Protein AF-A0A0G4F893-F1 (afdb_monomer_lite)

Sequence (415 aa):
MDVSQLVVANAQAVKDSLVNLQPIQDRIIAQLSRLLEQDAASIAAQASSPEALVLNHQLGSMASLLNALTTQLEQGEPGLTGAVDALTPTTEAQQHPEAQAPVVAGPSYRLIHRSDNAPPVEGPARRRLARDELANVFGHLQPWELTPLWRRLGTPLFHQSAANYTKLVIDCEDDTAGRMWETMPLDVAHKWGQRAANLREIKHRYPHWREGWCRGTWVALVEGHAIGRAAIAEKKRQKREGGEGAAASAAAVGQDDDDGSRSADEGTLEVLSFEAVELDDSIEIPDPPPSSDLPPAPTAPIHLPALTTVDNIANDCMSANDCMPARVGRQWHTPAVKSLTTQLLRFPAQKGGRSWLEDCKAIEVLHIYSGGRRRHGRFAEWAPPLTGSRWRRFAYCEASRWIGAAPSPSTSCVR

Foldseek 3Di:
DDPVVVVVVVVVVVVVVVVVVVVVVVVVVVVVVVVVPDDPVVVVVCCPDPVVVVVVVVVVVVVVVVVVVVVVVVVCVVVVVVVVVVVDPPPDDDDDDDDDDDPPPDPPDDPPDDDPDDPPPPDDPVVPDDLLNLLCVLLPDALVVLVVCCVVNDDVSSLSNLCSAQEAEQEPQPVVSLVCLLPQDLVNLLCSLLSNQQHAEYEYEEAPVLLLASLQSVLSSLQSVQVSLVVVLVVVVVCVVVVVPPDPDDDPDDDPPPDDPPRSNQGNHAEYHYHHDHYDPPDDADVVGGNLDHDPADPDARENNNHAEYYAQEDDPVDPSGSLCNQPPNNYAHQRHQEDAYEDADDDPPRSVCSVCVNHQYHNYYHYHHPDDDDPDPPHPPDDDDGDVVVVVVVVVVVCVVVVHDDDPVDDDDD

Structure (mmCIF, N/CA/C/O backbone):
data_AF-A0A0G4F893-F1
#
_entry.id   AF-A0A0G4F893-F1
#
loop_
_atom_site.group_PDB
_atom_site.id
_atom_site.type_symbol
_atom_site.label_atom_id
_atom_site.label_alt_id
_atom_site.label_comp_id
_atom_site.label_asym_id
_atom_site.label_entity_id
_atom_site.label_seq_id
_atom_site.pdbx_PDB_ins_code
_atom_site.Cartn_x
_atom_site.Cartn_y
_atom_site.Cartn_z
_atom_site.occupancy
_atom_site.B_iso_or_equiv
_atom_site.auth_seq_id
_atom_site.auth_comp_id
_atom_site.auth_asym_id
_atom_site.auth_atom_id
_atom_site.pdbx_PDB_model_num
ATOM 1 N N . MET A 1 1 ? 22.479 20.895 37.808 1.00 63.75 1 MET A N 1
ATOM 2 C CA . MET A 1 1 ? 23.600 20.895 36.850 1.00 63.75 1 MET A CA 1
ATOM 3 C C . MET A 1 1 ? 23.384 22.100 35.958 1.00 63.75 1 MET A C 1
ATOM 5 O O . MET A 1 1 ? 22.264 22.265 35.485 1.00 63.75 1 MET A O 1
ATOM 9 N N . ASP A 1 2 ? 24.371 22.985 35.865 1.00 89.06 2 ASP A N 1
ATOM 10 C CA . ASP A 1 2 ? 24.273 24.209 35.063 1.00 89.06 2 ASP A CA 1
ATOM 11 C C . ASP A 1 2 ? 24.182 23.861 33.564 1.00 89.06 2 ASP A C 1
ATOM 13 O O . ASP A 1 2 ? 24.755 22.862 33.123 1.00 89.06 2 ASP A O 1
ATOM 17 N N . VAL A 1 3 ? 23.448 24.658 32.785 1.00 74.12 3 VAL A N 1
ATOM 18 C CA . VAL A 1 3 ? 23.261 24.455 31.337 1.00 74.12 3 VAL A CA 1
ATOM 19 C C . VAL A 1 3 ? 24.614 24.461 30.627 1.00 74.12 3 VAL A C 1
ATOM 21 O O . VAL A 1 3 ? 24.867 23.606 29.781 1.00 74.12 3 VAL A O 1
ATOM 24 N N . SER A 1 4 ? 25.523 25.339 31.051 1.00 76.00 4 SER A N 1
ATOM 25 C CA . SER A 1 4 ? 26.893 25.419 30.536 1.00 76.00 4 SER A CA 1
ATOM 26 C C . SER A 1 4 ? 27.667 24.113 30.757 1.00 76.00 4 SER A C 1
ATOM 28 O O . SER A 1 4 ? 28.336 23.617 29.855 1.00 76.00 4 SER A O 1
ATOM 30 N N . GLN A 1 5 ? 27.526 23.497 31.936 1.00 81.81 5 GLN A N 1
ATOM 31 C CA . GLN A 1 5 ? 28.174 22.219 32.255 1.00 81.81 5 GLN A CA 1
ATOM 32 C C . GLN A 1 5 ? 27.606 21.061 31.427 1.00 81.81 5 GLN A C 1
ATOM 34 O O . GLN A 1 5 ? 28.354 20.173 31.023 1.00 81.81 5 GLN A O 1
ATOM 39 N N . LEU A 1 6 ? 26.299 21.078 31.151 1.00 81.75 6 LEU A N 1
ATOM 40 C CA . LEU A 1 6 ? 25.649 20.071 30.314 1.00 81.75 6 LEU A CA 1
ATOM 41 C C . LEU A 1 6 ? 26.117 20.155 28.853 1.00 81.75 6 LEU A C 1
ATOM 43 O O . LEU A 1 6 ? 26.379 19.124 28.238 1.00 81.75 6 LEU A O 1
ATOM 47 N N . VAL A 1 7 ? 26.253 21.367 28.306 1.00 78.62 7 VAL A N 1
ATOM 48 C CA . VAL A 1 7 ? 26.753 21.583 26.937 1.00 78.62 7 VAL A CA 1
ATOM 49 C C . VAL A 1 7 ? 28.198 21.100 26.803 1.00 78.62 7 VAL A C 1
ATOM 51 O O . VAL A 1 7 ? 28.498 20.349 25.878 1.00 78.62 7 VAL A O 1
ATOM 54 N N . VAL A 1 8 ? 29.069 21.445 27.757 1.00 83.88 8 VAL A N 1
ATOM 55 C CA . VAL A 1 8 ? 30.471 20.989 27.768 1.00 83.88 8 VAL A CA 1
ATOM 56 C C . VAL A 1 8 ? 30.565 19.465 27.876 1.00 83.88 8 VAL A C 1
ATOM 58 O O . VAL A 1 8 ? 31.317 18.844 27.127 1.00 83.88 8 VAL A O 1
ATOM 61 N N . ALA A 1 9 ? 29.773 18.843 28.755 1.00 85.00 9 ALA A N 1
ATOM 62 C CA . ALA A 1 9 ? 29.751 17.388 28.900 1.00 85.00 9 ALA A CA 1
ATOM 63 C C . ALA A 1 9 ? 29.288 16.682 27.614 1.00 85.00 9 ALA A C 1
ATOM 65 O O . ALA A 1 9 ? 29.887 15.686 27.208 1.00 85.00 9 ALA A O 1
ATOM 66 N N . ASN A 1 10 ? 28.265 17.217 26.941 1.00 78.94 10 ASN A N 1
ATOM 67 C CA . ASN A 1 10 ? 27.779 16.670 25.674 1.00 78.94 10 ASN A CA 1
ATOM 68 C C . ASN A 1 10 ? 28.807 16.836 24.547 1.00 78.94 10 ASN A C 1
ATOM 70 O O . ASN A 1 10 ? 29.050 15.886 23.807 1.00 78.94 10 ASN A O 1
ATOM 74 N N . ALA A 1 11 ? 29.445 18.005 24.434 1.00 82.50 11 ALA A N 1
ATOM 75 C CA . ALA A 1 11 ? 30.486 18.250 23.436 1.00 82.50 11 ALA A CA 1
ATOM 76 C C . ALA A 1 11 ? 31.686 17.309 23.626 1.00 82.50 11 ALA A C 1
ATOM 78 O O . ALA A 1 11 ? 32.182 16.730 22.659 1.00 82.50 11 ALA A O 1
ATOM 79 N N . GLN A 1 12 ? 32.107 17.093 24.876 1.00 87.25 12 GLN A N 1
ATOM 80 C CA . GLN A 1 12 ? 33.181 16.155 25.194 1.00 87.25 12 GLN A CA 1
ATOM 81 C C . GLN A 1 12 ? 32.791 14.710 24.853 1.00 87.25 12 GLN A C 1
ATOM 83 O O . GLN A 1 12 ? 33.571 14.012 24.217 1.00 87.25 12 GLN A O 1
ATOM 88 N N . ALA A 1 13 ? 31.569 14.279 25.181 1.00 86.25 13 ALA A N 1
ATOM 89 C CA . ALA A 1 13 ? 31.092 12.936 24.845 1.00 86.25 13 ALA A CA 1
ATOM 90 C C . ALA A 1 13 ? 31.026 12.688 23.326 1.00 86.25 13 ALA A C 1
ATOM 92 O O . ALA A 1 13 ? 31.365 11.597 22.859 1.00 86.25 13 ALA A O 1
ATOM 93 N N . VAL A 1 14 ? 30.620 13.696 22.543 1.00 80.62 14 VAL A N 1
ATOM 94 C CA . VAL A 1 14 ? 30.634 13.630 21.071 1.00 80.62 14 VAL A CA 1
ATOM 95 C C . VAL A 1 14 ? 32.069 13.534 20.556 1.00 80.62 14 VAL A C 1
ATOM 97 O O . VAL A 1 14 ? 32.367 12.651 19.754 1.00 80.62 14 VAL A O 1
ATOM 100 N N . LYS A 1 15 ? 32.976 14.377 21.063 1.00 89.38 15 LYS A N 1
ATOM 101 C CA . LYS A 1 15 ? 34.403 14.331 20.719 1.00 89.38 15 LYS A CA 1
ATOM 102 C C . LYS A 1 15 ? 35.020 12.962 21.016 1.00 89.38 15 LYS A C 1
ATOM 104 O O . LYS A 1 15 ? 35.667 12.391 20.145 1.00 89.38 15 LYS A O 1
ATOM 109 N N . ASP A 1 16 ? 34.786 12.416 22.205 1.00 88.38 16 ASP A N 1
ATOM 110 C CA . ASP A 1 16 ? 35.308 11.105 22.604 1.00 88.38 16 ASP A CA 1
ATOM 111 C C . ASP A 1 16 ? 34.741 9.988 21.716 1.00 88.38 16 ASP A C 1
ATOM 113 O O . ASP A 1 16 ? 35.459 9.066 21.330 1.00 88.38 16 ASP A O 1
ATOM 117 N N . SER A 1 17 ? 33.464 10.084 21.333 1.00 84.25 17 SER A N 1
ATOM 118 C CA . SER A 1 17 ? 32.836 9.135 20.407 1.00 84.25 17 SER A CA 1
ATOM 119 C C . SER A 1 17 ? 33.480 9.179 19.018 1.00 84.25 17 SER A C 1
ATOM 121 O O . SER A 1 17 ? 33.753 8.126 18.449 1.00 84.25 17 SER A O 1
ATOM 123 N N . LEU A 1 18 ? 33.784 10.372 18.494 1.00 84.75 18 LEU A N 1
ATOM 124 C CA . LEU A 1 18 ? 34.475 10.538 17.209 1.00 84.75 18 LEU A CA 1
ATOM 125 C C . LEU A 1 18 ? 35.902 9.976 17.249 1.00 84.75 18 LEU A C 1
ATOM 127 O O . LEU A 1 18 ? 36.298 9.242 16.346 1.00 84.75 18 LEU A O 1
ATOM 131 N N . VAL A 1 19 ? 36.647 10.242 18.326 1.00 91.12 19 VAL A N 1
ATOM 132 C CA . VAL A 1 19 ? 37.996 9.683 18.527 1.00 91.12 19 VAL A CA 1
ATOM 133 C C . VAL A 1 19 ? 37.959 8.152 18.589 1.00 91.12 19 VAL A C 1
ATOM 135 O O . VAL A 1 19 ? 38.817 7.490 18.012 1.00 91.12 19 VAL A O 1
ATOM 138 N N . ASN A 1 20 ? 36.945 7.571 19.234 1.00 86.56 20 ASN A N 1
ATOM 139 C CA . ASN A 1 20 ? 36.779 6.117 19.314 1.00 86.56 20 ASN A CA 1
ATOM 140 C C . ASN A 1 20 ? 36.350 5.470 17.984 1.00 86.56 20 ASN A C 1
ATOM 142 O O . ASN A 1 20 ? 36.604 4.282 17.780 1.00 86.56 20 ASN A O 1
ATOM 146 N N . LEU A 1 21 ? 35.713 6.219 17.078 1.00 83.75 21 LEU A N 1
ATOM 147 C CA . LEU A 1 21 ? 35.314 5.721 15.757 1.00 83.75 21 LEU A CA 1
ATOM 148 C C . LEU A 1 21 ? 36.493 5.609 14.786 1.00 83.75 21 LEU A C 1
ATOM 150 O O . LEU A 1 21 ? 36.526 4.681 13.978 1.00 83.75 21 LEU A O 1
ATOM 154 N N . GLN A 1 22 ? 37.482 6.494 14.899 1.00 89.00 22 GLN A N 1
ATOM 155 C CA . GLN A 1 22 ? 38.656 6.517 14.026 1.00 89.00 22 GLN A CA 1
ATOM 156 C C . GLN A 1 22 ? 39.412 5.168 13.931 1.00 89.00 22 GLN A C 1
ATOM 158 O O . GLN A 1 22 ? 39.576 4.667 12.820 1.00 89.00 22 GLN A O 1
ATOM 163 N N . PRO A 1 23 ? 39.789 4.480 15.031 1.00 88.50 23 PRO A N 1
ATOM 164 C CA . PRO A 1 23 ? 40.479 3.188 14.928 1.00 88.50 23 PRO A CA 1
ATOM 165 C C . PRO A 1 23 ? 39.607 2.074 14.324 1.00 88.50 23 PRO A C 1
ATOM 167 O O . PRO A 1 23 ? 40.128 1.115 13.748 1.00 88.50 23 PRO A O 1
ATOM 170 N N . ILE A 1 24 ? 38.278 2.168 14.453 1.00 83.62 24 ILE A N 1
ATOM 171 C CA . ILE A 1 24 ? 37.343 1.224 13.822 1.00 83.62 24 ILE A CA 1
ATOM 172 C C . ILE A 1 24 ? 37.332 1.455 12.310 1.00 83.62 24 ILE A C 1
ATOM 174 O O . ILE A 1 24 ? 37.418 0.491 11.548 1.00 83.62 24 ILE A O 1
ATOM 178 N N . GLN A 1 25 ? 37.278 2.719 11.887 1.00 86.50 25 GLN A N 1
ATOM 179 C CA . GLN A 1 25 ? 37.371 3.112 10.485 1.00 86.50 25 GLN A CA 1
ATOM 180 C C . GLN A 1 25 ? 38.680 2.619 9.858 1.00 86.50 25 GLN A C 1
ATOM 182 O O . GLN A 1 25 ? 38.637 1.942 8.832 1.00 86.50 25 GLN A O 1
ATOM 187 N N . ASP A 1 26 ? 39.821 2.857 10.508 1.00 87.19 26 ASP A N 1
ATOM 188 C CA . ASP A 1 26 ? 41.135 2.413 10.025 1.00 87.19 26 ASP A CA 1
ATOM 189 C C . ASP A 1 26 ? 41.195 0.890 9.844 1.00 87.19 26 ASP A C 1
ATOM 191 O O . ASP A 1 26 ? 41.716 0.379 8.849 1.00 87.19 26 ASP A O 1
ATOM 195 N N . ARG A 1 27 ? 40.607 0.136 10.782 1.00 91.38 27 ARG A N 1
ATOM 196 C CA . ARG A 1 27 ? 40.540 -1.326 10.698 1.00 91.38 27 ARG A CA 1
ATOM 197 C C . ARG A 1 27 ? 39.671 -1.800 9.533 1.00 91.38 27 ARG A C 1
ATOM 199 O O . ARG A 1 27 ? 40.050 -2.764 8.869 1.00 91.38 27 ARG A O 1
ATOM 206 N N . ILE A 1 28 ? 38.526 -1.156 9.294 1.00 84.25 28 ILE A N 1
ATOM 207 C CA . ILE A 1 28 ? 37.643 -1.475 8.162 1.00 84.25 28 ILE A CA 1
ATOM 208 C C . ILE A 1 28 ? 38.360 -1.176 6.845 1.00 84.25 28 ILE A C 1
ATOM 210 O O . ILE A 1 28 ? 38.396 -2.044 5.976 1.00 84.25 28 ILE A O 1
ATOM 214 N N . ILE A 1 29 ? 38.992 -0.005 6.725 1.00 87.31 29 ILE A N 1
ATOM 215 C CA . ILE A 1 29 ? 39.778 0.375 5.544 1.00 87.31 29 ILE A CA 1
ATOM 216 C C . ILE A 1 29 ? 40.860 -0.674 5.277 1.00 87.31 29 ILE A C 1
ATOM 218 O O . ILE A 1 29 ? 40.928 -1.207 4.176 1.00 87.31 29 ILE A O 1
ATOM 222 N N . ALA A 1 30 ? 41.633 -1.063 6.294 1.00 90.75 30 ALA A N 1
ATOM 223 C CA . ALA A 1 30 ? 42.671 -2.080 6.142 1.00 90.75 30 ALA A CA 1
ATOM 224 C C . ALA A 1 30 ? 42.123 -3.448 5.690 1.00 90.75 30 ALA A C 1
ATOM 226 O O . ALA A 1 30 ? 42.784 -4.159 4.932 1.00 90.75 30 ALA A O 1
ATOM 227 N N . GLN A 1 31 ? 40.928 -3.843 6.143 1.00 86.94 31 GLN A N 1
ATOM 228 C CA . GLN A 1 31 ? 40.290 -5.086 5.696 1.00 86.94 31 GLN A CA 1
ATOM 229 C C . GLN A 1 31 ? 39.792 -5.000 4.253 1.00 86.94 31 GLN A C 1
ATOM 231 O O . GLN A 1 31 ? 39.995 -5.947 3.495 1.00 86.94 31 GLN A O 1
ATOM 236 N N . LEU A 1 32 ? 39.191 -3.875 3.865 1.00 85.31 32 LEU A N 1
ATOM 237 C CA . LEU A 1 32 ? 38.737 -3.646 2.495 1.00 85.31 32 LEU A CA 1
ATOM 238 C C . LEU A 1 32 ? 39.916 -3.576 1.523 1.00 85.31 32 LEU A C 1
ATOM 240 O O . LEU A 1 32 ? 39.858 -4.200 0.470 1.00 85.31 32 LEU A O 1
ATOM 244 N N . SER A 1 33 ? 41.016 -2.916 1.892 1.00 90.56 33 SER A N 1
ATOM 245 C CA . SER A 1 33 ? 42.241 -2.891 1.084 1.00 90.56 33 SER A CA 1
ATOM 246 C C . SER A 1 33 ? 42.796 -4.296 0.855 1.00 90.56 33 SER A C 1
ATOM 248 O O . SER A 1 33 ? 43.071 -4.659 -0.282 1.00 90.56 33 SER A O 1
ATOM 250 N N . ARG A 1 34 ? 42.858 -5.137 1.898 1.00 89.38 34 ARG A N 1
ATOM 251 C CA . ARG A 1 34 ? 43.276 -6.543 1.747 1.00 89.38 34 ARG A CA 1
ATOM 252 C C . ARG A 1 34 ? 42.357 -7.345 0.832 1.00 89.38 34 ARG A C 1
ATOM 254 O O . ARG A 1 34 ? 42.830 -8.257 0.169 1.00 89.38 34 ARG A O 1
ATOM 261 N N . LEU A 1 35 ? 41.057 -7.051 0.840 1.00 84.38 35 LEU A N 1
ATOM 262 C CA . LEU A 1 35 ? 40.082 -7.705 -0.031 1.00 84.38 35 LEU A CA 1
ATOM 263 C C . LEU A 1 35 ? 40.259 -7.256 -1.488 1.00 84.38 35 LEU A C 1
ATOM 265 O O . LEU A 1 35 ? 40.223 -8.090 -2.384 1.00 84.38 35 LEU A O 1
ATOM 269 N N . LEU A 1 36 ? 40.517 -5.965 -1.716 1.00 84.88 36 LEU A N 1
ATOM 270 C CA . LEU A 1 36 ? 40.786 -5.397 -3.041 1.00 84.88 36 LEU A CA 1
ATOM 271 C C . LEU A 1 36 ? 42.135 -5.841 -3.632 1.00 84.88 36 LEU A C 1
ATOM 273 O O . LEU A 1 36 ? 42.288 -5.855 -4.848 1.00 84.88 36 LEU A O 1
ATOM 277 N N . GLU A 1 37 ? 43.098 -6.215 -2.790 1.00 89.69 37 GLU A N 1
ATOM 278 C CA . GLU A 1 37 ? 44.394 -6.772 -3.202 1.00 89.69 37 GLU A CA 1
ATOM 279 C C . GLU A 1 37 ? 44.332 -8.268 -3.578 1.00 89.69 37 GLU A C 1
ATOM 281 O O . GLU A 1 37 ? 45.322 -8.815 -4.068 1.00 89.69 37 GLU A O 1
ATOM 286 N N . GLN A 1 38 ? 43.203 -8.956 -3.359 1.00 88.69 38 GLN A N 1
ATOM 287 C CA . GLN A 1 38 ? 43.050 -10.355 -3.772 1.00 88.69 38 GLN A CA 1
ATOM 288 C C . GLN A 1 38 ? 42.962 -10.480 -5.298 1.00 88.69 38 GLN A C 1
ATOM 290 O O . GLN A 1 38 ? 42.337 -9.665 -5.972 1.00 88.69 38 GLN A O 1
ATOM 295 N N . ASP A 1 39 ? 43.560 -11.541 -5.848 1.00 84.44 39 ASP A N 1
ATOM 296 C CA . ASP A 1 39 ? 43.510 -11.806 -7.286 1.00 84.44 39 ASP A CA 1
ATOM 297 C C . ASP A 1 39 ? 42.068 -12.021 -7.780 1.00 84.44 39 ASP A C 1
ATOM 299 O O . ASP A 1 39 ? 41.252 -12.683 -7.127 1.00 84.44 39 ASP A O 1
ATOM 303 N N . ALA A 1 40 ? 41.770 -11.502 -8.973 1.00 78.00 40 ALA A N 1
ATOM 304 C CA . ALA A 1 40 ? 40.436 -11.535 -9.565 1.00 78.00 40 ALA A CA 1
ATOM 305 C C . ALA A 1 40 ? 39.886 -12.966 -9.720 1.00 78.00 40 ALA A C 1
ATOM 307 O O . ALA A 1 40 ? 38.678 -13.176 -9.584 1.00 78.00 40 ALA A O 1
ATOM 308 N N . ALA A 1 41 ? 40.749 -13.969 -9.939 1.00 79.12 41 ALA A N 1
ATOM 309 C CA . ALA A 1 41 ? 40.319 -15.363 -10.024 1.00 79.12 41 ALA A CA 1
ATOM 310 C C . ALA A 1 41 ? 39.888 -15.927 -8.657 1.00 79.12 41 ALA A C 1
ATOM 312 O O . ALA A 1 41 ? 38.951 -16.724 -8.585 1.00 79.12 41 ALA A O 1
ATOM 313 N N . SER A 1 42 ? 40.514 -15.478 -7.563 1.00 77.81 42 SER A N 1
ATOM 314 C CA . SER A 1 42 ? 40.124 -15.851 -6.197 1.00 77.81 42 SER A CA 1
ATOM 315 C C . SER A 1 42 ? 38.778 -15.235 -5.811 1.00 77.81 42 SER A C 1
ATOM 317 O O . SER A 1 42 ? 37.944 -15.908 -5.206 1.00 77.81 42 SER A O 1
ATOM 319 N N . ILE A 1 43 ? 38.537 -13.981 -6.204 1.00 76.25 43 ILE A N 1
ATOM 320 C CA . ILE A 1 43 ? 37.259 -13.294 -5.968 1.00 76.25 43 ILE A CA 1
ATOM 321 C C . ILE A 1 43 ? 36.132 -13.987 -6.745 1.00 76.25 43 ILE A C 1
ATOM 323 O O . ILE A 1 43 ? 35.085 -14.281 -6.172 1.00 76.25 43 ILE A O 1
ATOM 327 N N . ALA A 1 44 ? 36.354 -14.330 -8.019 1.00 76.06 44 ALA A N 1
ATOM 328 C CA . ALA A 1 44 ? 35.363 -15.028 -8.841 1.00 76.06 44 ALA A CA 1
ATOM 329 C C . ALA A 1 44 ? 35.013 -16.426 -8.295 1.00 76.06 44 ALA A C 1
ATOM 331 O O . ALA A 1 44 ? 33.844 -16.816 -8.293 1.00 76.06 44 ALA A O 1
ATOM 332 N N . ALA A 1 45 ? 36.005 -17.165 -7.784 1.00 77.25 45 ALA A N 1
ATOM 333 C CA . ALA A 1 45 ? 35.785 -18.472 -7.169 1.00 77.25 45 ALA A CA 1
ATOM 334 C C . ALA A 1 45 ? 34.985 -18.381 -5.855 1.00 77.25 45 ALA A C 1
ATOM 336 O O . ALA A 1 45 ? 34.180 -19.264 -5.562 1.00 77.25 45 ALA A O 1
ATOM 337 N N . GLN A 1 46 ? 35.176 -17.311 -5.075 1.00 73.06 46 GLN A N 1
ATOM 338 C CA . GLN A 1 46 ? 34.464 -17.094 -3.813 1.00 73.06 46 GLN A CA 1
ATOM 339 C C . GLN A 1 46 ? 33.074 -16.485 -4.009 1.00 73.06 46 GLN A C 1
ATOM 341 O O . GLN A 1 46 ? 32.178 -16.802 -3.238 1.00 73.06 46 GLN A O 1
ATOM 346 N N . ALA A 1 47 ? 32.850 -15.692 -5.061 1.00 71.62 47 ALA A N 1
ATOM 347 C CA . ALA A 1 47 ? 31.575 -15.019 -5.334 1.00 71.62 47 ALA A CA 1
ATOM 348 C C . ALA A 1 47 ? 30.373 -15.972 -5.491 1.00 71.62 47 ALA A C 1
ATOM 350 O O . ALA A 1 47 ? 29.229 -15.547 -5.347 1.00 71.62 47 ALA A O 1
ATOM 351 N N . SER A 1 48 ? 30.622 -17.257 -5.760 1.00 76.25 48 SER A N 1
ATOM 352 C CA . SER A 1 48 ? 29.582 -18.293 -5.859 1.00 76.25 48 SER A CA 1
ATOM 353 C C . SER A 1 48 ? 29.281 -19.001 -4.530 1.00 76.25 48 SER A C 1
ATOM 355 O O . SER A 1 48 ? 28.421 -19.881 -4.494 1.00 76.25 48 SER A O 1
ATOM 357 N N . SER A 1 49 ? 29.982 -18.664 -3.441 1.00 86.19 49 SER A N 1
ATOM 358 C CA . SER A 1 49 ? 29.747 -19.267 -2.128 1.00 86.19 49 SER A CA 1
ATOM 359 C C . SER A 1 49 ? 28.601 -18.556 -1.383 1.00 86.19 49 SER A C 1
ATOM 361 O O . SER A 1 49 ? 28.453 -17.333 -1.487 1.00 86.19 49 SER A O 1
ATOM 363 N N . PRO A 1 50 ? 27.783 -19.285 -0.598 1.00 74.75 50 PRO A N 1
ATOM 364 C CA . PRO A 1 50 ? 26.752 -18.682 0.252 1.00 74.75 50 PRO A CA 1
ATOM 365 C C . PRO A 1 50 ? 27.302 -17.606 1.199 1.00 74.75 50 PRO A C 1
ATOM 367 O O . PRO A 1 50 ? 26.642 -16.601 1.459 1.00 74.75 50 PRO A O 1
ATOM 370 N N . GLU A 1 51 ? 28.528 -17.784 1.690 1.00 77.94 51 GLU A N 1
ATOM 371 C CA . GLU A 1 51 ? 29.210 -16.841 2.575 1.00 77.94 51 GLU A CA 1
ATOM 372 C C . GLU A 1 51 ? 29.551 -15.526 1.860 1.00 77.94 51 GLU A C 1
ATOM 374 O O . GLU A 1 51 ? 29.439 -14.459 2.464 1.00 77.94 51 GLU A O 1
ATOM 379 N N . ALA A 1 52 ? 29.902 -15.574 0.571 1.00 75.88 52 ALA A N 1
ATOM 380 C CA . ALA A 1 52 ? 30.169 -14.376 -0.220 1.00 75.88 52 ALA A CA 1
ATOM 381 C C . ALA A 1 52 ? 28.902 -13.555 -0.495 1.00 75.88 52 ALA A C 1
ATOM 383 O O . ALA A 1 52 ? 28.960 -12.327 -0.481 1.00 75.88 52 ALA A O 1
ATOM 384 N N . LEU A 1 53 ? 27.742 -14.201 -0.667 1.00 71.31 53 LEU A N 1
ATOM 385 C CA . LEU A 1 53 ? 26.458 -13.498 -0.781 1.00 71.31 53 LEU A CA 1
ATOM 386 C C . LEU A 1 53 ? 26.093 -12.766 0.517 1.00 71.31 53 LEU A C 1
ATOM 388 O O . LEU A 1 53 ? 25.670 -11.609 0.477 1.00 71.31 53 LEU A O 1
ATOM 392 N N . VAL A 1 54 ? 26.301 -13.411 1.670 1.00 78.19 54 VAL A N 1
ATOM 393 C CA . VAL A 1 54 ? 26.093 -12.781 2.985 1.00 78.19 54 VAL A CA 1
ATOM 394 C C . VAL A 1 54 ? 27.043 -11.600 3.174 1.00 78.19 54 VAL A C 1
ATOM 396 O O . VAL A 1 54 ? 26.602 -10.531 3.598 1.00 78.19 54 VAL A O 1
ATOM 399 N N . LEU A 1 55 ? 28.320 -11.761 2.817 1.00 80.50 55 LEU A N 1
ATOM 400 C CA . LEU A 1 55 ? 29.307 -10.685 2.879 1.00 80.50 55 LEU A CA 1
ATOM 401 C C . LEU A 1 55 ? 28.922 -9.511 1.968 1.00 80.50 55 LEU A C 1
ATOM 403 O O . LEU A 1 55 ? 28.985 -8.365 2.403 1.00 80.50 55 LEU A O 1
ATOM 407 N N . ASN A 1 56 ? 28.466 -9.777 0.740 1.00 77.81 56 ASN A N 1
ATOM 408 C CA . ASN A 1 56 ? 28.048 -8.740 -0.205 1.00 77.81 56 ASN A CA 1
ATOM 409 C C . ASN A 1 56 ? 26.846 -7.940 0.328 1.00 77.81 56 ASN A C 1
ATOM 411 O O . ASN A 1 56 ? 26.864 -6.710 0.352 1.00 77.81 56 ASN A O 1
ATOM 415 N N . HIS A 1 57 ? 25.837 -8.629 0.869 1.00 73.94 57 HIS A N 1
ATOM 416 C CA . HIS A 1 57 ? 24.701 -7.973 1.518 1.00 73.94 57 HIS A CA 1
ATOM 417 C C . HIS A 1 57 ? 25.137 -7.123 2.728 1.00 73.94 57 HIS A C 1
ATOM 419 O O . HIS A 1 57 ? 24.663 -6.001 2.914 1.00 73.94 57 HIS A O 1
ATOM 425 N N . GLN A 1 58 ? 26.053 -7.635 3.558 1.00 79.38 58 GLN A N 1
ATOM 426 C CA . GLN A 1 58 ? 26.591 -6.894 4.704 1.00 79.38 58 GLN A CA 1
ATOM 427 C C . GLN A 1 58 ? 27.360 -5.639 4.271 1.00 79.38 58 GLN A C 1
ATOM 429 O O . GLN A 1 58 ? 27.137 -4.575 4.846 1.00 79.38 58 GLN A O 1
ATOM 434 N N . LEU A 1 59 ? 28.204 -5.734 3.241 1.00 81.56 59 LEU A N 1
ATOM 435 C CA . LEU A 1 59 ? 28.938 -4.594 2.688 1.00 81.56 59 LEU A CA 1
ATOM 436 C C . LEU A 1 59 ? 27.991 -3.538 2.099 1.00 81.56 59 LEU A C 1
ATOM 438 O O . LEU A 1 59 ? 28.170 -2.352 2.373 1.00 81.56 59 LEU A O 1
ATOM 442 N N . GLY A 1 60 ? 26.943 -3.954 1.379 1.00 75.75 60 GLY A N 1
ATOM 443 C CA . GLY A 1 60 ? 25.912 -3.045 0.865 1.00 75.75 60 GLY A CA 1
ATOM 444 C C . GLY A 1 60 ? 25.166 -2.302 1.980 1.00 75.75 60 GLY A C 1
ATOM 445 O O . GLY A 1 60 ? 25.008 -1.081 1.930 1.00 75.75 60 GLY A O 1
ATOM 446 N N . SER A 1 61 ? 24.779 -3.014 3.044 1.00 72.56 61 SER A N 1
ATOM 447 C CA . SER A 1 61 ? 24.148 -2.399 4.219 1.00 72.56 61 SER A CA 1
ATOM 448 C C . SER A 1 61 ? 25.089 -1.435 4.952 1.00 72.56 61 SER A C 1
ATOM 450 O O . SER A 1 61 ? 24.654 -0.358 5.366 1.00 72.56 61 SER A O 1
ATOM 452 N N . MET A 1 62 ? 26.374 -1.782 5.088 1.00 75.56 62 MET A N 1
ATOM 453 C CA . MET A 1 62 ? 27.379 -0.906 5.696 1.00 75.56 62 MET A CA 1
ATOM 454 C C . MET A 1 62 ? 27.605 0.367 4.875 1.00 75.56 62 MET A C 1
ATOM 456 O O . MET A 1 62 ? 27.679 1.445 5.459 1.00 75.56 62 MET A O 1
ATOM 460 N N . ALA A 1 63 ? 27.670 0.270 3.544 1.00 77.00 63 ALA A N 1
ATOM 461 C CA . ALA A 1 63 ? 27.829 1.429 2.667 1.00 77.00 63 ALA A CA 1
ATOM 462 C C . ALA A 1 63 ? 26.658 2.417 2.808 1.00 77.00 63 ALA A C 1
ATOM 464 O O . ALA A 1 63 ? 26.872 3.618 2.964 1.00 77.00 63 ALA A O 1
ATOM 465 N N . SER A 1 64 ? 25.421 1.909 2.841 1.00 71.69 64 SER A N 1
ATOM 466 C CA . SER A 1 64 ? 24.225 2.733 3.068 1.00 71.69 64 SER A CA 1
ATOM 467 C C . SER A 1 64 ? 24.252 3.439 4.431 1.00 71.69 64 SER A C 1
ATOM 469 O O . SER A 1 64 ? 24.011 4.645 4.507 1.00 71.69 64 SER A O 1
ATOM 471 N N . LEU A 1 65 ? 24.609 2.716 5.501 1.00 76.12 65 LEU A N 1
ATOM 472 C CA . LEU A 1 65 ? 24.727 3.285 6.846 1.00 76.12 65 LEU A CA 1
ATOM 473 C C . LEU A 1 65 ? 25.801 4.384 6.908 1.00 76.12 65 LEU A C 1
ATOM 475 O O . LEU A 1 65 ? 25.566 5.434 7.504 1.00 76.12 65 LEU A O 1
ATOM 479 N N . LEU A 1 66 ? 26.968 4.148 6.300 1.00 79.88 66 LEU A N 1
ATOM 480 C CA . LEU A 1 66 ? 28.061 5.118 6.267 1.00 79.88 66 LEU A CA 1
ATOM 481 C C . LEU A 1 66 ? 27.661 6.386 5.513 1.00 79.88 66 LEU A C 1
ATOM 483 O O . LEU A 1 66 ? 27.897 7.472 6.027 1.00 79.88 66 LEU A O 1
ATOM 487 N N . ASN A 1 67 ? 26.987 6.267 4.367 1.00 74.94 67 ASN A N 1
ATOM 488 C CA . ASN A 1 67 ? 26.485 7.433 3.637 1.00 74.94 67 ASN A CA 1
ATOM 489 C C . ASN A 1 67 ? 25.505 8.253 4.487 1.00 74.94 67 ASN A C 1
ATOM 491 O O . ASN A 1 67 ? 25.655 9.467 4.587 1.00 74.94 67 ASN A O 1
ATOM 495 N N . ALA A 1 68 ? 24.560 7.598 5.170 1.00 74.25 68 ALA A N 1
ATOM 496 C CA . ALA A 1 68 ? 23.617 8.285 6.051 1.00 74.25 68 ALA A CA 1
ATOM 497 C C . ALA A 1 68 ? 24.315 9.003 7.223 1.00 74.25 68 ALA A C 1
ATOM 499 O O . ALA A 1 68 ? 23.952 10.129 7.562 1.00 74.25 68 ALA A O 1
ATOM 500 N N . LEU A 1 69 ? 25.324 8.372 7.835 1.00 79.50 69 LEU A N 1
ATOM 501 C CA . LEU A 1 69 ? 26.116 8.979 8.909 1.00 79.50 69 LEU A CA 1
ATOM 502 C C . LEU A 1 69 ? 26.933 10.176 8.412 1.00 79.50 69 LEU A C 1
ATOM 504 O O . LEU A 1 69 ? 26.961 11.203 9.088 1.00 79.50 69 LEU A O 1
ATOM 508 N N . THR A 1 70 ? 27.554 10.069 7.237 1.00 81.56 70 THR A N 1
ATOM 509 C CA . THR A 1 70 ? 28.288 11.172 6.603 1.00 81.56 70 THR A CA 1
ATOM 510 C C . THR A 1 70 ? 27.364 12.359 6.361 1.00 81.56 70 THR A C 1
ATOM 512 O O . THR A 1 70 ? 27.660 13.456 6.823 1.00 81.56 70 THR A O 1
ATOM 515 N N . THR A 1 71 ? 26.192 12.137 5.761 1.00 77.81 71 THR A N 1
ATOM 516 C CA . THR A 1 71 ? 25.204 13.200 5.531 1.00 77.81 71 THR A CA 1
ATOM 517 C C . THR A 1 71 ? 24.729 13.843 6.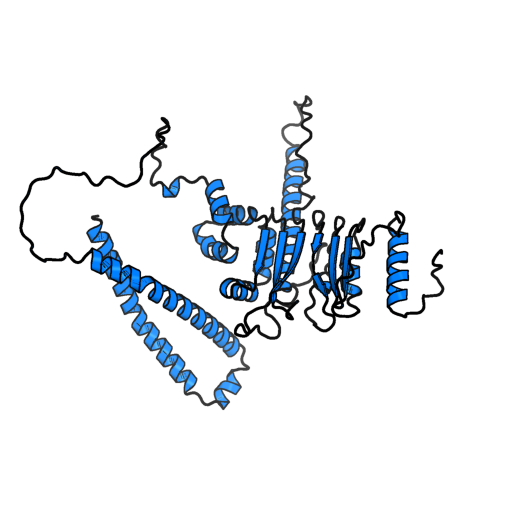837 1.00 77.81 71 THR A C 1
ATOM 519 O O . THR A 1 71 ? 24.581 15.061 6.906 1.00 77.81 71 THR A O 1
ATOM 522 N N . GLN A 1 72 ? 24.516 13.062 7.902 1.00 78.19 72 GLN A N 1
ATOM 523 C CA . GLN A 1 72 ? 24.149 13.617 9.212 1.00 78.19 72 GLN A CA 1
ATOM 524 C C . GLN A 1 72 ? 25.263 14.475 9.824 1.00 78.19 72 GLN A C 1
ATOM 526 O O . GLN A 1 72 ? 24.970 15.505 10.433 1.00 78.19 72 GLN A O 1
ATOM 531 N N . LEU A 1 73 ? 26.526 14.068 9.671 1.00 83.44 73 LEU A N 1
ATOM 532 C CA . LEU A 1 73 ? 27.676 14.846 10.137 1.00 83.44 73 LEU A CA 1
ATOM 533 C C . LEU A 1 73 ? 27.836 16.144 9.336 1.00 83.44 73 LEU A C 1
ATOM 535 O O . LEU A 1 73 ? 28.022 17.198 9.939 1.00 83.44 73 LEU A O 1
ATOM 539 N N . GLU A 1 74 ? 27.685 16.089 8.011 1.00 83.00 74 GLU A N 1
ATOM 540 C CA . GLU A 1 74 ? 27.721 17.263 7.128 1.00 83.00 74 GLU A CA 1
ATOM 541 C C . GLU A 1 74 ? 26.606 18.264 7.458 1.00 83.00 74 GLU A C 1
ATOM 543 O O . GLU A 1 74 ? 26.848 19.463 7.537 1.00 83.00 74 GLU A O 1
ATOM 548 N N . GLN A 1 75 ? 25.388 17.786 7.729 1.00 80.19 75 GLN A N 1
ATOM 549 C CA . GLN A 1 75 ? 24.269 18.646 8.132 1.00 80.19 75 GLN A CA 1
ATOM 550 C C . GLN A 1 75 ? 24.442 19.245 9.537 1.00 80.19 75 GLN A C 1
ATOM 552 O O . GLN A 1 75 ? 23.889 20.306 9.831 1.00 80.19 75 GLN A O 1
ATOM 557 N N . GLY A 1 76 ? 25.182 18.568 10.419 1.00 75.38 76 GLY A N 1
ATOM 558 C CA . GLY A 1 76 ? 25.453 19.029 11.780 1.00 75.38 76 GLY A CA 1
ATOM 559 C C . GLY A 1 76 ? 26.556 20.087 11.877 1.00 75.38 76 GLY A C 1
ATOM 560 O O . GLY A 1 76 ? 26.574 20.848 12.846 1.00 75.38 76 GLY A O 1
ATOM 561 N N . GLU A 1 77 ? 27.453 20.158 10.891 1.00 86.12 77 GLU A N 1
ATOM 562 C CA . GLU A 1 77 ? 28.620 21.051 10.888 1.00 86.12 77 GLU A CA 1
ATOM 563 C C . GLU A 1 77 ? 28.236 22.547 10.937 1.00 86.12 77 GLU A C 1
ATOM 565 O O . GLU A 1 77 ? 28.693 23.225 11.862 1.00 86.12 77 GLU A O 1
ATOM 570 N N . PRO A 1 78 ? 27.285 23.060 10.126 1.00 79.56 78 PRO A N 1
ATOM 571 C CA . PRO A 1 78 ? 26.854 24.459 10.212 1.00 79.56 78 PRO A CA 1
ATOM 572 C C . PRO A 1 78 ? 26.219 24.822 11.562 1.00 79.56 78 PRO A C 1
ATOM 574 O O . PRO A 1 78 ? 26.380 25.938 12.060 1.00 79.56 78 PRO A O 1
ATOM 577 N N . GLY A 1 79 ? 25.495 23.877 12.172 1.00 77.06 79 GLY A N 1
ATOM 578 C CA . GLY A 1 79 ? 24.855 24.069 13.475 1.00 77.06 79 GLY A CA 1
ATOM 579 C C . GLY A 1 79 ? 25.862 24.130 14.625 1.00 77.06 79 GLY A C 1
ATOM 580 O O . GLY A 1 79 ? 25.685 24.917 15.556 1.00 77.06 79 GLY A O 1
ATOM 581 N N . LEU A 1 80 ? 26.933 23.335 14.549 1.00 77.12 80 LEU A N 1
ATOM 582 C CA . LEU A 1 80 ? 28.049 23.379 15.494 1.00 77.12 80 LEU A CA 1
ATOM 583 C C . LEU A 1 80 ? 28.849 24.674 15.345 1.00 77.12 80 LEU A C 1
ATOM 585 O O . LEU A 1 80 ? 29.118 25.323 16.354 1.00 77.12 80 LEU A O 1
ATOM 589 N N . THR A 1 81 ? 29.153 25.085 14.114 1.00 77.75 81 THR A N 1
ATOM 590 C CA . THR A 1 81 ? 29.864 26.337 13.821 1.00 77.75 81 THR A CA 1
ATOM 591 C C . THR A 1 81 ? 29.092 27.548 14.356 1.00 77.75 81 THR A C 1
ATOM 593 O O . THR A 1 81 ? 29.632 28.315 15.150 1.00 77.75 81 THR A O 1
ATOM 596 N N . GLY A 1 82 ? 27.786 27.647 14.080 1.00 73.81 82 GLY A N 1
ATOM 597 C CA . GLY A 1 82 ? 26.951 28.730 14.615 1.00 73.81 82 GLY A CA 1
ATOM 598 C C . GLY A 1 82 ? 26.814 28.728 16.146 1.00 73.81 82 GLY A C 1
ATOM 599 O O . GLY A 1 82 ? 26.725 29.790 16.764 1.00 73.81 82 GLY A O 1
ATOM 600 N N . ALA A 1 83 ? 26.823 27.554 16.786 1.00 74.94 83 ALA A N 1
ATOM 601 C CA . ALA A 1 83 ? 26.793 27.453 18.246 1.00 74.94 83 ALA A CA 1
ATOM 602 C C . ALA A 1 83 ? 28.126 27.873 18.889 1.00 74.94 83 ALA A C 1
ATOM 604 O O . ALA A 1 83 ? 28.120 28.504 19.945 1.00 74.94 83 ALA A O 1
ATOM 605 N N . VAL A 1 84 ? 29.257 27.545 18.259 1.00 80.12 84 VAL A N 1
ATOM 606 C CA . VAL A 1 84 ? 30.591 27.985 18.695 1.00 80.12 84 VAL A CA 1
ATOM 607 C C . VAL A 1 84 ? 30.730 29.499 18.540 1.00 80.12 84 VAL A C 1
ATOM 609 O O . VAL A 1 84 ? 31.174 30.161 19.480 1.00 80.12 84 VAL A O 1
ATOM 612 N N . ASP A 1 85 ? 30.266 30.066 17.425 1.00 75.75 85 ASP A N 1
ATOM 613 C CA . ASP A 1 85 ? 30.280 31.514 17.194 1.00 75.75 85 ASP A CA 1
ATOM 614 C C . ASP A 1 85 ? 29.433 32.263 18.235 1.00 75.75 85 ASP A C 1
ATOM 616 O O . ASP A 1 85 ? 29.876 33.257 18.806 1.00 75.75 85 ASP A O 1
ATOM 620 N N . ALA A 1 86 ? 28.249 31.740 18.572 1.00 71.31 86 ALA A N 1
ATOM 621 C CA . ALA A 1 86 ? 27.379 32.318 19.599 1.00 71.31 86 ALA A CA 1
ATOM 622 C C . ALA A 1 86 ? 27.956 32.237 21.027 1.00 71.31 86 ALA A C 1
ATOM 624 O O . ALA A 1 86 ? 27.560 33.013 21.899 1.00 71.31 86 ALA A O 1
ATOM 625 N N . LEU A 1 87 ? 28.866 31.292 21.282 1.00 68.69 87 LEU A N 1
ATOM 626 C CA . LEU A 1 87 ? 29.505 31.081 22.584 1.00 68.69 87 LEU A CA 1
ATOM 627 C C . LEU A 1 87 ? 30.882 31.745 22.698 1.00 68.69 87 LEU A C 1
ATOM 629 O O . LEU A 1 87 ? 31.466 31.726 23.783 1.00 68.69 87 LEU A O 1
ATOM 633 N N . THR A 1 88 ? 31.394 32.348 21.623 1.00 68.06 88 THR A N 1
ATOM 634 C CA . THR A 1 88 ? 32.671 33.064 21.629 1.00 68.06 88 THR A CA 1
ATOM 635 C C . THR A 1 88 ? 32.412 34.540 21.952 1.00 68.06 88 THR A C 1
ATOM 637 O O . THR A 1 88 ? 31.902 35.267 21.102 1.00 68.06 88 THR A O 1
ATOM 640 N N . PRO A 1 89 ? 32.716 35.032 23.169 1.00 53.19 89 PRO A N 1
ATOM 641 C CA . PRO A 1 89 ? 32.459 36.424 23.516 1.00 53.19 89 PRO A CA 1
ATOM 642 C C . PRO A 1 89 ? 33.354 37.346 22.681 1.00 53.19 89 PRO A C 1
ATOM 644 O O . PRO A 1 89 ? 34.571 37.396 22.879 1.00 53.19 89 PRO A O 1
ATOM 647 N N . THR A 1 90 ? 32.752 38.095 21.754 1.00 47.72 90 THR A N 1
ATOM 648 C CA . THR A 1 90 ? 33.423 39.146 20.983 1.00 47.72 90 THR A CA 1
ATOM 649 C C . THR A 1 90 ? 33.931 40.217 21.945 1.00 47.72 90 THR A C 1
ATOM 651 O O . THR A 1 90 ? 33.191 41.080 22.411 1.00 47.72 90 THR A O 1
ATOM 654 N N . THR A 1 91 ? 35.213 40.129 22.288 1.00 49.84 91 THR A N 1
ATOM 655 C CA . THR A 1 91 ? 35.917 41.145 23.068 1.00 49.84 91 THR A CA 1
ATOM 656 C C . THR A 1 91 ? 36.421 42.205 22.098 1.00 49.84 91 THR A C 1
ATOM 658 O O . THR A 1 91 ? 37.600 42.242 21.769 1.00 49.84 91 THR A O 1
ATOM 661 N N . GLU A 1 92 ? 35.519 43.058 21.618 1.00 44.72 92 GLU A N 1
ATOM 662 C CA . GLU A 1 92 ? 35.900 44.334 21.019 1.00 44.72 92 GLU A CA 1
ATOM 663 C C . GLU A 1 92 ? 35.261 45.471 21.808 1.00 44.72 92 GLU A C 1
ATOM 665 O O . GLU A 1 92 ? 34.053 45.540 22.034 1.00 44.72 92 GLU A O 1
ATOM 670 N N . ALA A 1 93 ? 36.140 46.332 22.307 1.00 49.94 93 ALA A N 1
ATOM 671 C CA . ALA A 1 93 ? 35.816 47.512 23.070 1.00 49.94 93 ALA A CA 1
ATOM 672 C C . ALA A 1 93 ? 35.142 48.553 22.174 1.00 49.94 93 ALA A C 1
ATOM 674 O O . ALA A 1 93 ? 35.726 48.973 21.178 1.00 49.94 93 ALA A O 1
ATOM 675 N N . GLN A 1 94 ? 33.990 49.073 22.595 1.00 40.03 94 GLN A N 1
ATOM 676 C CA . GLN A 1 94 ? 33.568 50.412 22.203 1.00 40.03 94 GLN A CA 1
ATOM 677 C C . GLN A 1 94 ? 32.797 51.102 23.328 1.00 40.03 94 GLN A C 1
ATOM 679 O O . GLN A 1 94 ? 32.028 50.505 24.078 1.00 40.03 94 GLN A O 1
ATOM 684 N N . GLN A 1 95 ? 33.147 52.371 23.486 1.00 42.22 95 GLN A N 1
ATOM 685 C CA . GLN A 1 95 ? 32.902 53.232 24.627 1.00 42.22 95 GLN A CA 1
ATOM 686 C C . GLN A 1 95 ? 31.442 53.708 24.695 1.00 42.22 95 GLN A C 1
ATOM 688 O O . GLN A 1 95 ? 30.795 53.961 23.684 1.00 42.22 95 GLN A O 1
ATOM 693 N N . HIS A 1 96 ? 30.965 53.874 25.928 1.00 37.31 96 HIS A N 1
ATOM 694 C CA . HIS A 1 96 ? 29.810 54.693 26.326 1.00 37.31 96 HIS A CA 1
ATOM 695 C C . HIS A 1 96 ? 30.063 56.191 25.989 1.00 37.31 96 HIS A C 1
ATOM 697 O O . HIS A 1 96 ? 31.235 56.528 25.798 1.00 37.31 96 HIS A O 1
ATOM 703 N N . PRO A 1 97 ? 29.077 57.123 26.018 1.00 57.44 97 PRO A N 1
ATOM 704 C CA . PRO A 1 97 ? 27.749 57.018 26.640 1.00 57.44 97 PRO A CA 1
ATOM 705 C C . PRO A 1 97 ? 26.586 57.607 25.819 1.00 57.44 97 PRO A C 1
ATOM 707 O O . PRO A 1 97 ? 26.813 58.454 24.973 1.00 57.44 97 PRO A O 1
ATOM 710 N N . GLU A 1 98 ? 25.341 57.220 26.121 1.00 36.16 98 GLU A N 1
ATOM 711 C CA . GLU A 1 98 ? 24.236 58.160 26.403 1.00 36.16 98 GLU A CA 1
ATOM 712 C C . GLU A 1 98 ? 22.970 57.386 26.803 1.00 36.16 98 GLU A C 1
ATOM 714 O O . GLU A 1 98 ? 22.690 56.289 26.321 1.00 36.16 98 GLU A O 1
ATOM 719 N N . ALA A 1 99 ? 22.244 57.937 27.769 1.00 51.53 99 ALA A N 1
ATOM 720 C CA . ALA A 1 99 ? 21.157 57.296 28.484 1.00 51.53 99 ALA A CA 1
ATOM 721 C C . ALA A 1 99 ? 19.929 57.037 27.602 1.00 51.53 99 ALA A C 1
ATOM 723 O O . ALA A 1 99 ? 19.363 57.975 27.049 1.00 51.53 99 ALA A O 1
ATOM 724 N N . GLN A 1 100 ? 19.439 55.795 27.592 1.00 46.34 100 GLN A N 1
ATOM 725 C CA . GLN A 1 100 ? 18.044 55.466 27.296 1.00 46.34 100 GLN A CA 1
ATOM 726 C C . GLN A 1 100 ? 17.627 54.202 28.064 1.00 46.34 100 GLN A C 1
ATOM 728 O O . GLN A 1 100 ? 18.403 53.269 28.252 1.00 46.34 100 GLN A O 1
ATOM 733 N N . ALA A 1 101 ? 16.407 54.265 28.593 1.00 51.22 101 ALA A N 1
ATOM 734 C CA . ALA A 1 101 ? 15.786 53.383 29.579 1.00 51.22 101 ALA A CA 1
ATOM 735 C C . ALA A 1 101 ? 15.835 51.874 29.239 1.00 51.22 101 ALA A C 1
ATOM 737 O O . ALA A 1 101 ? 15.889 51.509 28.065 1.00 51.22 101 ALA A O 1
ATOM 738 N N . PRO A 1 102 ? 15.752 50.974 30.244 1.00 47.88 102 PRO A N 1
ATOM 739 C CA . PRO A 1 102 ? 15.829 49.535 30.017 1.00 47.88 102 PRO A CA 1
ATOM 740 C C . PRO A 1 102 ? 14.597 49.040 29.250 1.00 47.88 102 PRO A C 1
ATOM 742 O O . PRO A 1 102 ? 13.519 48.857 29.817 1.00 47.88 102 PRO A O 1
ATOM 745 N N . VAL A 1 103 ? 14.765 48.781 27.953 1.00 52.00 103 VAL A N 1
ATOM 746 C CA . VAL A 1 103 ? 13.827 47.965 27.181 1.00 52.00 103 VAL A CA 1
ATOM 747 C C . VAL A 1 103 ? 14.123 46.513 27.528 1.00 52.00 103 VAL A C 1
ATOM 749 O O . VAL A 1 103 ? 15.072 45.905 27.040 1.00 52.00 103 VAL A O 1
ATOM 752 N N . VAL A 1 104 ? 13.309 45.972 28.430 1.00 50.69 104 VAL A N 1
ATOM 753 C CA . VAL A 1 104 ? 13.243 44.541 28.711 1.00 50.69 104 VAL A CA 1
ATOM 754 C C . VAL A 1 104 ? 12.895 43.838 27.400 1.00 50.69 104 VAL A C 1
ATOM 756 O O . VAL A 1 104 ? 11.761 43.924 26.928 1.00 50.69 104 VAL A O 1
ATOM 759 N N . ALA A 1 105 ? 13.876 43.164 26.799 1.00 55.84 105 ALA A N 1
ATOM 760 C CA . ALA A 1 105 ? 13.673 42.254 25.680 1.00 55.84 105 ALA A CA 1
ATOM 761 C C . ALA A 1 105 ? 12.864 41.046 26.177 1.00 55.84 105 ALA A C 1
ATOM 763 O O . ALA A 1 105 ? 13.401 40.024 26.600 1.00 55.84 105 ALA A O 1
ATOM 764 N N . GLY A 1 106 ? 11.545 41.221 26.215 1.00 60.53 106 GLY A N 1
ATOM 765 C CA . GLY A 1 106 ? 10.595 40.156 26.477 1.00 60.53 106 GLY A CA 1
ATOM 766 C C . GLY A 1 106 ? 10.467 39.240 25.254 1.00 60.53 106 GLY A C 1
ATOM 767 O O . GLY A 1 106 ? 10.626 39.705 24.123 1.00 60.53 106 GLY A O 1
ATOM 768 N N . PRO A 1 107 ? 10.160 37.949 25.450 1.00 57.91 107 PRO A N 1
ATOM 769 C CA . PRO A 1 107 ? 9.917 37.027 24.348 1.00 57.91 107 PRO A CA 1
ATOM 770 C C . PRO A 1 107 ? 8.817 37.542 23.405 1.00 57.91 107 PRO A C 1
ATOM 772 O O . PRO A 1 107 ? 7.793 38.048 23.862 1.00 57.91 107 PRO A O 1
ATOM 775 N N . SER A 1 108 ? 8.995 37.372 22.092 1.00 53.50 108 SER A N 1
ATOM 776 C CA . SER A 1 108 ? 8.108 37.884 21.028 1.00 53.50 108 SER A CA 1
ATOM 777 C C . SER A 1 108 ? 6.730 37.209 20.935 1.00 53.50 108 SER A C 1
ATOM 779 O O . SER A 1 108 ? 5.989 37.433 19.979 1.00 53.50 108 SER A O 1
ATOM 781 N N . TYR A 1 109 ? 6.348 36.399 21.921 1.00 62.12 109 TYR A N 1
ATOM 782 C CA . TYR A 1 109 ? 5.040 35.759 21.980 1.00 62.12 109 TYR A CA 1
ATOM 783 C C . TYR A 1 109 ? 4.139 36.453 23.008 1.00 62.12 109 TYR A C 1
ATOM 785 O O . TYR A 1 109 ? 4.400 36.467 24.211 1.00 62.12 109 TYR A O 1
ATOM 793 N N . ARG A 1 110 ? 3.023 37.014 22.529 1.00 52.72 110 ARG A N 1
ATOM 794 C CA . ARG A 1 110 ? 1.957 37.564 23.373 1.00 52.72 110 ARG A CA 1
ATOM 795 C C . ARG A 1 110 ? 0.985 36.443 23.729 1.00 52.72 110 ARG A C 1
ATOM 797 O O . ARG A 1 110 ? 0.283 35.930 22.863 1.00 52.72 110 ARG A O 1
ATOM 804 N N . LEU A 1 111 ? 0.921 36.084 25.008 1.00 62.91 111 LEU A N 1
ATOM 805 C CA . LEU A 1 111 ? -0.110 35.192 25.537 1.00 62.91 111 LEU A CA 1
ATOM 806 C C . LEU A 1 111 ? -1.482 35.865 25.368 1.00 62.91 111 LEU A C 1
ATOM 808 O O . LEU A 1 111 ? -1.815 36.799 26.092 1.00 62.91 111 LEU A O 1
ATOM 812 N N . ILE A 1 112 ? -2.246 35.424 24.371 1.00 65.12 112 ILE A N 1
ATOM 813 C CA . ILE A 1 112 ? -3.552 35.998 23.998 1.00 65.12 112 ILE A CA 1
ATOM 814 C C . ILE A 1 112 ? -4.728 35.340 24.722 1.00 65.12 112 ILE A C 1
ATOM 816 O O . ILE A 1 112 ? -5.819 35.901 24.743 1.00 65.12 112 ILE A O 1
ATOM 820 N N . HIS A 1 113 ? -4.513 34.181 25.346 1.00 47.47 113 HIS A N 1
ATOM 821 C CA . HIS A 1 113 ? -5.547 33.481 26.096 1.00 47.47 113 HIS A CA 1
ATOM 822 C C . HIS A 1 113 ? -4.920 32.629 27.204 1.00 47.47 113 HIS A C 1
ATOM 824 O O . HIS A 1 113 ? -3.982 31.869 26.960 1.00 47.47 113 HIS A O 1
ATOM 830 N N . ARG A 1 114 ? -5.439 32.753 28.427 1.00 50.78 114 ARG A N 1
ATOM 831 C CA . ARG A 1 114 ? -5.073 31.927 29.582 1.00 50.78 114 ARG A CA 1
ATOM 832 C C . ARG A 1 114 ? -6.361 31.245 30.026 1.00 50.78 114 ARG A C 1
ATOM 834 O O . ARG A 1 114 ? -7.277 31.929 30.457 1.00 50.78 114 ARG A O 1
ATOM 841 N N . SER A 1 115 ? -6.472 29.930 29.849 1.00 62.62 115 SER A N 1
ATOM 842 C CA . SER A 1 115 ? -7.578 29.198 30.467 1.00 62.62 115 SER A CA 1
ATOM 843 C C . SER A 1 115 ? -7.363 29.212 31.979 1.00 62.62 115 SER A C 1
ATOM 845 O O . SER A 1 115 ? -6.280 28.835 32.427 1.00 62.62 115 SER A O 1
ATOM 847 N N . ASP A 1 116 ? -8.372 29.597 32.759 1.00 62.31 116 ASP A N 1
ATOM 848 C CA . ASP A 1 116 ? -8.293 29.650 34.231 1.00 62.31 116 ASP A CA 1
ATOM 849 C C . ASP A 1 116 ? -8.109 28.274 34.898 1.00 62.31 116 ASP A C 1
ATOM 851 O O . ASP A 1 116 ? -7.890 28.170 36.103 1.00 62.31 116 ASP A O 1
ATOM 855 N N . ASN A 1 117 ? -8.113 27.200 34.108 1.00 58.62 117 ASN A N 1
ATOM 856 C CA . ASN A 1 117 ? -7.661 25.892 34.549 1.00 58.62 117 ASN A CA 1
ATOM 857 C C . ASN A 1 117 ? -6.134 25.830 34.481 1.00 58.62 117 ASN A C 1
ATOM 859 O O . ASN A 1 117 ? -5.550 25.676 33.404 1.00 58.62 117 ASN A O 1
ATOM 863 N N . ALA A 1 118 ? -5.486 25.930 35.643 1.00 56.72 118 ALA A N 1
ATOM 864 C CA . ALA A 1 118 ? -4.076 25.594 35.772 1.00 56.72 118 ALA A CA 1
ATOM 865 C C . ALA A 1 118 ? -3.873 24.151 35.265 1.00 56.72 118 ALA A C 1
ATOM 867 O O . ALA A 1 118 ? -4.518 23.236 35.785 1.00 56.72 118 ALA A O 1
ATOM 868 N N . PRO A 1 119 ? -3.024 23.915 34.245 1.00 56.12 119 PRO A N 1
ATOM 869 C CA . PRO A 1 119 ? -2.776 22.564 33.771 1.00 56.12 119 PRO A CA 1
ATOM 870 C C . PRO A 1 119 ? -2.206 21.736 34.930 1.00 56.12 119 PRO A C 1
ATOM 872 O O . PRO A 1 119 ? -1.338 22.249 35.649 1.00 56.12 119 PRO A O 1
ATOM 875 N N . PRO A 1 120 ? -2.651 20.480 35.118 1.00 57.28 120 PRO A N 1
ATOM 876 C CA . PRO A 1 120 ? -2.097 19.600 36.136 1.00 57.28 120 PRO A CA 1
ATOM 877 C C . PRO A 1 120 ? -0.570 19.611 36.047 1.00 57.28 120 PRO A C 1
ATOM 879 O O . PRO A 1 120 ? 0.007 19.452 34.965 1.00 57.28 120 PRO A O 1
ATOM 882 N N . VAL A 1 121 ? 0.098 19.856 37.175 1.00 59.06 121 VAL A N 1
ATOM 883 C CA . VAL A 1 121 ? 1.564 19.919 37.274 1.00 59.06 121 VAL A CA 1
ATOM 884 C C . VAL A 1 121 ? 2.127 18.491 37.262 1.00 59.06 121 VAL A C 1
ATOM 886 O O . VAL A 1 121 ? 2.838 18.062 38.160 1.00 59.06 121 VAL A O 1
ATOM 889 N N . GLU A 1 122 ? 1.798 17.718 36.231 1.00 58.50 122 GLU A N 1
ATOM 890 C CA . GLU A 1 122 ? 2.309 16.365 36.018 1.00 58.50 122 GLU A CA 1
ATOM 891 C C . GLU A 1 122 ? 3.492 16.420 35.049 1.00 58.50 122 GLU A C 1
ATOM 893 O O . GLU A 1 122 ? 3.433 16.059 33.875 1.00 58.50 122 GLU A O 1
ATOM 898 N N . GLY A 1 123 ? 4.610 16.941 35.553 1.00 66.31 123 GLY A N 1
ATOM 899 C CA . GLY A 1 123 ? 5.900 16.849 34.877 1.00 66.31 123 GLY A CA 1
ATOM 900 C C . GLY A 1 123 ? 6.044 17.668 33.578 1.00 66.31 123 GLY A C 1
ATOM 901 O O . GLY A 1 123 ? 5.236 18.554 33.271 1.00 66.31 123 GLY A O 1
ATOM 902 N N . PRO A 1 124 ? 7.145 17.438 32.834 1.00 64.62 124 PRO A N 1
ATOM 903 C CA . PRO A 1 124 ? 7.513 18.248 31.674 1.00 64.62 124 PRO A CA 1
ATOM 904 C C . PRO A 1 124 ? 6.501 18.098 30.530 1.00 64.62 124 PRO A C 1
ATOM 906 O O . PRO A 1 124 ? 6.064 16.988 30.240 1.00 64.62 124 PRO A O 1
ATOM 909 N N . ALA A 1 125 ? 6.184 19.203 29.839 1.00 55.88 125 ALA A N 1
ATOM 910 C CA . ALA A 1 125 ? 5.149 19.295 28.794 1.00 55.88 125 ALA A CA 1
ATOM 911 C C . ALA A 1 125 ? 5.208 18.190 27.721 1.00 55.88 125 ALA A C 1
ATOM 913 O O . ALA A 1 125 ? 4.174 17.730 27.250 1.00 55.88 125 ALA A O 1
ATOM 914 N N . ARG A 1 126 ? 6.408 17.674 27.424 1.00 48.94 126 ARG A N 1
ATOM 915 C CA . ARG A 1 126 ? 6.643 16.523 26.533 1.00 48.94 126 ARG A CA 1
ATOM 916 C C . ARG A 1 126 ? 5.958 15.210 26.952 1.00 48.94 126 ARG A C 1
ATOM 918 O O . ARG A 1 126 ? 5.961 14.266 26.177 1.00 48.94 126 ARG A O 1
ATOM 925 N N . ARG A 1 127 ? 5.439 15.114 28.182 1.00 57.28 127 ARG A N 1
ATOM 926 C CA . ARG A 1 127 ? 4.708 13.947 28.714 1.00 57.28 127 ARG A CA 1
ATOM 927 C C . ARG A 1 127 ? 3.189 14.149 28.759 1.00 57.28 127 ARG A C 1
ATOM 929 O O . ARG A 1 127 ? 2.501 13.292 29.295 1.00 57.28 127 ARG A O 1
ATOM 936 N N . ARG A 1 128 ? 2.681 15.277 28.250 1.00 69.62 128 ARG A N 1
ATOM 937 C CA . ARG A 1 128 ? 1.283 15.701 28.440 1.00 69.62 128 ARG A CA 1
ATOM 938 C C . ARG A 1 128 ? 0.353 15.412 27.266 1.00 69.62 128 ARG A C 1
ATOM 940 O O . ARG A 1 128 ? -0.844 15.598 27.431 1.00 69.62 128 ARG A O 1
ATOM 947 N N . LEU A 1 129 ? 0.871 14.989 26.110 1.00 80.62 129 LEU A N 1
ATOM 948 C CA . LEU A 1 129 ? -0.001 14.582 25.010 1.00 80.62 129 LEU A CA 1
ATOM 949 C C . LEU A 1 129 ? -0.671 13.261 25.369 1.00 80.62 129 LEU A C 1
ATOM 951 O O .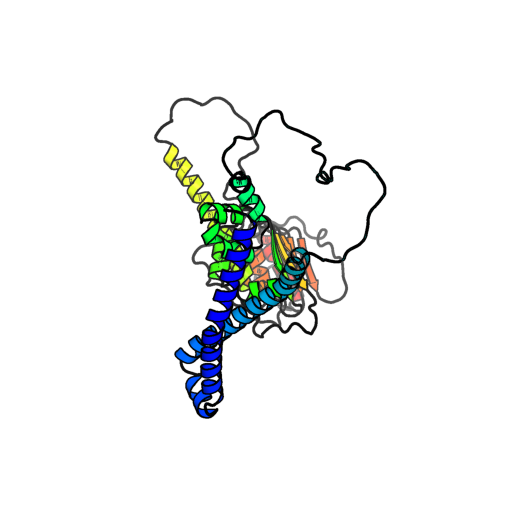 LEU A 1 129 ? 0.002 12.302 25.767 1.00 80.62 129 LEU A O 1
ATOM 955 N N . ALA A 1 130 ? -1.992 13.222 25.226 1.00 85.94 130 ALA A N 1
ATOM 956 C CA . ALA A 1 130 ? -2.735 11.989 25.389 1.00 85.94 130 ALA A CA 1
ATOM 957 C C . ALA A 1 130 ? -2.235 10.963 24.366 1.00 85.94 130 ALA A C 1
ATOM 959 O O . ALA A 1 130 ? -1.752 11.295 23.281 1.00 85.94 130 ALA A O 1
ATOM 960 N N . ARG A 1 131 ? -2.354 9.680 24.702 1.00 85.19 131 ARG A N 1
ATOM 961 C CA . ARG A 1 131 ? -1.891 8.604 23.823 1.00 85.19 131 ARG A CA 1
ATOM 962 C C . ARG A 1 131 ? -2.531 8.670 22.432 1.00 85.19 131 ARG A C 1
ATOM 964 O O . ARG A 1 131 ? -1.853 8.397 21.447 1.00 85.19 131 ARG A O 1
ATOM 971 N N . ASP A 1 132 ? -3.795 9.066 22.364 1.00 86.81 132 ASP A N 1
ATOM 972 C CA . ASP A 1 132 ? -4.532 9.209 21.110 1.00 86.81 132 ASP A CA 1
ATOM 973 C C . ASP A 1 132 ? -4.007 10.391 20.282 1.00 86.81 132 ASP A C 1
ATOM 975 O O . ASP A 1 132 ? -3.845 10.274 19.071 1.00 86.81 132 ASP A O 1
ATOM 979 N N . GLU A 1 133 ? -3.638 11.498 20.933 1.00 89.62 133 GLU A N 1
ATOM 980 C CA . GLU A 1 133 ? -3.005 12.645 20.272 1.00 89.62 133 GLU A CA 1
ATOM 981 C C . GLU A 1 133 ? -1.634 12.267 19.712 1.00 89.62 133 GLU A C 1
ATOM 983 O O . GLU A 1 133 ? -1.335 12.566 18.560 1.00 89.62 133 GLU A O 1
ATOM 988 N N . LEU A 1 134 ? -0.820 11.543 20.488 1.00 89.50 134 LEU A N 1
ATOM 989 C CA . LEU A 1 134 ? 0.450 11.004 20.000 1.00 89.50 134 LEU A CA 1
ATOM 990 C C . LEU A 1 134 ? 0.229 10.059 18.821 1.00 89.50 134 LEU A C 1
ATOM 992 O O . LEU A 1 134 ? 0.959 10.132 17.835 1.00 89.50 134 LEU A O 1
ATOM 996 N N . ALA A 1 135 ? -0.781 9.192 18.896 1.00 90.44 135 ALA A N 1
ATOM 997 C CA . ALA A 1 135 ? -1.088 8.272 17.814 1.00 90.44 135 ALA A CA 1
ATOM 998 C C . ALA A 1 135 ? -1.443 9.021 16.525 1.00 90.44 135 ALA A C 1
ATOM 1000 O O . ALA A 1 135 ? -0.995 8.618 15.453 1.00 90.44 135 ALA A O 1
ATOM 1001 N N . ASN A 1 136 ? -2.188 10.123 16.636 1.00 89.00 136 ASN A N 1
ATOM 1002 C CA . ASN A 1 136 ? -2.530 11.001 15.518 1.00 89.00 136 ASN A CA 1
ATOM 1003 C C . ASN A 1 136 ? -1.294 11.707 14.952 1.00 89.00 136 ASN A C 1
ATOM 1005 O O . ASN A 1 136 ? -1.074 11.650 13.748 1.00 89.00 136 ASN A O 1
ATOM 1009 N N . VAL A 1 137 ? -0.442 12.283 15.809 1.00 90.94 137 VAL A N 1
ATOM 1010 C CA . VAL A 1 137 ? 0.813 12.931 15.387 1.00 90.94 137 VAL A CA 1
ATOM 1011 C C . VAL A 1 137 ? 1.697 11.952 14.615 1.00 90.94 137 VAL A C 1
ATOM 1013 O O . VAL A 1 137 ? 2.137 12.246 13.508 1.00 90.94 137 VAL A O 1
ATOM 1016 N N . PHE A 1 138 ? 1.913 10.758 15.162 1.00 90.88 138 PHE A N 1
ATOM 1017 C CA . PHE A 1 138 ? 2.712 9.722 14.509 1.00 90.88 138 PHE A CA 1
ATOM 1018 C C . PHE A 1 138 ? 2.011 9.080 13.304 1.00 90.88 138 PHE A C 1
ATOM 1020 O O . PHE A 1 138 ? 2.684 8.498 12.462 1.00 90.88 138 PHE A O 1
ATOM 1027 N N . GLY A 1 139 ? 0.686 9.194 13.192 1.00 89.19 139 GLY A N 1
ATOM 1028 C CA . GLY A 1 139 ? -0.079 8.755 12.022 1.00 89.19 139 GLY A CA 1
ATOM 1029 C C . GLY A 1 139 ? 0.160 9.609 10.772 1.00 89.19 139 GLY A C 1
ATOM 1030 O O . GLY A 1 139 ? -0.235 9.200 9.686 1.00 89.19 139 GLY A O 1
ATOM 1031 N N . HIS A 1 140 ? 0.814 10.769 10.911 1.00 89.50 140 HIS A N 1
ATOM 1032 C CA . HIS A 1 140 ? 1.265 11.593 9.784 1.00 89.50 140 HIS A CA 1
ATOM 1033 C C . HIS A 1 140 ? 2.651 11.221 9.260 1.00 89.50 140 HIS A C 1
ATOM 1035 O O . HIS A 1 140 ? 3.030 11.682 8.186 1.00 89.50 140 HIS A O 1
ATOM 1041 N N . LEU A 1 141 ? 3.406 10.416 10.010 1.00 90.06 141 LEU A N 1
ATOM 1042 C CA . LEU A 1 141 ? 4.668 9.883 9.518 1.00 90.06 141 LEU A CA 1
ATOM 1043 C C . LEU A 1 141 ? 4.399 8.912 8.377 1.00 90.06 141 LEU A C 1
ATOM 1045 O O . LEU A 1 141 ? 3.309 8.367 8.253 1.00 90.06 141 LEU A O 1
ATOM 1049 N N . GLN A 1 142 ? 5.391 8.637 7.557 1.00 87.75 142 GLN A N 1
ATOM 1050 C CA . GLN A 1 142 ? 5.322 7.555 6.591 1.00 87.75 142 GLN A CA 1
ATOM 1051 C C . GLN A 1 142 ? 5.672 6.211 7.251 1.00 87.75 142 GLN A C 1
ATOM 1053 O O . GLN A 1 142 ? 6.328 6.186 8.301 1.00 87.75 142 GLN A O 1
ATOM 1058 N N . PRO A 1 143 ? 5.278 5.060 6.673 1.00 85.56 143 PRO A N 1
ATOM 1059 C CA . PRO A 1 143 ? 5.559 3.756 7.271 1.00 85.56 143 PRO A CA 1
ATOM 1060 C C . PRO A 1 143 ? 7.024 3.513 7.661 1.00 85.56 143 PRO A C 1
ATOM 1062 O O . PRO A 1 143 ? 7.321 2.896 8.689 1.00 85.56 143 PRO A O 1
ATOM 1065 N N . TRP A 1 144 ? 7.962 4.029 6.875 1.00 80.69 144 TRP A N 1
ATOM 1066 C CA . TRP A 1 144 ? 9.398 3.904 7.119 1.00 80.69 144 TRP A CA 1
ATOM 1067 C C . TRP A 1 144 ? 9.956 4.895 8.125 1.00 80.69 144 TRP A C 1
ATOM 1069 O O . TRP A 1 144 ? 10.991 4.625 8.718 1.00 80.69 144 TRP A O 1
ATOM 1079 N N . GLU A 1 145 ? 9.282 6.010 8.360 1.00 88.19 145 GLU A N 1
ATOM 1080 C CA . GLU A 1 145 ? 9.625 6.923 9.447 1.00 88.19 145 GLU A CA 1
ATOM 1081 C C . GLU A 1 145 ? 9.084 6.374 10.771 1.00 88.19 145 GLU A C 1
ATOM 1083 O O . GLU A 1 145 ? 9.731 6.470 11.815 1.00 88.19 145 GLU A O 1
ATOM 1088 N N . LEU A 1 146 ? 7.919 5.717 10.730 1.00 88.75 146 LEU A N 1
ATOM 1089 C CA . LEU A 1 146 ? 7.288 5.149 11.915 1.00 88.75 146 LEU A CA 1
ATOM 1090 C C . LEU A 1 146 ? 7.945 3.835 12.372 1.00 88.75 146 LEU A C 1
ATOM 1092 O O . LEU A 1 146 ? 8.082 3.595 13.575 1.00 88.75 146 LEU A O 1
ATOM 1096 N N . THR A 1 147 ? 8.357 2.964 11.443 1.00 86.06 147 THR A N 1
ATOM 1097 C CA . THR A 1 147 ? 8.913 1.631 11.770 1.00 86.06 147 THR A CA 1
ATOM 1098 C C . THR A 1 147 ? 10.166 1.697 12.662 1.00 86.06 147 THR A C 1
ATOM 1100 O O . THR A 1 147 ? 10.190 1.003 13.684 1.00 86.06 147 THR A O 1
ATOM 1103 N N . PRO A 1 148 ? 11.179 2.544 12.388 1.00 87.56 148 PRO A N 1
ATOM 1104 C CA . PRO A 1 148 ? 12.347 2.713 13.257 1.00 87.56 148 PRO A CA 1
ATOM 1105 C C . PRO A 1 148 ? 11.984 3.213 14.659 1.00 87.56 148 PRO A C 1
ATOM 1107 O O . PRO A 1 148 ? 12.656 2.882 15.640 1.00 87.56 148 PRO A O 1
ATOM 1110 N N . LEU A 1 149 ? 10.895 3.977 14.780 1.00 88.19 149 LEU A N 1
ATOM 1111 C CA . LEU A 1 149 ? 10.414 4.494 16.058 1.00 88.19 149 LEU A CA 1
ATOM 1112 C C . LEU A 1 149 ? 9.684 3.437 16.892 1.00 88.19 149 LEU A C 1
ATOM 1114 O O . LEU A 1 149 ? 9.487 3.659 18.087 1.00 88.19 149 LEU A O 1
ATOM 1118 N N . TRP A 1 150 ? 9.343 2.269 16.334 1.00 86.69 150 TRP A N 1
ATOM 1119 C CA . TRP A 1 150 ? 8.558 1.236 17.020 1.00 86.69 150 TRP A CA 1
ATOM 1120 C C . TRP A 1 150 ? 9.099 0.887 18.415 1.00 86.69 150 TRP A C 1
ATOM 1122 O O . TRP A 1 150 ? 8.335 0.878 19.383 1.00 86.69 150 TRP A O 1
ATOM 1132 N N . ARG A 1 151 ? 10.418 0.677 18.562 1.00 88.25 151 ARG A N 1
ATOM 1133 C CA . ARG A 1 151 ? 11.024 0.356 19.871 1.00 88.25 151 ARG A CA 1
ATOM 1134 C C . ARG A 1 151 ? 10.869 1.482 20.896 1.00 88.25 151 ARG A C 1
ATOM 1136 O O . ARG A 1 151 ? 10.801 1.201 22.087 1.00 88.25 151 ARG A O 1
ATOM 1143 N N . ARG A 1 152 ? 10.822 2.738 20.445 1.00 88.75 152 ARG A N 1
ATOM 1144 C CA . ARG A 1 152 ? 10.711 3.930 21.302 1.00 88.75 152 ARG A CA 1
ATOM 1145 C C . ARG A 1 152 ? 9.259 4.249 21.658 1.00 88.75 152 ARG A C 1
ATOM 1147 O O . ARG A 1 152 ? 8.989 4.641 22.786 1.00 88.75 152 ARG A O 1
ATOM 1154 N N . LEU A 1 153 ? 8.339 4.067 20.710 1.00 87.31 153 LEU A N 1
ATOM 1155 C CA . LEU A 1 153 ? 6.904 4.317 20.892 1.00 87.31 153 LEU A CA 1
ATOM 1156 C C . LEU A 1 153 ? 6.210 3.202 21.680 1.00 87.31 153 LEU A C 1
ATOM 1158 O O . LEU A 1 153 ? 5.204 3.433 22.348 1.00 87.31 153 LEU A O 1
ATOM 1162 N N . GLY A 1 154 ? 6.744 1.984 21.588 1.00 90.94 154 GLY A N 1
ATOM 1163 C CA . GLY A 1 154 ? 6.093 0.776 22.065 1.00 90.94 154 GLY A CA 1
ATOM 1164 C C . GLY A 1 154 ? 5.019 0.280 21.093 1.00 90.94 154 GLY A C 1
ATOM 1165 O O . GLY A 1 154 ? 4.402 1.035 20.339 1.00 90.94 154 GLY A O 1
ATOM 1166 N N . THR A 1 155 ? 4.767 -1.029 21.128 1.00 90.56 155 THR A N 1
ATOM 1167 C CA . THR A 1 155 ? 3.781 -1.712 20.272 1.00 90.56 155 THR A CA 1
ATOM 1168 C C . THR A 1 155 ? 2.384 -1.080 20.293 1.00 90.56 155 THR A C 1
ATOM 1170 O O . THR 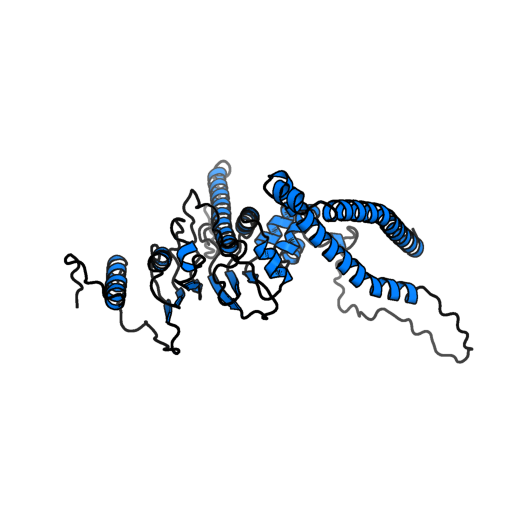A 1 155 ? 1.799 -0.929 19.220 1.00 90.56 155 THR A O 1
ATOM 1173 N N . PRO A 1 156 ? 1.821 -0.691 21.456 1.00 91.12 156 PRO A N 1
ATOM 1174 C CA . PRO A 1 156 ? 0.444 -0.221 21.497 1.00 91.12 156 PRO A CA 1
ATOM 1175 C C . PRO A 1 156 ? 0.240 1.125 20.786 1.00 91.12 156 PRO A C 1
ATOM 1177 O O . PRO A 1 156 ? -0.778 1.301 20.121 1.00 91.12 156 PRO A O 1
ATOM 1180 N N . LEU A 1 157 ? 1.193 2.053 20.914 1.00 90.25 157 LEU A N 1
ATOM 1181 C CA . LEU A 1 157 ? 1.139 3.354 20.247 1.00 90.25 157 LEU A CA 1
ATOM 1182 C C . LEU A 1 157 ? 1.441 3.209 18.754 1.00 90.25 157 LEU A C 1
ATOM 1184 O O . LEU A 1 157 ? 0.689 3.718 17.937 1.00 90.25 157 LEU A O 1
ATOM 1188 N N . PHE A 1 158 ? 2.461 2.423 18.400 1.00 91.62 158 PHE A N 1
ATOM 1189 C CA . PHE A 1 158 ? 2.807 2.142 17.006 1.00 91.62 158 PHE A CA 1
ATOM 1190 C C . PHE A 1 158 ? 1.624 1.563 16.208 1.00 91.62 158 PHE A C 1
ATOM 1192 O O . PHE A 1 158 ? 1.317 2.040 15.119 1.00 91.62 158 PHE A O 1
ATOM 1199 N N . HIS A 1 159 ? 0.916 0.567 16.757 1.00 91.69 159 HIS A N 1
ATOM 1200 C CA . HIS A 1 159 ? -0.269 0.005 16.100 1.00 91.69 159 HIS A CA 1
ATOM 1201 C C . HIS A 1 159 ? -1.408 1.019 15.972 1.00 91.69 159 HIS A C 1
ATOM 1203 O O . HIS A 1 159 ? -2.110 1.016 14.966 1.00 91.69 159 HIS A O 1
ATOM 1209 N N . GLN A 1 160 ? -1.591 1.876 16.976 1.00 91.88 160 GLN A N 1
ATOM 1210 C CA . GLN A 1 160 ? -2.622 2.907 16.949 1.00 91.88 160 GLN A CA 1
ATOM 1211 C C . GLN A 1 160 ? -2.321 3.972 15.888 1.00 91.88 160 GLN A C 1
ATOM 1213 O O . GLN A 1 160 ? -3.211 4.343 15.133 1.00 91.88 160 GLN A O 1
ATOM 1218 N N . SER A 1 161 ? -1.060 4.385 15.764 1.00 92.12 161 SER A N 1
ATOM 1219 C CA . SER A 1 161 ? -0.604 5.285 14.705 1.00 92.12 161 SER A CA 1
ATOM 1220 C C . SER A 1 161 ? -0.780 4.676 13.319 1.00 92.12 161 SER A C 1
ATOM 1222 O O . SER A 1 161 ? -1.350 5.315 12.445 1.00 92.12 161 SER A O 1
ATOM 1224 N N . ALA A 1 162 ? -0.370 3.418 13.125 1.00 93.12 162 ALA A N 1
ATOM 1225 C CA . ALA A 1 162 ? -0.565 2.710 11.859 1.00 93.12 162 ALA A CA 1
ATOM 1226 C C . ALA A 1 162 ? -2.052 2.569 11.483 1.00 93.12 162 ALA A C 1
ATOM 1228 O O . ALA A 1 162 ? -2.403 2.626 10.308 1.00 93.12 162 ALA A O 1
ATOM 1229 N N . ALA A 1 163 ? -2.945 2.439 12.465 1.00 93.50 163 ALA A N 1
ATOM 1230 C CA . ALA A 1 163 ? -4.381 2.386 12.216 1.00 93.50 163 ALA A CA 1
ATOM 1231 C C . ALA A 1 163 ? -4.968 3.728 11.748 1.00 93.50 163 ALA A C 1
ATOM 1233 O O . ALA A 1 163 ? -6.041 3.723 11.155 1.00 93.50 163 ALA A O 1
ATOM 1234 N N . ASN A 1 164 ? -4.296 4.859 11.978 1.00 93.50 164 ASN A N 1
ATOM 1235 C CA . ASN A 1 164 ? -4.789 6.184 11.588 1.00 93.50 164 ASN A CA 1
ATOM 1236 C C . ASN A 1 164 ? -4.573 6.515 10.102 1.00 93.50 164 ASN A C 1
ATOM 1238 O O . ASN A 1 164 ? -5.116 7.508 9.617 1.00 93.50 164 ASN A O 1
ATOM 1242 N N . TYR A 1 165 ? -3.826 5.692 9.362 1.00 94.25 165 TYR A N 1
ATOM 1243 C CA . TYR A 1 165 ? -3.612 5.909 7.934 1.00 94.25 165 TYR A CA 1
ATOM 1244 C C . TYR A 1 165 ? -4.906 5.670 7.165 1.00 94.25 165 TYR A C 1
ATOM 1246 O O . TYR A 1 165 ? -5.473 4.579 7.197 1.00 94.25 165 TYR A O 1
ATOM 1254 N N . THR A 1 166 ? -5.339 6.693 6.434 1.00 95.94 166 THR A N 1
ATOM 1255 C CA . THR A 1 166 ? -6.487 6.632 5.520 1.00 95.94 166 THR A CA 1
ATOM 1256 C C . THR A 1 166 ? -6.051 6.570 4.063 1.00 95.94 166 THR A C 1
ATOM 1258 O O . THR A 1 166 ? -6.746 5.979 3.241 1.00 95.94 166 THR A O 1
ATOM 1261 N N . LYS A 1 167 ? -4.879 7.119 3.743 1.00 96.19 167 LYS A N 1
ATOM 1262 C CA . LYS A 1 167 ? -4.278 7.095 2.414 1.00 96.19 167 LYS A CA 1
ATOM 1263 C C . LYS A 1 167 ? -2.816 6.700 2.526 1.00 96.19 167 LYS A C 1
ATOM 1265 O O . LYS A 1 167 ? -2.095 7.246 3.358 1.00 96.19 167 LYS A O 1
ATOM 1270 N N . LEU A 1 168 ? -2.392 5.783 1.669 1.00 95.88 168 LEU A N 1
ATOM 1271 C CA . LEU A 1 168 ? -1.000 5.391 1.529 1.00 95.88 168 LEU A CA 1
ATOM 1272 C C . LEU A 1 168 ? -0.554 5.623 0.088 1.00 95.88 168 LEU A C 1
ATOM 1274 O O . LEU A 1 168 ? -1.247 5.215 -0.844 1.00 95.88 168 LEU A O 1
ATOM 1278 N N . VAL A 1 169 ? 0.585 6.288 -0.087 1.00 96.06 169 VAL A N 1
ATOM 1279 C CA . VAL A 1 169 ? 1.166 6.557 -1.405 1.00 96.06 169 VAL A CA 1
ATOM 1280 C C . VAL A 1 169 ? 2.493 5.817 -1.504 1.00 96.06 169 VAL A C 1
ATOM 1282 O O . VAL A 1 169 ? 3.387 6.033 -0.689 1.00 96.06 169 VAL A O 1
ATOM 1285 N N . ILE A 1 170 ? 2.590 4.925 -2.482 1.00 95.88 170 ILE A N 1
ATOM 1286 C CA . ILE A 1 170 ? 3.830 4.264 -2.881 1.00 95.88 170 ILE A CA 1
ATOM 1287 C C . ILE A 1 170 ? 4.384 5.112 -4.014 1.00 95.88 170 ILE A C 1
ATOM 1289 O O . ILE A 1 170 ? 3.748 5.178 -5.063 1.00 95.88 170 ILE A O 1
ATOM 1293 N N . ASP A 1 171 ? 5.470 5.834 -3.754 1.00 94.94 171 ASP A N 1
ATOM 1294 C CA . ASP A 1 171 ? 5.943 6.921 -4.608 1.00 94.94 171 ASP A CA 1
ATOM 1295 C C . ASP A 1 171 ? 7.382 6.699 -5.054 1.00 94.94 171 ASP A C 1
ATOM 1297 O O . ASP A 1 171 ? 8.239 6.411 -4.217 1.00 94.94 171 ASP A O 1
ATOM 1301 N N . CYS A 1 172 ? 7.622 6.829 -6.357 1.00 93.75 172 CYS A N 1
ATOM 1302 C CA . CYS A 1 172 ? 8.943 6.757 -6.970 1.00 93.75 172 CYS A CA 1
ATOM 1303 C C . CYS A 1 172 ? 9.552 8.133 -7.281 1.00 93.75 172 CYS A C 1
ATOM 1305 O O . CYS A 1 172 ? 10.714 8.185 -7.661 1.00 93.75 172 CYS A O 1
ATOM 1307 N N . GLU A 1 173 ? 8.786 9.229 -7.186 1.00 92.69 173 GLU A N 1
ATOM 1308 C CA . GLU A 1 173 ? 9.275 10.575 -7.534 1.00 92.69 173 GLU A CA 1
ATOM 1309 C C . GLU A 1 173 ? 10.324 11.082 -6.534 1.00 92.69 173 GLU A C 1
ATOM 1311 O O . GLU A 1 173 ? 11.319 11.692 -6.918 1.00 92.69 173 GLU A O 1
ATOM 1316 N N . ASP A 1 174 ? 10.119 10.799 -5.247 1.00 89.25 174 ASP A N 1
ATOM 1317 C CA . ASP A 1 174 ? 11.116 11.040 -4.209 1.00 89.25 174 ASP A CA 1
ATOM 1318 C C . ASP A 1 174 ? 12.053 9.832 -4.118 1.00 89.25 174 ASP A C 1
ATOM 1320 O O . ASP A 1 174 ? 11.644 8.750 -3.707 1.00 89.25 174 ASP A O 1
ATOM 1324 N N . ASP A 1 175 ? 13.321 10.013 -4.481 1.00 86.44 175 ASP A N 1
ATOM 1325 C CA . ASP A 1 175 ? 14.318 8.936 -4.526 1.00 86.44 175 ASP A CA 1
ATOM 1326 C C . ASP A 1 175 ? 14.546 8.257 -3.155 1.00 86.44 175 ASP A C 1
ATOM 1328 O O . ASP A 1 175 ? 14.840 7.060 -3.078 1.00 86.44 175 ASP A O 1
ATOM 1332 N N . THR A 1 176 ? 14.346 8.974 -2.043 1.00 86.38 176 THR A N 1
ATOM 1333 C CA . THR A 1 176 ? 14.452 8.375 -0.702 1.00 86.38 176 THR A CA 1
ATOM 1334 C C . THR A 1 176 ? 13.262 7.455 -0.417 1.00 86.38 176 THR A C 1
ATOM 1336 O O . THR A 1 176 ? 13.446 6.325 0.045 1.00 86.38 176 THR A O 1
ATOM 1339 N N . ALA A 1 177 ? 12.042 7.906 -0.711 1.00 88.06 177 ALA A N 1
ATOM 1340 C CA . ALA A 1 177 ? 10.828 7.109 -0.596 1.00 88.06 177 ALA A CA 1
ATOM 1341 C C . ALA A 1 177 ? 10.835 5.936 -1.586 1.00 88.06 177 ALA A C 1
ATOM 1343 O O . ALA A 1 177 ? 10.513 4.814 -1.198 1.00 88.06 177 ALA A O 1
ATOM 1344 N N . GLY A 1 178 ? 11.269 6.162 -2.826 1.00 91.44 178 GLY A N 1
ATOM 1345 C CA . GLY A 1 178 ? 11.373 5.146 -3.867 1.00 91.44 178 GLY A CA 1
ATOM 1346 C C . GLY A 1 178 ? 12.261 3.987 -3.429 1.00 91.44 178 GLY A C 1
ATOM 1347 O O . GLY A 1 178 ? 11.783 2.857 -3.299 1.00 91.44 178 GLY A O 1
ATOM 1348 N N . ARG A 1 179 ? 13.517 4.273 -3.060 1.00 89.38 179 ARG A N 1
ATOM 1349 C CA . ARG A 1 179 ? 14.465 3.252 -2.571 1.00 89.38 179 ARG A CA 1
ATOM 1350 C C . ARG A 1 179 ? 13.962 2.517 -1.334 1.00 89.38 179 ARG A C 1
ATOM 1352 O O . ARG A 1 179 ? 14.224 1.328 -1.137 1.00 89.38 179 ARG A O 1
ATOM 1359 N N . MET A 1 180 ? 13.215 3.202 -0.479 1.00 90.06 180 MET A N 1
ATOM 1360 C CA . MET A 1 180 ? 12.607 2.572 0.684 1.00 90.06 180 MET A CA 1
ATOM 1361 C C . MET A 1 180 ? 11.503 1.578 0.289 1.00 90.06 180 MET A C 1
ATOM 1363 O O . MET A 1 180 ? 11.464 0.472 0.830 1.00 90.06 180 MET A O 1
ATOM 1367 N N . TRP A 1 181 ? 10.636 1.916 -0.667 1.00 93.81 181 TRP A N 1
ATOM 1368 C CA . TRP A 1 181 ? 9.564 1.023 -1.118 1.00 93.81 181 TRP A CA 1
ATOM 1369 C C . TRP A 1 181 ? 10.106 -0.201 -1.855 1.00 93.81 181 TRP A C 1
ATOM 1371 O O . TRP A 1 181 ? 9.574 -1.304 -1.702 1.00 93.81 181 TRP A O 1
ATOM 1381 N N . GLU A 1 182 ? 11.186 -0.003 -2.604 1.00 91.94 182 GLU A N 1
ATOM 1382 C CA . GLU A 1 182 ? 11.938 -1.038 -3.308 1.00 91.94 182 GLU A CA 1
ATOM 1383 C C . GLU A 1 182 ? 12.576 -2.055 -2.361 1.00 91.94 182 GLU A C 1
ATOM 1385 O O . GLU A 1 182 ? 12.561 -3.259 -2.623 1.00 91.94 182 GLU A O 1
ATOM 1390 N N . THR A 1 183 ? 13.131 -1.567 -1.251 1.00 90.75 183 THR A N 1
ATOM 1391 C CA . THR A 1 183 ? 13.824 -2.391 -0.253 1.00 90.75 183 THR A CA 1
ATOM 1392 C C . THR A 1 183 ? 12.897 -2.932 0.831 1.00 90.75 183 THR A C 1
ATOM 1394 O O . THR A 1 183 ? 13.323 -3.768 1.630 1.00 90.75 183 THR A O 1
ATOM 1397 N N . MET A 1 184 ? 11.631 -2.497 0.872 1.00 92.56 184 MET A N 1
ATOM 1398 C CA . MET A 1 184 ? 10.662 -2.964 1.858 1.00 92.56 184 MET A CA 1
ATOM 1399 C C . MET A 1 184 ? 10.379 -4.464 1.674 1.00 92.56 184 MET A C 1
ATOM 1401 O O . MET A 1 184 ? 9.805 -4.864 0.659 1.00 92.56 184 MET A O 1
ATOM 1405 N N . PRO A 1 185 ? 10.677 -5.313 2.677 1.00 93.38 185 PRO A N 1
ATOM 1406 C CA . PRO A 1 185 ? 10.331 -6.725 2.602 1.00 93.38 185 PRO A CA 1
ATOM 1407 C C . PRO A 1 185 ? 8.813 -6.933 2.507 1.00 93.38 185 PRO A C 1
ATOM 1409 O O . PRO A 1 185 ? 8.035 -6.275 3.205 1.00 93.38 185 PRO A O 1
ATOM 1412 N N . LEU A 1 186 ? 8.375 -7.897 1.693 1.00 95.19 186 LEU A N 1
ATOM 1413 C CA . LEU A 1 186 ? 6.947 -8.165 1.471 1.00 95.19 186 LEU A CA 1
ATOM 1414 C C . LEU A 1 186 ? 6.197 -8.541 2.758 1.00 95.19 186 LEU A C 1
ATOM 1416 O O . LEU A 1 186 ? 5.034 -8.178 2.929 1.00 95.19 186 LEU A O 1
ATOM 1420 N N . ASP A 1 187 ? 6.847 -9.233 3.696 1.00 94.69 187 ASP A N 1
ATOM 1421 C CA . ASP A 1 187 ? 6.238 -9.575 4.984 1.00 94.69 187 ASP A CA 1
ATOM 1422 C C . ASP A 1 187 ? 6.033 -8.332 5.869 1.00 94.69 187 ASP A C 1
ATOM 1424 O O . ASP A 1 187 ? 5.059 -8.254 6.624 1.00 94.69 187 ASP A O 1
ATOM 1428 N N . VAL A 1 188 ? 6.928 -7.346 5.759 1.00 92.81 188 VAL A N 1
ATOM 1429 C CA . VAL A 1 188 ? 6.818 -6.048 6.427 1.00 92.81 188 VAL A CA 1
ATOM 1430 C C . VAL A 1 188 ? 5.669 -5.252 5.818 1.00 92.81 188 VAL A C 1
ATOM 1432 O O . VAL A 1 188 ? 4.822 -4.777 6.578 1.00 92.81 188 VAL A O 1
ATOM 1435 N N . ALA A 1 189 ? 5.576 -5.182 4.487 1.00 95.44 189 ALA A N 1
ATOM 1436 C CA . ALA A 1 189 ? 4.457 -4.556 3.777 1.00 95.44 189 ALA A CA 1
ATOM 1437 C C . ALA A 1 189 ? 3.111 -5.197 4.165 1.00 95.44 189 ALA A C 1
ATOM 1439 O O . ALA A 1 189 ? 2.155 -4.507 4.521 1.00 95.44 189 ALA A O 1
ATOM 1440 N N . HIS A 1 190 ? 3.057 -6.528 4.227 1.00 96.62 190 HIS A N 1
ATOM 1441 C CA . HIS A 1 190 ? 1.873 -7.265 4.662 1.00 96.62 190 HIS A CA 1
ATOM 1442 C C . HIS A 1 190 ? 1.476 -6.948 6.114 1.00 96.62 190 HIS A C 1
ATOM 1444 O O . HIS A 1 190 ? 0.317 -6.639 6.400 1.00 96.62 190 HIS A O 1
ATOM 1450 N N . LYS A 1 191 ? 2.431 -6.961 7.056 1.00 94.81 191 LYS A N 1
ATOM 1451 C CA . LYS A 1 191 ? 2.185 -6.574 8.461 1.00 94.81 191 LYS A CA 1
ATOM 1452 C C . LYS A 1 191 ? 1.734 -5.118 8.585 1.00 94.81 191 LYS A C 1
ATOM 1454 O O . LYS A 1 191 ? 0.960 -4.795 9.484 1.00 94.81 191 LYS A O 1
ATOM 1459 N N . TRP A 1 192 ? 2.221 -4.239 7.715 1.00 94.88 192 TRP A N 1
ATOM 1460 C CA . TRP A 1 192 ? 1.760 -2.857 7.626 1.00 94.88 192 TRP A CA 1
ATOM 1461 C C . TRP A 1 192 ? 0.301 -2.778 7.191 1.00 94.88 192 TRP A C 1
ATOM 1463 O O . TRP A 1 192 ? -0.496 -2.162 7.899 1.00 94.88 192 TRP A O 1
ATOM 1473 N N . GLY A 1 193 ? -0.070 -3.496 6.130 1.00 96.31 193 GLY A N 1
ATOM 1474 C CA . GLY A 1 193 ? -1.461 -3.638 5.703 1.00 96.31 193 GLY A CA 1
ATOM 1475 C C . GLY A 1 193 ? -2.363 -4.098 6.850 1.00 96.31 193 GLY A C 1
ATOM 1476 O O . GLY A 1 193 ? -3.361 -3.448 7.148 1.00 96.31 193 GLY A O 1
ATOM 1477 N N . GLN A 1 194 ? -1.960 -5.147 7.580 1.00 96.00 194 GLN A N 1
ATOM 1478 C CA . GLN A 1 194 ? -2.722 -5.681 8.722 1.00 96.00 194 GLN A CA 1
ATOM 1479 C C . GLN A 1 194 ? -3.003 -4.650 9.819 1.00 96.00 194 GLN A C 1
ATOM 1481 O O . GLN A 1 194 ? -4.024 -4.736 10.503 1.00 96.00 194 GLN A O 1
ATOM 1486 N N . ARG A 1 195 ? -2.091 -3.695 10.016 1.00 95.00 195 ARG A N 1
ATOM 1487 C CA . ARG A 1 195 ? -2.207 -2.649 11.041 1.00 95.00 195 ARG A CA 1
ATOM 1488 C C . ARG A 1 195 ? -2.974 -1.429 10.542 1.00 95.00 195 ARG A C 1
ATOM 1490 O O . ARG A 1 195 ? -3.612 -0.763 11.354 1.00 95.00 195 ARG A O 1
ATOM 1497 N N . ALA A 1 196 ? -2.946 -1.160 9.238 1.00 95.25 196 ALA A N 1
ATOM 1498 C CA . ALA A 1 196 ? -3.623 -0.042 8.588 1.00 95.25 196 ALA A CA 1
ATOM 1499 C C . ALA A 1 196 ? -5.138 -0.288 8.461 1.00 95.25 196 ALA A C 1
ATOM 1501 O O . ALA A 1 196 ? -5.704 -0.378 7.373 1.00 95.25 196 ALA A O 1
ATOM 1502 N N . ALA A 1 197 ? -5.813 -0.436 9.602 1.00 92.62 197 ALA A N 1
ATOM 1503 C CA . ALA A 1 197 ? -7.206 -0.867 9.680 1.00 92.62 197 ALA A CA 1
ATOM 1504 C C . ALA A 1 197 ? -8.226 0.160 9.159 1.00 92.62 197 ALA A C 1
ATOM 1506 O O . ALA A 1 197 ? -9.373 -0.226 8.937 1.00 92.62 197 ALA A O 1
ATOM 1507 N N . ASN A 1 198 ? -7.834 1.426 8.988 1.00 94.88 198 ASN A N 1
ATOM 1508 C CA . ASN A 1 198 ? -8.680 2.487 8.430 1.00 94.88 198 ASN A CA 1
ATOM 1509 C C . ASN A 1 198 ? -8.213 2.947 7.041 1.00 94.88 198 ASN A C 1
ATOM 1511 O O . ASN A 1 198 ? -8.640 4.003 6.576 1.00 94.88 198 ASN A O 1
ATOM 1515 N N . LEU A 1 199 ? -7.346 2.173 6.379 1.00 96.81 199 LEU A N 1
ATOM 1516 C CA . LEU A 1 199 ? -6.858 2.496 5.044 1.00 96.81 199 LEU A CA 1
ATOM 1517 C C . LEU A 1 199 ? -8.026 2.510 4.054 1.00 96.81 199 LEU A C 1
ATOM 1519 O O . LEU A 1 199 ? -8.788 1.545 4.001 1.00 96.81 199 LEU A O 1
ATOM 1523 N N . ARG A 1 200 ? -8.162 3.602 3.299 1.00 97.75 200 ARG A N 1
ATOM 1524 C CA . ARG A 1 200 ? -9.214 3.843 2.298 1.00 97.75 200 ARG A CA 1
ATOM 1525 C C . ARG A 1 200 ? -8.670 3.940 0.882 1.00 97.75 200 ARG A C 1
ATOM 1527 O O . ARG A 1 200 ? -9.349 3.522 -0.048 1.00 97.75 200 ARG A O 1
ATOM 1534 N N . GLU A 1 201 ? -7.453 4.438 0.711 1.00 98.31 201 GLU A N 1
ATOM 1535 C CA . GLU A 1 201 ? -6.822 4.576 -0.600 1.00 98.31 201 GLU A CA 1
ATOM 1536 C C . GLU A 1 201 ? -5.376 4.078 -0.567 1.00 98.31 201 GLU A C 1
ATOM 1538 O O . GLU A 1 201 ? -4.602 4.463 0.312 1.00 98.31 201 GLU A O 1
ATOM 1543 N N . ILE A 1 202 ? -5.005 3.268 -1.559 1.00 98.12 202 ILE A N 1
ATOM 1544 C CA . ILE A 1 202 ? -3.603 3.031 -1.914 1.00 98.12 202 ILE A CA 1
ATOM 1545 C C . ILE A 1 202 ? -3.380 3.637 -3.294 1.00 98.12 202 ILE A C 1
ATOM 1547 O O . ILE A 1 202 ? -4.031 3.237 -4.260 1.00 98.12 202 ILE A O 1
ATOM 1551 N N . LYS A 1 203 ? -2.453 4.591 -3.370 1.00 97.81 203 LYS A N 1
ATOM 1552 C CA . LYS A 1 203 ? -1.999 5.193 -4.620 1.00 97.81 203 LYS A CA 1
ATOM 1553 C C . LYS A 1 203 ? -0.609 4.668 -4.951 1.00 97.81 203 LYS A C 1
ATOM 1555 O O . LYS A 1 203 ? 0.317 4.856 -4.169 1.00 97.81 203 LYS A O 1
ATOM 1560 N N . HIS A 1 204 ? -0.467 4.024 -6.098 1.00 96.94 204 HIS A N 1
ATOM 1561 C CA . HIS A 1 204 ? 0.792 3.510 -6.613 1.00 96.94 204 HIS A CA 1
ATOM 1562 C C . HIS A 1 204 ? 1.298 4.424 -7.730 1.00 96.94 204 HIS A C 1
ATOM 1564 O O . HIS A 1 204 ? 0.793 4.374 -8.852 1.00 96.94 204 HIS A O 1
ATOM 1570 N N . ARG A 1 205 ? 2.260 5.289 -7.407 1.00 96.31 205 ARG A N 1
ATOM 1571 C CA . ARG A 1 205 ? 2.968 6.137 -8.365 1.00 96.31 205 ARG A CA 1
ATOM 1572 C C . ARG A 1 205 ? 4.233 5.396 -8.779 1.00 96.31 205 ARG A C 1
ATOM 1574 O O . ARG A 1 205 ? 5.098 5.170 -7.941 1.00 96.31 205 ARG A O 1
ATOM 1581 N N . TYR A 1 206 ? 4.287 4.952 -10.026 1.00 94.12 206 TYR A N 1
ATOM 1582 C CA . TYR A 1 206 ? 5.349 4.096 -10.540 1.00 94.12 206 TYR A CA 1
ATOM 1583 C C . TYR A 1 206 ? 6.095 4.780 -11.686 1.00 94.12 206 TYR A C 1
ATOM 1585 O O . TYR A 1 206 ? 5.504 5.594 -12.399 1.00 94.12 206 TYR A O 1
ATOM 1593 N N . PRO A 1 207 ? 7.368 4.434 -11.913 1.00 92.88 207 PRO A N 1
ATOM 1594 C CA . PRO A 1 207 ? 8.140 5.007 -13.002 1.00 92.88 207 PRO A CA 1
ATOM 1595 C C . PRO A 1 207 ? 7.542 4.615 -14.353 1.00 92.88 207 PRO A C 1
ATOM 1597 O O . PRO A 1 207 ? 7.153 3.462 -14.563 1.00 92.88 207 PRO A O 1
ATOM 1600 N N . HIS A 1 208 ? 7.475 5.559 -15.287 1.00 88.94 208 HIS A N 1
ATOM 1601 C CA . HIS A 1 208 ? 6.999 5.285 -16.639 1.00 88.94 208 HIS A CA 1
ATOM 1602 C C . HIS A 1 208 ? 7.811 4.140 -17.279 1.00 88.94 208 HIS A C 1
ATOM 1604 O O . HIS A 1 208 ? 9.028 4.078 -17.110 1.00 88.94 208 HIS A O 1
ATOM 1610 N N . TRP A 1 209 ? 7.136 3.210 -17.971 1.00 85.94 209 TRP A N 1
ATOM 1611 C CA . TRP A 1 209 ? 7.705 1.963 -18.524 1.00 85.94 209 TRP A CA 1
ATOM 1612 C C . TRP A 1 209 ? 8.149 0.905 -17.501 1.00 85.94 209 TRP A C 1
ATOM 1614 O O . TRP A 1 209 ? 8.734 -0.117 -17.872 1.00 85.94 209 TRP A O 1
ATOM 1624 N N . ARG A 1 210 ? 7.908 1.134 -16.205 1.00 89.19 210 ARG A N 1
ATOM 1625 C CA . ARG A 1 210 ? 8.181 0.186 -15.115 1.00 89.19 210 ARG A CA 1
ATOM 1626 C C . ARG A 1 210 ? 6.913 -0.054 -14.297 1.00 89.19 210 ARG A C 1
ATOM 1628 O O . ARG A 1 210 ? 6.904 0.043 -13.076 1.00 89.19 210 ARG A O 1
ATOM 1635 N N . GLU A 1 211 ? 5.838 -0.439 -14.974 1.00 88.50 211 GLU A N 1
ATOM 1636 C CA . GLU A 1 211 ? 4.493 -0.685 -14.429 1.00 88.50 211 GLU A CA 1
ATOM 1637 C C . GLU A 1 211 ? 4.473 -1.684 -13.264 1.00 88.50 211 GLU A C 1
ATOM 1639 O O . GLU A 1 211 ? 3.553 -1.686 -12.448 1.00 88.50 211 GLU A O 1
ATOM 1644 N N . GLY A 1 212 ? 5.472 -2.562 -13.208 1.00 89.69 212 GLY A N 1
ATOM 1645 C CA . GLY A 1 212 ? 5.623 -3.576 -12.174 1.00 89.69 212 GLY A CA 1
ATOM 1646 C C . GLY A 1 212 ? 6.526 -3.218 -11.006 1.00 89.69 212 GLY A C 1
ATOM 1647 O O . GLY A 1 212 ? 6.723 -4.058 -10.125 1.00 89.69 212 GLY A O 1
ATOM 1648 N N . TRP A 1 213 ? 7.089 -2.012 -11.005 1.00 93.75 213 TRP A N 1
ATOM 1649 C CA . TRP A 1 213 ? 7.817 -1.475 -9.863 1.00 93.75 213 TRP A CA 1
ATOM 1650 C C . TRP A 1 213 ? 6.954 -1.588 -8.602 1.00 93.75 213 TRP A C 1
ATOM 1652 O O . TRP A 1 213 ? 5.757 -1.330 -8.661 1.00 93.75 213 TRP A O 1
ATOM 1662 N N . CYS A 1 214 ? 7.517 -2.091 -7.499 1.00 94.44 214 CYS A N 1
ATOM 1663 C CA . CYS A 1 214 ? 6.815 -2.296 -6.224 1.00 94.44 214 CYS A CA 1
ATOM 1664 C C . CYS A 1 214 ? 5.456 -3.030 -6.302 1.00 94.44 214 CYS A C 1
ATOM 1666 O O . CYS A 1 214 ? 4.614 -2.894 -5.403 1.00 94.44 214 CYS A O 1
ATOM 1668 N N . ARG A 1 215 ? 5.238 -3.859 -7.337 1.00 95.25 215 ARG A N 1
ATOM 1669 C CA . ARG A 1 215 ? 3.991 -4.619 -7.514 1.00 95.25 215 ARG A CA 1
ATOM 1670 C C . ARG A 1 215 ? 3.698 -5.528 -6.323 1.00 95.25 215 ARG A C 1
ATOM 1672 O O . ARG A 1 215 ? 2.575 -5.566 -5.825 1.00 95.25 215 ARG A O 1
ATOM 1679 N N . GLY A 1 216 ? 4.707 -6.252 -5.854 1.00 95.88 216 GLY A N 1
ATOM 1680 C CA . GLY A 1 216 ? 4.616 -7.109 -4.681 1.00 95.88 216 GLY A CA 1
ATOM 1681 C C . GLY A 1 216 ? 4.242 -6.337 -3.424 1.00 95.88 216 GLY A C 1
ATOM 1682 O O . GLY A 1 216 ? 3.375 -6.779 -2.669 1.00 95.88 216 GLY A O 1
ATOM 1683 N N . THR A 1 217 ? 4.843 -5.163 -3.226 1.00 96.62 217 THR A N 1
ATOM 1684 C CA . THR A 1 217 ? 4.617 -4.311 -2.052 1.00 96.62 217 THR A CA 1
ATOM 1685 C C . THR A 1 217 ? 3.157 -3.876 -1.935 1.00 96.62 217 THR A C 1
ATOM 1687 O O . THR A 1 217 ? 2.542 -4.081 -0.885 1.00 96.62 217 THR A O 1
ATOM 1690 N N . TRP A 1 218 ? 2.564 -3.312 -2.996 1.00 97.12 218 TRP A N 1
ATOM 1691 C CA . TRP A 1 218 ? 1.168 -2.862 -2.925 1.00 97.12 218 TRP A CA 1
ATOM 1692 C C . TRP A 1 218 ? 0.193 -4.039 -2.789 1.00 97.12 218 TRP A C 1
ATOM 1694 O O . TRP A 1 218 ? -0.778 -3.943 -2.039 1.00 97.12 218 TRP A O 1
ATOM 1704 N N . VAL A 1 219 ? 0.476 -5.179 -3.431 1.00 97.62 219 VAL A N 1
ATOM 1705 C CA . VAL A 1 219 ? -0.319 -6.410 -3.277 1.00 97.62 219 VAL A CA 1
ATOM 1706 C C . VAL A 1 219 ? -0.268 -6.905 -1.832 1.00 97.62 219 VAL A C 1
ATOM 1708 O O . VAL A 1 219 ? -1.312 -7.179 -1.242 1.00 97.62 219 VAL A O 1
ATOM 1711 N N . ALA A 1 220 ? 0.924 -6.958 -1.231 1.00 97.50 220 ALA A N 1
ATOM 1712 C CA . ALA A 1 220 ? 1.108 -7.357 0.160 1.00 97.50 220 ALA A CA 1
ATOM 1713 C C . ALA A 1 220 ? 0.342 -6.437 1.126 1.00 97.50 220 ALA A 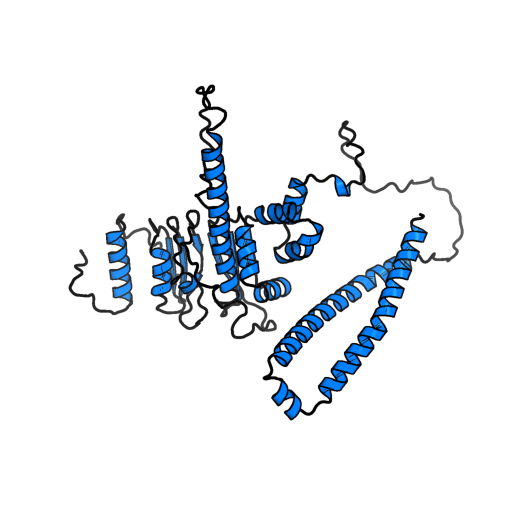C 1
ATOM 1715 O O . ALA A 1 220 ? -0.290 -6.926 2.063 1.00 97.50 220 ALA A O 1
ATOM 1716 N N . LEU A 1 221 ? 0.343 -5.122 0.879 1.00 97.56 221 LEU A N 1
ATOM 1717 C CA . LEU A 1 221 ? -0.427 -4.146 1.659 1.00 97.56 221 LEU A CA 1
ATOM 1718 C C . LEU A 1 221 ? -1.939 -4.394 1.570 1.00 97.56 221 LEU A C 1
ATOM 1720 O O . LEU A 1 221 ? -2.611 -4.398 2.603 1.00 97.56 221 LEU A O 1
ATOM 1724 N N . VAL A 1 222 ? -2.471 -4.635 0.367 1.00 97.94 222 VAL A N 1
ATOM 1725 C CA . VAL A 1 222 ? -3.903 -4.918 0.153 1.00 97.94 222 VAL A CA 1
ATOM 1726 C C . VAL A 1 222 ? -4.336 -6.189 0.882 1.00 97.94 222 VAL A C 1
ATOM 1728 O O . VAL A 1 222 ? -5.345 -6.192 1.590 1.00 97.94 222 VAL A O 1
ATOM 1731 N N . GLU A 1 223 ? -3.572 -7.271 0.748 1.00 97.94 223 GLU A N 1
ATOM 1732 C CA . GLU A 1 223 ? -3.903 -8.550 1.386 1.00 97.94 223 GLU A CA 1
ATOM 1733 C C . GLU A 1 223 ? -3.760 -8.490 2.899 1.00 97.94 223 GLU A C 1
ATOM 1735 O O . GLU A 1 223 ? -4.647 -8.940 3.629 1.00 97.94 223 GLU A O 1
ATOM 1740 N N . GLY A 1 224 ? -2.681 -7.862 3.369 1.00 97.19 224 GLY A N 1
ATOM 1741 C CA . GLY A 1 224 ? -2.479 -7.589 4.779 1.00 97.19 224 GLY A CA 1
ATOM 1742 C C . GLY A 1 224 ? -3.658 -6.813 5.355 1.00 97.19 224 GLY A C 1
ATOM 1743 O O . GLY A 1 224 ? -4.193 -7.201 6.393 1.00 97.19 224 GLY A O 1
ATOM 1744 N N . HIS A 1 225 ? -4.114 -5.767 4.661 1.00 97.38 225 HIS A N 1
ATOM 1745 C CA . HIS A 1 225 ? -5.270 -4.971 5.065 1.00 97.38 225 HIS A CA 1
ATOM 1746 C C . HIS A 1 225 ? -6.536 -5.816 5.209 1.00 97.38 225 HIS A C 1
ATOM 1748 O O . HIS A 1 225 ? -7.165 -5.803 6.271 1.00 97.38 225 HIS A O 1
ATOM 1754 N N . ALA A 1 226 ? -6.883 -6.601 4.188 1.00 96.56 226 ALA A N 1
ATOM 1755 C CA . ALA A 1 226 ? -8.056 -7.470 4.228 1.00 96.56 226 ALA A CA 1
ATOM 1756 C C . ALA A 1 226 ? -8.003 -8.467 5.399 1.00 96.56 226 ALA A C 1
ATOM 1758 O O . ALA A 1 226 ? -8.974 -8.607 6.146 1.00 96.56 226 ALA A O 1
ATOM 1759 N N . ILE A 1 227 ? -6.849 -9.106 5.620 1.00 95.75 227 ILE A N 1
ATOM 1760 C CA . ILE A 1 227 ? -6.647 -10.052 6.727 1.00 95.75 227 ILE A CA 1
ATOM 1761 C C . ILE A 1 227 ? -6.753 -9.344 8.084 1.00 95.75 227 ILE A C 1
ATOM 1763 O O . ILE A 1 227 ? -7.402 -9.850 9.002 1.00 95.75 227 ILE A O 1
ATOM 1767 N N . GLY A 1 228 ? -6.151 -8.160 8.220 1.00 94.75 228 GLY A N 1
ATOM 1768 C CA . GLY A 1 228 ? -6.246 -7.345 9.431 1.00 94.75 228 GLY A CA 1
ATOM 1769 C C . GLY A 1 228 ? -7.693 -6.979 9.765 1.00 94.75 228 GLY A C 1
ATOM 1770 O O . GLY A 1 228 ? -8.126 -7.113 10.912 1.00 94.75 228 GLY A O 1
ATOM 1771 N N . ARG A 1 229 ? -8.478 -6.593 8.752 1.00 95.00 229 ARG A N 1
ATOM 1772 C CA . ARG A 1 229 ? -9.912 -6.306 8.896 1.00 95.00 229 ARG A CA 1
ATOM 1773 C C . ARG A 1 229 ? -10.715 -7.533 9.306 1.00 95.00 229 ARG A C 1
ATOM 1775 O O . ARG A 1 229 ? -11.496 -7.431 10.253 1.00 95.00 229 ARG A O 1
ATOM 1782 N N . ALA A 1 230 ? -10.483 -8.678 8.668 1.00 93.69 230 ALA A N 1
ATOM 1783 C CA . ALA A 1 230 ? -11.144 -9.931 9.022 1.00 93.69 230 ALA A CA 1
ATOM 1784 C C . ALA A 1 230 ? -10.868 -10.320 10.486 1.00 93.69 230 ALA A C 1
ATOM 1786 O O . ALA A 1 230 ? -11.792 -10.641 11.230 1.00 93.69 230 ALA A O 1
ATOM 1787 N N . ALA A 1 231 ? -9.621 -10.187 10.950 1.00 93.44 231 ALA A N 1
ATOM 1788 C CA . ALA A 1 231 ? -9.259 -10.457 12.342 1.00 93.44 231 ALA A CA 1
ATOM 1789 C C . ALA A 1 231 ? -9.948 -9.503 13.340 1.00 93.44 231 ALA A C 1
ATOM 1791 O O . ALA A 1 231 ? -10.369 -9.920 14.423 1.00 93.44 231 ALA A O 1
ATOM 1792 N N . ILE A 1 232 ? -10.093 -8.218 12.992 1.00 91.94 232 ILE A N 1
ATOM 1793 C CA . ILE A 1 232 ? -10.821 -7.240 13.816 1.00 91.94 232 ILE A CA 1
ATOM 1794 C C . ILE A 1 232 ? -12.316 -7.577 13.872 1.00 91.94 232 ILE A C 1
ATOM 1796 O O . ILE A 1 232 ? -12.912 -7.502 14.951 1.00 91.94 232 ILE A O 1
ATOM 1800 N N . ALA A 1 233 ? -12.918 -7.932 12.735 1.00 91.62 233 ALA A N 1
ATOM 1801 C CA . ALA A 1 233 ? -14.321 -8.324 12.651 1.00 91.62 233 ALA A CA 1
ATOM 1802 C C . ALA A 1 233 ? -14.594 -9.586 13.483 1.00 91.62 233 ALA A C 1
ATOM 1804 O O . ALA A 1 233 ? -15.500 -9.580 14.318 1.00 91.62 233 ALA A O 1
ATOM 1805 N N . GLU A 1 234 ? -13.740 -10.604 13.362 1.00 92.12 234 GLU A N 1
ATOM 1806 C CA . GLU A 1 234 ? -13.827 -11.841 14.139 1.00 92.12 234 GLU A CA 1
ATOM 1807 C C . GLU A 1 234 ? -13.736 -11.576 15.644 1.00 92.12 234 GLU A C 1
ATOM 1809 O O . GLU A 1 234 ? -14.591 -12.000 16.421 1.00 92.12 234 GLU A O 1
ATOM 1814 N N . LYS A 1 235 ? -12.747 -10.783 16.074 1.00 91.44 235 LYS A N 1
ATOM 1815 C CA . LYS A 1 235 ? -12.592 -10.411 17.485 1.00 91.44 235 LYS A CA 1
ATOM 1816 C C . LYS A 1 235 ? -13.814 -9.661 18.022 1.00 91.44 235 LYS A C 1
ATOM 1818 O O . LYS A 1 235 ? -14.161 -9.808 19.194 1.00 91.44 235 LYS A O 1
ATOM 1823 N N . LYS A 1 236 ? -14.456 -8.824 17.200 1.00 89.69 236 LYS A N 1
ATOM 1824 C CA . LYS A 1 236 ? -15.702 -8.135 17.573 1.00 89.69 236 LYS A CA 1
ATOM 1825 C C . LYS A 1 236 ? -16.871 -9.114 17.681 1.00 89.69 236 LYS A C 1
ATOM 1827 O O . LYS A 1 236 ? -17.646 -8.980 18.624 1.00 89.69 236 LYS A O 1
ATOM 1832 N N . ARG A 1 237 ? -16.977 -10.090 16.774 1.00 89.31 237 ARG A N 1
ATOM 1833 C CA . ARG A 1 237 ? -17.999 -11.146 16.818 1.00 89.31 237 ARG A CA 1
ATOM 1834 C C . ARG A 1 237 ? -17.878 -11.986 18.091 1.00 89.31 237 ARG A C 1
ATOM 1836 O O . ARG A 1 237 ? -18.825 -12.039 18.866 1.00 89.31 237 ARG A O 1
ATOM 1843 N N . GLN A 1 238 ? -16.683 -12.496 18.382 1.00 89.88 238 GLN A N 1
ATOM 1844 C CA . GLN A 1 238 ? -16.418 -13.300 19.583 1.00 89.88 238 GLN A CA 1
ATOM 1845 C C . GLN A 1 238 ? -16.740 -12.556 20.886 1.00 89.88 238 GLN A C 1
ATOM 1847 O O . GLN A 1 238 ? -17.247 -13.145 21.834 1.00 89.88 238 GLN A O 1
ATOM 1852 N N . LYS A 1 239 ? -16.479 -11.243 20.950 1.00 90.00 239 LYS A N 1
ATOM 1853 C CA . LYS A 1 239 ? -16.839 -10.421 22.118 1.00 90.00 239 LYS A CA 1
ATOM 1854 C C . LYS A 1 239 ? -18.348 -10.281 22.322 1.00 90.00 239 LYS A C 1
ATOM 1856 O O . LYS A 1 239 ? -18.769 -10.116 23.461 1.00 90.00 239 LYS A O 1
ATOM 1861 N N . ARG A 1 240 ? -19.138 -10.296 21.244 1.00 87.25 240 ARG A N 1
ATOM 1862 C CA . ARG A 1 240 ? -20.606 -10.254 21.323 1.00 87.25 240 ARG A CA 1
ATOM 1863 C C . ARG A 1 240 ? -21.145 -11.596 21.812 1.00 87.25 240 ARG A C 1
ATOM 1865 O O . ARG A 1 240 ? -21.904 -11.618 22.768 1.00 87.25 240 ARG A O 1
ATOM 1872 N N . GLU A 1 241 ? -20.660 -12.691 21.233 1.00 85.75 241 GLU A N 1
ATOM 1873 C CA . GLU A 1 241 ? -21.070 -14.061 21.583 1.00 85.75 241 GLU A CA 1
ATOM 1874 C C . GLU A 1 241 ? -20.635 -14.460 23.007 1.00 85.75 241 GLU A C 1
ATOM 1876 O O . GLU A 1 241 ? -21.389 -15.080 23.748 1.00 85.75 241 GLU A O 1
ATOM 1881 N N . GLY A 1 242 ? -19.441 -14.051 23.450 1.00 77.62 242 GLY A N 1
ATOM 1882 C CA . GLY A 1 242 ? -18.955 -14.307 24.812 1.00 77.62 242 GLY A CA 1
ATOM 1883 C C . GLY A 1 242 ? -19.545 -13.391 25.896 1.00 77.62 242 GLY A C 1
ATOM 1884 O O . GLY A 1 242 ? -19.305 -13.621 27.080 1.00 77.62 242 GLY A O 1
ATOM 1885 N N . GLY A 1 243 ? -20.287 -12.345 25.512 1.00 59.31 243 GLY A N 1
ATOM 1886 C CA . GLY A 1 243 ? -20.918 -11.382 26.423 1.00 59.31 243 GLY A CA 1
ATOM 1887 C C . GLY A 1 243 ? -22.307 -11.794 26.926 1.00 59.31 243 GLY A C 1
ATOM 1888 O O . GLY A 1 243 ? -22.811 -11.195 27.875 1.00 59.31 243 GLY A O 1
ATOM 1889 N N . GLU A 1 244 ? -22.912 -12.838 26.353 1.00 49.22 244 GLU A N 1
ATOM 1890 C CA . GLU A 1 244 ? -24.265 -13.307 26.702 1.00 49.22 244 GLU A CA 1
ATOM 1891 C C . GLU A 1 244 ? -24.346 -14.078 28.038 1.00 49.22 244 GLU A C 1
ATOM 1893 O O . GLU A 1 244 ? -25.423 -14.504 28.449 1.00 49.22 244 GLU A O 1
ATOM 1898 N N . GLY A 1 245 ? -23.239 -14.206 28.779 1.00 48.00 245 GLY A N 1
ATOM 1899 C CA . GLY A 1 245 ? -23.194 -14.917 30.063 1.00 48.00 245 GLY A CA 1
ATOM 1900 C C . GLY A 1 245 ? -23.494 -14.100 31.331 1.00 48.00 245 GLY A C 1
ATOM 1901 O O . GLY A 1 245 ? -23.540 -14.700 32.401 1.00 48.00 245 GLY A O 1
ATOM 1902 N N . ALA A 1 246 ? -23.666 -12.769 31.276 1.00 43.25 246 ALA A N 1
ATOM 1903 C CA . ALA A 1 246 ? -23.756 -11.958 32.509 1.00 43.25 246 ALA A CA 1
ATOM 1904 C C . ALA A 1 246 ? -24.810 -10.832 32.549 1.00 43.25 246 ALA A C 1
ATOM 1906 O O . ALA A 1 246 ? -24.916 -10.163 33.574 1.00 43.25 246 ALA A O 1
ATOM 1907 N N . ALA A 1 247 ? -25.613 -10.610 31.504 1.00 45.75 247 ALA A N 1
ATOM 1908 C CA . ALA A 1 247 ? -26.638 -9.555 31.539 1.00 45.75 247 ALA A CA 1
ATOM 1909 C C . ALA A 1 247 ? -27.877 -9.853 30.676 1.00 45.75 247 ALA A C 1
ATOM 1911 O O . ALA A 1 247 ? -28.473 -8.949 30.096 1.00 45.75 247 ALA A O 1
ATOM 1912 N N . ALA A 1 248 ? -28.310 -11.113 30.613 1.00 42.75 248 ALA A N 1
ATOM 1913 C CA . ALA A 1 248 ? -29.604 -11.475 30.031 1.00 42.75 248 ALA A CA 1
ATOM 1914 C C . ALA A 1 248 ? -30.755 -11.253 31.033 1.00 42.75 248 ALA A C 1
ATOM 1916 O O . ALA A 1 248 ? -31.511 -12.165 31.343 1.00 42.75 248 ALA A O 1
ATOM 1917 N N . SER A 1 249 ? -30.875 -10.036 31.565 1.00 43.66 249 SER A N 1
ATOM 1918 C CA . SER A 1 249 ? -32.106 -9.537 32.186 1.00 43.66 249 SER A CA 1
ATOM 1919 C C . SER A 1 249 ? -31.947 -8.050 32.505 1.00 43.66 249 SER A C 1
ATOM 1921 O O . SER A 1 249 ? -31.170 -7.702 33.388 1.00 43.66 249 SER A O 1
ATOM 1923 N N . ALA A 1 250 ? -32.740 -7.225 31.812 1.00 43.53 250 ALA A N 1
ATOM 1924 C CA . ALA A 1 250 ? -32.944 -5.777 31.974 1.00 43.53 250 ALA A CA 1
ATOM 1925 C C . ALA A 1 250 ? -32.165 -4.855 31.014 1.00 43.53 250 ALA A C 1
ATOM 1927 O O . ALA A 1 250 ? -31.221 -4.188 31.414 1.00 43.53 250 ALA A O 1
ATOM 1928 N N . ALA A 1 251 ? -32.631 -4.767 29.762 1.00 42.53 251 ALA A N 1
ATOM 1929 C CA . ALA A 1 251 ? -32.939 -3.492 29.089 1.00 42.53 251 ALA A CA 1
ATOM 1930 C C . ALA A 1 251 ? -33.415 -3.755 27.650 1.00 42.53 251 ALA A C 1
ATOM 1932 O O . ALA A 1 251 ? -32.736 -3.464 26.673 1.00 42.53 251 ALA A O 1
ATOM 1933 N N . ALA A 1 252 ? -34.621 -4.303 27.526 1.00 46.94 252 ALA A N 1
ATOM 1934 C CA . ALA A 1 252 ? -35.438 -4.079 26.344 1.00 46.94 252 ALA A CA 1
ATOM 1935 C C . ALA A 1 252 ? -36.229 -2.785 26.570 1.00 46.94 252 ALA A C 1
ATOM 1937 O O . ALA A 1 252 ? -37.374 -2.877 26.979 1.00 46.94 252 ALA A O 1
ATOM 1938 N N . VAL A 1 253 ? -35.623 -1.607 26.379 1.00 46.16 253 VAL A N 1
ATOM 1939 C CA . VAL A 1 253 ? -36.335 -0.342 26.096 1.00 46.16 253 VAL A CA 1
ATOM 1940 C C . VAL A 1 253 ? -35.363 0.622 25.406 1.00 46.16 253 VAL A C 1
ATOM 1942 O O . VAL A 1 253 ? -34.451 1.134 26.042 1.00 46.16 253 VAL A O 1
ATOM 1945 N N . GLY A 1 254 ? -35.619 0.871 24.119 1.00 47.78 254 GLY A N 1
ATOM 1946 C CA . GLY A 1 254 ? -35.458 2.169 23.461 1.00 47.78 254 GLY A CA 1
ATOM 1947 C C . GLY A 1 254 ? -34.051 2.733 23.291 1.00 47.78 254 GLY A C 1
ATOM 1948 O O . GLY A 1 254 ? -33.616 3.517 24.122 1.00 47.78 254 GLY A O 1
ATOM 1949 N N . GLN A 1 255 ? -33.434 2.468 22.137 1.00 40.38 255 GLN A N 1
ATOM 1950 C CA . GLN A 1 255 ? -32.730 3.518 21.397 1.00 40.38 255 GLN A CA 1
ATOM 1951 C C . GLN A 1 255 ? -32.643 3.122 19.914 1.00 40.38 255 GLN A C 1
ATOM 1953 O O . GLN A 1 255 ? -31.708 2.450 19.481 1.00 40.38 255 GLN A O 1
ATOM 1958 N N . ASP A 1 256 ? -33.672 3.510 19.159 1.00 44.75 256 ASP A N 1
ATOM 1959 C CA . ASP A 1 256 ? -33.563 3.749 17.721 1.00 44.75 256 ASP A CA 1
ATOM 1960 C C . ASP A 1 256 ? -32.650 4.972 17.532 1.00 44.75 256 ASP A C 1
ATOM 1962 O O . ASP A 1 256 ? -33.127 6.100 17.485 1.00 44.75 256 ASP A O 1
ATOM 1966 N N . ASP A 1 257 ? -31.337 4.748 17.482 1.00 41.62 257 ASP A N 1
ATOM 1967 C CA . ASP A 1 257 ? -30.385 5.670 16.854 1.00 41.62 257 ASP A CA 1
ATOM 1968 C C . ASP A 1 257 ? -29.649 4.895 15.751 1.00 41.62 257 ASP A C 1
ATOM 1970 O O . ASP A 1 257 ? -28.596 4.270 15.916 1.00 41.62 257 ASP A O 1
ATOM 1974 N N . ASP A 1 258 ? -30.331 4.903 14.616 1.00 50.31 258 ASP A N 1
ATOM 1975 C CA . ASP A 1 258 ? -29.999 4.418 13.284 1.00 50.31 258 ASP A CA 1
ATOM 1976 C C . ASP A 1 258 ? -28.834 5.209 12.646 1.00 50.31 258 ASP A C 1
ATOM 1978 O O . ASP A 1 258 ? -29.054 5.946 11.693 1.00 50.31 258 ASP A O 1
ATOM 1982 N N . ASP A 1 259 ? -27.595 5.114 13.166 1.00 44.38 259 ASP A N 1
ATOM 1983 C CA . ASP A 1 259 ? -26.398 5.608 12.430 1.00 44.38 259 ASP A CA 1
ATOM 1984 C C . ASP A 1 259 ? -25.020 5.082 12.917 1.00 44.38 259 ASP A C 1
ATOM 1986 O O . ASP A 1 259 ? -24.079 5.842 13.152 1.00 44.38 259 ASP A O 1
ATOM 1990 N N . GLY A 1 260 ? -24.837 3.771 13.121 1.00 44.69 260 GLY A N 1
ATOM 1991 C CA . GLY A 1 260 ? -23.522 3.279 13.599 1.00 44.69 260 GLY A CA 1
ATOM 1992 C C . GLY A 1 260 ? -23.100 1.873 13.195 1.00 44.69 260 GLY A C 1
ATOM 1993 O O . GLY A 1 260 ? -21.956 1.471 13.423 1.00 44.69 260 GLY A O 1
ATOM 1994 N N . SER A 1 261 ? -23.990 1.108 12.568 1.00 47.69 261 SER A N 1
ATOM 1995 C CA . SER A 1 261 ? -23.749 -0.283 12.187 1.00 47.69 261 SER A CA 1
ATOM 1996 C C . SER A 1 261 ? -23.116 -0.401 10.796 1.00 47.69 261 SER A C 1
ATOM 1998 O O . SER A 1 261 ? -23.531 -1.237 9.994 1.00 47.69 261 SER A O 1
ATOM 2000 N N . ARG A 1 262 ? -22.060 0.371 10.506 1.00 53.66 262 ARG A N 1
ATOM 2001 C CA . ARG A 1 262 ? -21.095 -0.113 9.510 1.00 53.66 262 ARG A CA 1
ATOM 2002 C C . ARG A 1 262 ? -20.499 -1.378 10.093 1.00 53.66 262 ARG A C 1
ATOM 2004 O O . ARG A 1 262 ? -19.704 -1.333 11.041 1.00 53.66 262 ARG A O 1
ATOM 2011 N N . SER A 1 263 ? -20.984 -2.520 9.620 1.00 55.97 263 SER A N 1
ATOM 2012 C CA . SER A 1 263 ? -20.514 -3.803 10.112 1.00 55.97 263 SER A CA 1
ATOM 2013 C C . SER A 1 263 ? -18.998 -3.818 9.919 1.00 55.97 263 SER A C 1
ATOM 2015 O O . SER A 1 263 ? -18.477 -3.353 8.908 1.00 55.97 263 SER A O 1
ATOM 2017 N N . ALA A 1 264 ? -18.240 -4.279 10.917 1.00 55.56 264 ALA A N 1
ATOM 2018 C CA . ALA A 1 264 ? -16.775 -4.297 10.818 1.00 55.56 264 ALA A CA 1
ATOM 2019 C C . ALA A 1 264 ? -16.266 -5.087 9.589 1.00 55.56 264 ALA A C 1
ATOM 2021 O O . ALA A 1 264 ? -15.099 -4.942 9.217 1.00 55.56 264 ALA A O 1
ATOM 2022 N N . ASP A 1 265 ? -17.167 -5.868 8.996 1.00 63.47 265 ASP A N 1
ATOM 2023 C CA . ASP A 1 265 ? -17.048 -6.691 7.805 1.00 63.47 265 ASP A CA 1
ATOM 2024 C C . ASP A 1 265 ? -17.080 -5.903 6.481 1.00 63.47 265 ASP A C 1
ATOM 2026 O O . ASP A 1 265 ? -16.640 -6.409 5.459 1.00 63.47 265 ASP A O 1
ATOM 2030 N N . GLU A 1 266 ? -17.515 -4.636 6.471 1.00 74.94 266 GLU A N 1
ATOM 2031 C CA . GLU A 1 266 ? -17.579 -3.831 5.236 1.00 74.94 266 GLU A CA 1
ATOM 2032 C C . GLU A 1 266 ? -16.206 -3.486 4.640 1.00 74.94 266 GLU A C 1
ATOM 2034 O O . GLU A 1 266 ? -16.136 -3.038 3.499 1.00 74.94 266 GLU A O 1
ATOM 2039 N N . GLY A 1 267 ? -15.102 -3.754 5.346 1.00 85.88 267 GLY A N 1
ATOM 2040 C CA . GLY A 1 267 ? -13.765 -3.308 4.941 1.00 85.88 267 GLY A CA 1
ATOM 2041 C C . GLY A 1 267 ? -13.652 -1.778 4.960 1.00 85.88 267 GLY A C 1
ATOM 2042 O O . GLY A 1 267 ? -14.608 -1.077 5.281 1.00 85.88 267 GLY A O 1
ATOM 2043 N N . THR A 1 268 ? -12.467 -1.234 4.681 1.00 95.81 268 THR A N 1
ATOM 2044 C CA . THR A 1 268 ? -12.307 0.230 4.552 1.00 95.81 268 THR A CA 1
ATOM 2045 C C . THR A 1 268 ? -11.595 0.652 3.279 1.00 95.81 268 THR A C 1
ATOM 2047 O O . THR A 1 268 ? -11.749 1.799 2.885 1.00 95.81 268 THR A O 1
ATOM 2050 N N . LEU A 1 269 ? -10.843 -0.241 2.628 1.00 97.88 269 LEU A N 1
ATOM 2051 C CA . LEU A 1 269 ? -10.143 0.075 1.387 1.00 97.88 269 LEU A CA 1
ATOM 2052 C C . LEU A 1 269 ? -11.142 0.284 0.244 1.00 97.88 269 LEU A C 1
ATOM 2054 O O . LEU A 1 269 ? -11.765 -0.670 -0.210 1.00 97.88 269 LEU A O 1
ATOM 2058 N N . GLU A 1 270 ? -11.266 1.524 -0.220 1.00 98.00 270 GLU A N 1
ATOM 2059 C CA . GLU A 1 270 ? -12.237 1.974 -1.220 1.00 98.00 270 GLU A CA 1
ATOM 2060 C C . GLU A 1 270 ? -11.623 2.153 -2.612 1.00 98.00 270 GLU A C 1
ATOM 2062 O O . GLU A 1 270 ? -12.305 1.906 -3.613 1.00 98.00 270 GLU A O 1
ATOM 2067 N N . VAL A 1 271 ? -10.352 2.567 -2.678 1.00 98.44 271 VAL A N 1
ATOM 2068 C CA . VAL A 1 271 ? -9.686 2.984 -3.919 1.00 98.44 271 VAL A CA 1
ATOM 2069 C C . VAL A 1 271 ? -8.290 2.371 -4.044 1.00 98.44 271 VAL A C 1
ATOM 2071 O O . VAL A 1 271 ? -7.465 2.467 -3.134 1.00 98.44 271 VAL A O 1
ATOM 2074 N N . LEU A 1 272 ? -8.016 1.795 -5.214 1.00 98.12 272 LEU A N 1
ATOM 2075 C CA . LEU A 1 272 ? -6.670 1.508 -5.706 1.00 98.12 272 LEU A CA 1
ATOM 2076 C C . LEU A 1 272 ? -6.417 2.391 -6.923 1.00 98.12 272 LEU A C 1
ATOM 2078 O O . LEU A 1 272 ? -7.111 2.238 -7.924 1.00 98.12 272 LEU A O 1
ATOM 2082 N N . SER A 1 273 ? -5.465 3.314 -6.841 1.00 97.69 273 SER A N 1
ATOM 2083 C CA . SER A 1 273 ? -5.131 4.222 -7.941 1.00 97.69 273 SER A CA 1
ATOM 2084 C C . SER A 1 273 ? -3.688 4.028 -8.384 1.00 97.69 273 SER A C 1
ATOM 2086 O O . SER A 1 273 ? -2.806 3.743 -7.577 1.00 97.69 273 SER A O 1
ATOM 2088 N N . PHE A 1 274 ? -3.449 4.158 -9.681 1.00 96.50 274 PHE A N 1
ATOM 2089 C CA . PHE A 1 274 ? -2.158 3.917 -10.309 1.00 96.50 274 PHE A CA 1
ATOM 2090 C C . PHE A 1 274 ? -1.769 5.147 -11.131 1.00 96.50 274 PHE A C 1
ATOM 2092 O O . PHE A 1 274 ? -2.592 5.704 -11.849 1.00 96.50 274 PHE A O 1
ATOM 2099 N N . GLU A 1 275 ? -0.526 5.600 -11.046 1.00 95.75 275 GLU A N 1
ATOM 2100 C CA . GLU A 1 275 ? -0.049 6.791 -11.751 1.00 95.75 275 GLU A CA 1
ATOM 2101 C C . GLU A 1 275 ? 1.351 6.534 -12.298 1.00 95.75 275 GLU A C 1
ATOM 2103 O O . GLU A 1 275 ? 2.257 6.227 -11.534 1.00 95.75 275 GLU A O 1
ATOM 2108 N N . ALA A 1 276 ? 1.525 6.661 -13.612 1.00 93.44 276 ALA A N 1
ATOM 2109 C CA . ALA A 1 276 ? 2.856 6.670 -14.201 1.00 93.44 276 ALA A CA 1
ATOM 2110 C C . ALA A 1 276 ? 3.501 8.040 -13.949 1.00 93.44 276 ALA A C 1
ATOM 2112 O O . ALA A 1 276 ? 2.872 9.069 -14.202 1.00 93.44 276 ALA A O 1
ATOM 2113 N N . VAL A 1 277 ? 4.741 8.041 -13.476 1.00 94.69 277 VAL A N 1
ATOM 2114 C CA . VAL A 1 277 ? 5.552 9.233 -13.226 1.00 94.69 277 VAL A CA 1
ATOM 2115 C C . VAL A 1 277 ? 6.739 9.218 -14.179 1.00 94.69 277 VAL A C 1
ATOM 2117 O O . VAL A 1 277 ? 7.451 8.220 -14.289 1.00 94.69 277 VAL A O 1
ATOM 2120 N N . GLU A 1 278 ? 6.943 10.326 -14.883 1.00 93.50 278 GLU A N 1
ATOM 2121 C CA . GLU A 1 278 ? 8.170 10.560 -15.641 1.00 93.50 278 GLU A CA 1
ATOM 2122 C C . GLU A 1 278 ? 9.270 10.925 -14.642 1.00 93.50 278 GLU A C 1
ATOM 2124 O O . GLU A 1 278 ? 9.197 11.963 -13.986 1.00 93.50 278 GLU A O 1
ATOM 2129 N N . LEU A 1 279 ? 10.242 10.031 -14.474 1.00 90.50 279 LEU A N 1
ATOM 2130 C CA . LEU A 1 279 ? 11.422 10.301 -13.662 1.00 90.50 279 LEU A CA 1
ATOM 2131 C C . LEU A 1 279 ? 12.486 11.007 -14.497 1.00 90.50 279 LEU A C 1
ATOM 2133 O O . LEU A 1 279 ? 12.499 10.904 -15.722 1.00 90.50 279 LEU A O 1
ATOM 2137 N N . ASP A 1 280 ? 13.386 11.706 -13.812 1.00 87.81 280 ASP A N 1
ATOM 2138 C CA . ASP A 1 280 ? 14.604 12.221 -14.427 1.00 87.81 280 ASP A CA 1
ATOM 2139 C C . ASP A 1 280 ? 15.472 11.052 -14.929 1.00 87.81 280 ASP A C 1
ATOM 2141 O O . ASP A 1 280 ? 15.605 10.037 -14.240 1.00 87.81 280 ASP A O 1
ATOM 2145 N N . ASP A 1 281 ? 16.082 11.201 -16.110 1.00 83.75 281 ASP A N 1
ATOM 2146 C CA . ASP A 1 281 ? 16.933 10.177 -16.739 1.00 83.75 281 ASP A CA 1
ATOM 2147 C C . ASP A 1 281 ? 18.130 9.759 -15.856 1.00 83.75 281 ASP A C 1
ATOM 2149 O O . ASP A 1 281 ? 18.751 8.722 -16.097 1.00 83.75 281 ASP A O 1
ATOM 2153 N N . SER A 1 282 ? 18.474 10.551 -14.835 1.00 83.56 282 SER A N 1
ATOM 2154 C CA . SER A 1 282 ? 19.507 10.221 -13.848 1.00 83.56 282 SER A CA 1
ATOM 2155 C C . SER A 1 282 ? 19.098 9.153 -12.824 1.00 83.56 282 SER A C 1
ATOM 2157 O O . SER A 1 282 ? 19.978 8.605 -12.155 1.00 83.56 282 SER A O 1
ATOM 2159 N N . ILE A 1 283 ? 17.806 8.831 -12.686 1.00 81.81 283 ILE A N 1
ATOM 2160 C CA . ILE A 1 283 ? 17.319 7.821 -11.736 1.00 81.81 283 ILE A CA 1
ATOM 2161 C C . ILE A 1 283 ? 17.292 6.450 -12.422 1.00 81.81 283 ILE A C 1
ATOM 2163 O O . ILE A 1 283 ? 16.386 6.122 -13.188 1.00 81.81 283 ILE A O 1
ATOM 2167 N N . GLU A 1 284 ? 18.292 5.620 -12.127 1.00 80.44 284 GLU A N 1
ATOM 2168 C CA . GLU A 1 284 ? 18.376 4.258 -12.653 1.00 80.44 284 GLU A CA 1
ATOM 2169 C C . GLU A 1 284 ? 17.557 3.279 -11.797 1.00 80.44 284 GLU A C 1
ATOM 2171 O O . GLU A 1 284 ? 17.875 3.026 -10.635 1.00 80.44 284 GLU A O 1
ATOM 2176 N N . ILE A 1 285 ? 16.515 2.686 -12.389 1.00 80.56 285 ILE A N 1
ATOM 2177 C CA . ILE A 1 285 ? 15.732 1.615 -11.757 1.00 80.56 285 ILE A CA 1
ATOM 2178 C C . ILE A 1 285 ? 16.275 0.258 -12.213 1.00 80.56 285 ILE A C 1
ATOM 2180 O O . ILE A 1 285 ? 16.273 -0.007 -13.424 1.00 80.56 285 ILE A O 1
ATOM 2184 N N . PRO A 1 286 ? 16.674 -0.623 -11.277 1.00 79.62 286 PRO A N 1
ATOM 2185 C CA . PRO A 1 286 ? 17.165 -1.959 -11.598 1.00 79.62 286 PRO A CA 1
ATOM 2186 C C . PRO A 1 286 ? 16.181 -2.781 -12.445 1.00 79.62 286 PRO A C 1
ATOM 2188 O O . PRO A 1 286 ? 14.964 -2.640 -12.323 1.00 79.62 286 PRO A O 1
ATOM 2191 N N . ASP A 1 287 ? 16.713 -3.683 -13.276 1.00 79.38 287 ASP A N 1
ATOM 2192 C CA . ASP A 1 287 ? 15.936 -4.674 -14.031 1.00 79.38 287 ASP A CA 1
ATOM 2193 C C . ASP A 1 287 ? 16.321 -6.099 -13.569 1.00 79.38 287 ASP A C 1
ATOM 2195 O O . ASP A 1 287 ? 17.479 -6.494 -13.740 1.00 79.38 287 ASP A O 1
ATOM 2199 N N . PRO A 1 288 ? 15.406 -6.878 -12.955 1.00 77.06 288 PRO A N 1
ATOM 2200 C CA . PRO A 1 288 ? 13.992 -6.573 -12.749 1.00 77.06 288 PRO A CA 1
ATOM 2201 C C . PRO A 1 288 ? 13.760 -5.483 -11.689 1.00 77.06 288 PRO A C 1
ATOM 2203 O O . PRO A 1 288 ? 14.559 -5.361 -10.755 1.00 77.06 288 PRO A O 1
ATOM 2206 N N . PRO A 1 289 ? 12.638 -4.739 -11.777 1.00 78.56 289 PRO A N 1
ATOM 2207 C CA . PRO A 1 289 ? 12.278 -3.757 -10.766 1.00 78.56 289 PRO A CA 1
ATOM 2208 C C . PRO A 1 289 ? 12.225 -4.396 -9.372 1.00 78.56 289 PRO A C 1
ATOM 2210 O O . PRO A 1 289 ? 11.702 -5.514 -9.235 1.00 78.56 289 PRO A O 1
ATOM 2213 N N . PRO A 1 290 ? 12.713 -3.713 -8.326 1.00 77.56 290 PRO A N 1
ATOM 2214 C CA . PRO A 1 290 ? 12.676 -4.244 -6.971 1.00 77.56 290 PRO A CA 1
ATOM 2215 C C . PRO A 1 290 ? 11.238 -4.493 -6.511 1.00 77.56 290 PRO A C 1
ATOM 2217 O O . PRO A 1 290 ? 10.312 -3.758 -6.867 1.00 77.56 290 PRO A O 1
ATOM 2220 N N . SER A 1 291 ? 11.043 -5.544 -5.709 1.00 83.75 291 SER A N 1
ATOM 2221 C CA . SER A 1 291 ? 9.724 -5.924 -5.184 1.00 83.75 291 SER A CA 1
ATOM 2222 C C . SER A 1 291 ? 8.647 -6.097 -6.279 1.00 83.75 291 SER A C 1
ATOM 2224 O O . SER A 1 291 ? 7.457 -5.859 -6.065 1.00 83.75 291 SER A O 1
ATOM 2226 N N . SER A 1 292 ? 9.049 -6.502 -7.489 1.00 85.75 292 SER A N 1
ATOM 2227 C CA . SER A 1 292 ? 8.124 -6.825 -8.587 1.00 85.75 292 SER A CA 1
ATOM 2228 C C . SER A 1 292 ? 7.444 -8.185 -8.403 1.00 85.75 292 SER A C 1
ATOM 2230 O O . SER A 1 292 ? 6.322 -8.401 -8.884 1.00 85.75 292 SER A O 1
ATOM 2232 N N . ASP A 1 293 ? 8.088 -9.094 -7.672 1.00 90.69 293 ASP A N 1
ATOM 2233 C CA . ASP A 1 293 ? 7.550 -10.408 -7.341 1.00 90.69 293 ASP A CA 1
ATOM 2234 C C . ASP A 1 293 ? 6.329 -10.303 -6.431 1.00 90.69 293 ASP A C 1
ATOM 2236 O O . ASP A 1 293 ? 6.313 -9.587 -5.431 1.00 90.69 293 ASP A O 1
ATOM 2240 N N . LEU A 1 294 ? 5.283 -11.054 -6.770 1.00 94.12 294 LEU A N 1
ATOM 2241 C CA . LEU A 1 294 ? 4.092 -11.127 -5.936 1.00 94.12 294 LEU A CA 1
ATOM 2242 C C . LEU A 1 294 ? 4.402 -11.900 -4.644 1.00 94.12 294 LEU A C 1
ATOM 2244 O O . LEU A 1 294 ? 5.118 -12.904 -4.694 1.00 94.12 294 LEU A O 1
ATOM 2248 N N . PRO A 1 295 ? 3.801 -11.524 -3.499 1.00 94.88 295 PRO A N 1
ATOM 2249 C CA . PRO A 1 295 ? 3.862 -12.366 -2.313 1.00 94.88 295 PRO A CA 1
ATOM 2250 C C . PRO A 1 295 ? 3.252 -13.748 -2.609 1.00 94.88 295 PRO A C 1
ATOM 2252 O O . PRO A 1 295 ? 2.448 -13.877 -3.544 1.00 94.88 295 PRO A O 1
ATOM 2255 N N . PRO A 1 296 ? 3.571 -14.790 -1.820 1.00 95.56 296 PRO A N 1
ATOM 2256 C CA . PRO A 1 296 ? 2.922 -16.093 -1.943 1.00 95.56 296 PRO A CA 1
ATOM 2257 C C . PRO A 1 296 ? 1.399 -15.948 -2.023 1.00 95.56 296 PRO A C 1
ATOM 2259 O O . PRO A 1 296 ? 0.823 -15.065 -1.384 1.00 95.56 296 PRO A O 1
ATOM 2262 N N . ALA A 1 297 ? 0.745 -16.767 -2.848 1.00 94.81 297 ALA A N 1
ATOM 2263 C CA . ALA A 1 297 ? -0.707 -16.713 -2.963 1.00 94.81 297 ALA A CA 1
ATOM 2264 C C . ALA A 1 297 ? -1.346 -16.983 -1.587 1.00 94.81 297 ALA A C 1
ATOM 2266 O O . ALA A 1 297 ? -0.894 -17.889 -0.878 1.00 94.81 297 ALA A O 1
ATOM 2267 N N . PRO A 1 298 ? -2.372 -16.215 -1.192 1.00 94.62 298 PRO A N 1
ATOM 2268 C CA . PRO A 1 298 ? -3.012 -16.400 0.098 1.00 94.62 298 PRO A CA 1
ATOM 2269 C C . PRO A 1 298 ? -3.721 -17.759 0.147 1.00 94.62 298 PRO A C 1
ATOM 2271 O O . PRO A 1 298 ? -4.351 -18.192 -0.818 1.00 94.62 298 PRO A O 1
ATOM 2274 N N . THR A 1 299 ? -3.629 -18.438 1.291 1.00 93.94 299 THR A N 1
ATOM 2275 C CA . THR A 1 299 ? -4.271 -19.749 1.506 1.00 93.94 299 THR A CA 1
ATOM 2276 C C . THR A 1 299 ? -5.786 -19.636 1.696 1.00 93.94 299 THR A C 1
ATOM 2278 O O . THR A 1 299 ? -6.506 -20.615 1.517 1.00 93.94 299 THR A O 1
ATOM 2281 N N . ALA A 1 300 ? -6.272 -18.453 2.074 1.00 92.94 300 ALA A N 1
ATOM 2282 C CA . ALA A 1 300 ? -7.684 -18.157 2.278 1.00 92.94 300 ALA A CA 1
ATOM 2283 C C . ALA A 1 300 ? -8.138 -17.034 1.330 1.00 92.94 300 ALA A C 1
ATOM 2285 O O . ALA A 1 300 ? -7.313 -16.195 0.957 1.00 92.94 300 ALA A O 1
ATOM 2286 N N . PRO A 1 301 ? -9.433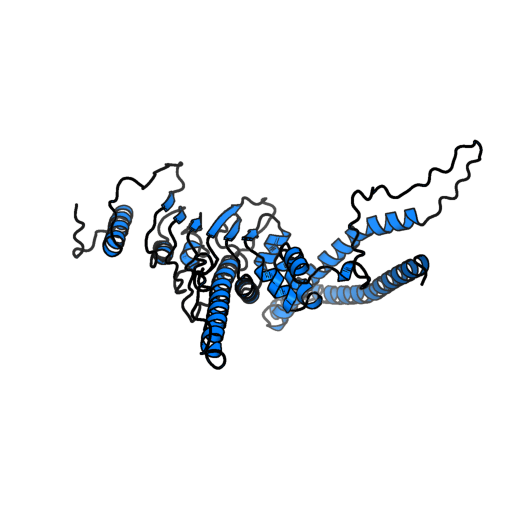 -16.982 0.968 1.00 94.94 301 PRO A N 1
ATOM 2287 C CA . PRO A 1 301 ? -9.966 -15.903 0.148 1.00 94.94 301 PRO A CA 1
ATOM 2288 C C . PRO A 1 301 ? -9.746 -14.520 0.773 1.00 94.94 301 PRO A C 1
ATOM 2290 O O . PRO A 1 301 ? -9.871 -14.335 1.986 1.00 94.94 301 PRO A O 1
ATOM 2293 N N . ILE A 1 302 ? -9.446 -13.535 -0.073 1.00 96.50 302 ILE A N 1
ATOM 2294 C CA . ILE A 1 302 ? -9.197 -12.151 0.341 1.00 96.50 302 ILE A CA 1
ATOM 2295 C C . ILE A 1 302 ? -10.446 -11.320 0.064 1.00 96.50 302 ILE A C 1
ATOM 2297 O O . ILE A 1 302 ? -10.785 -11.057 -1.087 1.00 96.50 302 ILE A O 1
ATOM 2301 N N . HIS A 1 303 ? -11.139 -10.894 1.116 1.00 96.12 303 HIS A N 1
ATOM 2302 C CA . HIS A 1 303 ? -12.370 -10.116 0.994 1.00 96.12 303 HIS A CA 1
ATOM 2303 C C . HIS A 1 303 ? -12.083 -8.611 1.009 1.00 96.12 303 HIS A C 1
ATOM 2305 O O . HIS A 1 303 ? -11.546 -8.078 1.977 1.00 96.12 303 HIS A O 1
ATOM 2311 N N . LEU A 1 304 ? -12.492 -7.919 -0.056 1.00 96.38 304 LEU A N 1
ATOM 2312 C CA . LEU A 1 304 ? -12.380 -6.466 -0.214 1.00 96.38 304 LEU A CA 1
ATOM 2313 C C . LEU A 1 304 ? -13.759 -5.851 -0.538 1.00 96.38 304 LEU A C 1
ATOM 2315 O O . LEU A 1 304 ? -13.973 -5.349 -1.644 1.00 96.38 304 LEU A O 1
ATOM 2319 N N . PRO A 1 305 ? -14.731 -5.918 0.391 1.00 95.81 305 PRO A N 1
ATOM 2320 C CA . PRO A 1 305 ? -16.101 -5.472 0.135 1.00 95.81 305 PRO A CA 1
ATOM 2321 C C . PRO A 1 305 ? -16.259 -3.951 -0.002 1.00 95.81 305 PRO A C 1
ATOM 2323 O O . PRO A 1 305 ? -17.208 -3.528 -0.653 1.00 95.81 305 PRO A O 1
ATOM 2326 N N . ALA 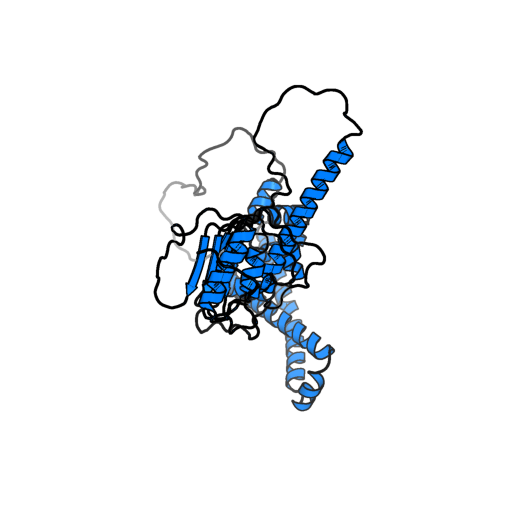A 1 306 ? -15.338 -3.143 0.537 1.00 96.50 306 ALA A N 1
ATOM 2327 C CA . ALA A 1 306 ? -15.331 -1.686 0.364 1.00 96.50 306 ALA A CA 1
ATOM 2328 C C . ALA A 1 306 ? -14.706 -1.223 -0.958 1.00 96.50 306 ALA A C 1
ATOM 2330 O O . ALA A 1 306 ? -14.912 -0.074 -1.343 1.00 96.50 306 ALA A O 1
ATOM 2331 N N . LEU A 1 307 ? -13.948 -2.077 -1.659 1.00 97.56 307 LEU A N 1
ATOM 2332 C CA . LEU A 1 307 ? -13.198 -1.648 -2.836 1.00 97.56 307 LEU A CA 1
ATOM 2333 C C . LEU A 1 307 ? -14.176 -1.353 -3.972 1.00 97.56 307 LEU A C 1
ATOM 2335 O O . LEU A 1 307 ? -14.806 -2.266 -4.502 1.00 97.56 307 LEU A O 1
ATOM 2339 N N . THR A 1 308 ? -14.300 -0.079 -4.339 1.00 97.44 308 THR A N 1
ATOM 2340 C CA . THR A 1 308 ? -15.241 0.387 -5.369 1.00 97.44 308 THR A CA 1
ATOM 2341 C C . THR A 1 308 ? -14.545 0.820 -6.648 1.00 97.44 308 THR A C 1
ATOM 2343 O O . THR A 1 308 ? -15.132 0.714 -7.728 1.00 97.44 308 THR A O 1
ATOM 2346 N N . THR A 1 309 ? -13.302 1.289 -6.534 1.00 97.69 309 THR A N 1
ATOM 2347 C CA . THR A 1 309 ? -12.582 1.926 -7.635 1.00 97.69 309 THR A CA 1
ATOM 2348 C C . THR A 1 309 ? -11.191 1.331 -7.788 1.00 97.69 309 THR A C 1
ATOM 2350 O O . THR A 1 309 ? -10.406 1.306 -6.842 1.00 97.69 309 THR A O 1
ATOM 2353 N N . VAL A 1 310 ? -10.888 0.880 -9.003 1.00 96.88 310 VAL A N 1
ATOM 2354 C CA . VAL A 1 310 ? -9.543 0.511 -9.447 1.00 96.88 310 VAL A CA 1
ATOM 2355 C C . VAL A 1 310 ? -9.211 1.410 -10.628 1.00 96.88 310 VAL A C 1
ATOM 2357 O O . VAL A 1 310 ? -9.716 1.215 -11.733 1.00 96.88 310 VAL A O 1
ATOM 2360 N N . ASP A 1 311 ? -8.423 2.442 -10.370 1.00 96.44 311 ASP A N 1
ATOM 2361 C CA . ASP A 1 311 ? -8.179 3.524 -11.309 1.00 96.44 311 ASP A CA 1
ATOM 2362 C C . ASP A 1 311 ? -6.786 3.437 -11.927 1.00 96.44 311 ASP A C 1
ATOM 2364 O O . ASP A 1 311 ? -5.772 3.401 -11.238 1.00 96.44 311 ASP A O 1
ATOM 2368 N N . ASN A 1 312 ? -6.764 3.458 -13.251 1.00 93.69 312 ASN A N 1
ATOM 2369 C CA . ASN A 1 312 ? -5.620 3.647 -14.118 1.00 93.69 312 ASN A CA 1
ATOM 2370 C C . ASN A 1 312 ? -4.589 2.512 -14.029 1.00 93.69 312 ASN A C 1
ATOM 2372 O O . ASN A 1 312 ? -3.394 2.711 -14.242 1.00 93.69 312 ASN A O 1
ATOM 2376 N N . ILE A 1 313 ? -5.062 1.293 -13.745 1.00 92.94 313 ILE A N 1
ATOM 2377 C CA . ILE A 1 313 ? -4.198 0.122 -13.610 1.00 92.94 313 ILE A CA 1
ATOM 2378 C C . ILE A 1 313 ? -3.482 -0.172 -14.933 1.00 92.94 313 ILE A C 1
ATOM 2380 O O . ILE A 1 313 ? -4.095 -0.297 -16.006 1.00 92.94 313 ILE A O 1
ATOM 2384 N N . ALA A 1 314 ? -2.162 -0.274 -14.830 1.00 88.38 314 ALA A N 1
ATOM 2385 C CA . ALA A 1 314 ? -1.289 -0.563 -15.947 1.00 88.38 314 ALA A CA 1
ATOM 2386 C C . ALA A 1 314 ? -1.565 -1.947 -16.548 1.00 88.38 314 ALA A C 1
ATOM 2388 O O . ALA A 1 314 ? -1.778 -2.935 -15.834 1.00 88.38 314 ALA A O 1
ATOM 2389 N N . ASN A 1 315 ? -1.573 -1.987 -17.876 1.00 82.38 315 ASN A N 1
ATOM 2390 C CA . ASN A 1 315 ? -1.847 -3.165 -18.683 1.00 82.38 315 ASN A CA 1
ATOM 2391 C C . ASN A 1 315 ? -0.944 -3.124 -19.924 1.00 82.38 315 ASN A C 1
ATOM 2393 O O . ASN A 1 315 ? -1.392 -2.858 -21.049 1.00 82.38 315 ASN A O 1
ATOM 2397 N N . ASP A 1 316 ? 0.349 -3.326 -19.680 1.00 76.81 316 ASP A N 1
ATOM 2398 C CA . ASP A 1 316 ? 1.361 -3.488 -20.705 1.00 76.81 316 ASP A CA 1
ATOM 2399 C C . ASP A 1 316 ? 1.681 -4.968 -20.934 1.00 76.81 316 ASP A C 1
ATOM 2401 O O . ASP A 1 316 ? 2.591 -5.558 -20.357 1.00 76.81 316 ASP A O 1
ATOM 2405 N N . CYS A 1 317 ? 0.987 -5.541 -21.914 1.00 64.00 317 CYS A N 1
ATOM 2406 C CA . CYS A 1 317 ? 1.185 -6.918 -22.354 1.00 64.00 317 CYS A CA 1
ATOM 2407 C C . CYS A 1 317 ? 2.636 -7.302 -22.712 1.00 64.00 317 CYS A C 1
ATOM 2409 O O . CYS A 1 317 ? 2.905 -8.493 -22.882 1.00 64.00 317 CYS A O 1
ATOM 2411 N N . MET A 1 318 ? 3.545 -6.333 -22.891 1.00 66.94 318 MET A N 1
ATOM 2412 C CA . MET A 1 318 ? 4.952 -6.593 -23.196 1.00 66.94 318 MET A CA 1
ATOM 2413 C C . MET A 1 318 ? 5.803 -6.814 -21.938 1.00 66.94 318 MET A C 1
ATOM 2415 O O . MET A 1 318 ? 6.874 -7.414 -22.039 1.00 66.94 318 MET A O 1
ATOM 2419 N N . SER A 1 319 ? 5.327 -6.400 -20.760 1.00 71.19 319 SER A N 1
ATOM 2420 C CA . SER A 1 319 ? 6.045 -6.538 -19.497 1.00 71.19 319 SER A CA 1
ATOM 2421 C C . SER A 1 319 ? 5.548 -7.745 -18.702 1.00 71.19 319 SER A C 1
ATOM 2423 O O . SER A 1 319 ? 4.379 -7.853 -18.331 1.00 71.19 319 SER A O 1
ATOM 2425 N N . ALA A 1 320 ? 6.465 -8.649 -18.340 1.00 66.94 320 ALA A N 1
ATOM 2426 C CA . ALA A 1 320 ? 6.173 -9.738 -17.399 1.00 66.94 320 ALA A CA 1
ATOM 2427 C C . ALA A 1 320 ? 5.709 -9.220 -16.019 1.00 66.94 320 ALA A C 1
ATOM 2429 O O . ALA A 1 320 ? 5.110 -9.957 -15.225 1.00 66.94 320 ALA A O 1
ATOM 2430 N N . ASN A 1 321 ? 5.956 -7.937 -15.740 1.00 72.00 321 ASN A N 1
ATOM 2431 C CA . ASN A 1 321 ? 5.675 -7.311 -14.462 1.00 72.00 321 ASN A CA 1
ATOM 2432 C C . ASN A 1 321 ? 4.379 -6.489 -14.446 1.00 72.00 321 ASN A C 1
ATOM 2434 O O . ASN A 1 321 ? 4.178 -5.693 -13.540 1.00 72.00 321 ASN A O 1
ATOM 2438 N N . ASP A 1 322 ? 3.451 -6.741 -15.369 1.00 82.69 322 ASP A N 1
ATOM 2439 C CA . ASP A 1 322 ? 2.138 -6.097 -15.369 1.00 82.69 322 ASP A CA 1
ATOM 2440 C C . ASP A 1 322 ? 1.427 -6.105 -14.000 1.00 82.69 322 ASP A C 1
ATOM 2442 O O . ASP A 1 322 ? 1.398 -7.117 -13.283 1.00 82.69 322 ASP A O 1
ATOM 2446 N N . CYS A 1 323 ? 0.765 -4.989 -13.671 1.00 88.19 323 CYS A N 1
ATOM 2447 C CA . CYS A 1 323 ? -0.105 -4.877 -12.496 1.00 88.19 323 CYS A CA 1
ATOM 2448 C C . CYS A 1 323 ? -1.454 -5.582 -12.700 1.00 88.19 323 CYS A C 1
ATOM 2450 O O . CYS A 1 323 ? -2.018 -6.131 -11.754 1.00 88.19 323 CYS A O 1
ATOM 2452 N N . MET A 1 324 ? -1.985 -5.607 -13.926 1.00 88.88 324 MET A N 1
ATOM 2453 C CA . MET A 1 324 ? -3.305 -6.182 -14.211 1.00 88.88 324 MET A CA 1
ATOM 2454 C C . MET A 1 324 ? -3.431 -7.673 -13.808 1.00 88.88 324 MET A C 1
ATOM 2456 O O . MET A 1 324 ? -4.436 -8.041 -13.191 1.00 88.88 324 MET A O 1
ATOM 2460 N N . PRO A 1 325 ? -2.444 -8.555 -14.072 1.00 90.25 325 PRO A N 1
ATOM 2461 C CA . PRO A 1 325 ? -2.456 -9.942 -13.621 1.00 90.25 325 PRO A CA 1
ATOM 2462 C C . PRO A 1 325 ? -2.225 -10.135 -12.122 1.00 90.25 325 PRO A C 1
ATOM 2464 O O . PRO A 1 325 ? -2.317 -11.277 -11.678 1.00 90.25 325 PRO A O 1
ATOM 2467 N N . ALA A 1 326 ? -1.959 -9.086 -11.333 1.00 92.12 326 ALA A N 1
ATOM 2468 C CA . ALA A 1 326 ? -1.626 -9.228 -9.915 1.00 92.12 326 ALA A CA 1
ATOM 2469 C C . ALA A 1 326 ? -2.683 -10.015 -9.129 1.00 92.12 326 ALA A C 1
ATOM 2471 O O . ALA A 1 326 ? -2.332 -10.756 -8.227 1.00 92.12 326 ALA A O 1
ATOM 2472 N N . ARG A 1 327 ? -3.967 -9.942 -9.504 1.00 92.50 327 ARG A N 1
ATOM 2473 C CA . ARG A 1 327 ? -5.058 -10.693 -8.854 1.00 92.50 327 ARG A CA 1
ATOM 2474 C C . ARG A 1 327 ? -5.156 -12.168 -9.281 1.00 92.50 327 ARG A C 1
ATOM 2476 O O . ARG A 1 327 ? -5.833 -12.967 -8.632 1.00 92.50 327 ARG A O 1
ATOM 2483 N N . VAL A 1 328 ? -4.540 -12.552 -10.398 1.00 93.25 328 VAL A N 1
ATOM 2484 C CA . VAL A 1 328 ? -4.715 -13.883 -10.996 1.00 93.25 328 VAL A CA 1
ATOM 2485 C C . VAL A 1 328 ? -4.225 -14.973 -10.040 1.00 93.25 328 VAL A C 1
ATOM 2487 O O . VAL A 1 328 ? -3.061 -15.007 -9.663 1.00 93.25 328 VAL A O 1
ATOM 2490 N N . GLY A 1 329 ? -5.124 -15.894 -9.676 1.00 93.31 329 GLY A N 1
ATOM 2491 C CA . GLY A 1 329 ? -4.813 -17.012 -8.778 1.00 93.31 329 GLY A CA 1
ATOM 2492 C C . GLY A 1 329 ? -4.794 -16.660 -7.286 1.00 93.31 329 GLY A C 1
ATOM 2493 O O . GLY A 1 329 ? -4.471 -17.527 -6.483 1.00 93.31 329 GLY A O 1
ATOM 2494 N N . ARG A 1 330 ? -5.163 -15.428 -6.902 1.00 94.25 330 ARG A N 1
ATOM 2495 C CA . ARG A 1 330 ? -5.099 -14.958 -5.504 1.00 94.25 330 ARG A CA 1
ATOM 2496 C C . ARG A 1 330 ? -6.431 -14.976 -4.751 1.00 94.25 330 ARG A C 1
ATOM 2498 O O . ARG A 1 330 ? -6.463 -14.610 -3.587 1.00 94.25 330 ARG A O 1
ATOM 2505 N N . GLN A 1 331 ? -7.526 -15.389 -5.396 1.00 94.44 331 GLN A N 1
ATOM 2506 C CA . GLN A 1 331 ? -8.855 -15.512 -4.768 1.00 94.44 331 GLN A CA 1
ATOM 2507 C C . GLN A 1 331 ? -9.339 -14.222 -4.076 1.00 94.44 331 GLN A C 1
ATOM 2509 O O . GLN A 1 331 ? -9.941 -14.256 -3.003 1.00 94.44 331 GLN A O 1
ATOM 2514 N N . TRP A 1 332 ? -9.043 -13.059 -4.662 1.00 96.19 332 TRP A N 1
ATOM 2515 C CA . TRP A 1 332 ? -9.604 -11.802 -4.169 1.00 96.19 332 TRP A CA 1
ATOM 2516 C C . TRP A 1 332 ? -11.078 -11.714 -4.551 1.00 96.19 332 TRP A C 1
ATOM 2518 O O . TRP A 1 332 ? -11.417 -11.962 -5.707 1.00 96.19 332 TRP A O 1
ATOM 2528 N N . HIS A 1 333 ? -11.914 -11.282 -3.612 1.00 95.75 333 HIS A N 1
ATOM 2529 C CA . HIS A 1 333 ? -13.338 -11.025 -3.779 1.00 95.75 333 HIS A CA 1
ATOM 2530 C C . HIS A 1 333 ? -13.622 -9.531 -3.629 1.00 95.75 333 HIS A C 1
ATOM 2532 O O . HIS A 1 333 ? -13.478 -8.963 -2.547 1.00 95.75 333 HIS A O 1
ATOM 2538 N N . THR A 1 334 ? -14.059 -8.897 -4.717 1.00 95.81 334 THR A N 1
ATOM 2539 C CA . THR A 1 334 ? -14.257 -7.438 -4.804 1.00 95.81 334 THR A CA 1
ATOM 2540 C C . THR A 1 334 ? -15.683 -7.096 -5.270 1.00 95.81 334 THR A C 1
ATOM 2542 O O . THR A 1 334 ? -15.875 -6.544 -6.358 1.00 95.81 334 THR A O 1
ATOM 2545 N N . PRO A 1 335 ? -16.726 -7.457 -4.501 1.00 95.62 335 PRO A N 1
ATOM 2546 C CA . PRO A 1 335 ? -18.110 -7.398 -4.974 1.00 95.62 335 PRO A CA 1
ATOM 2547 C C . PRO A 1 335 ? -18.624 -5.981 -5.269 1.00 95.62 335 PRO A C 1
ATOM 2549 O O . PRO A 1 335 ? -19.607 -5.840 -6.000 1.00 95.62 335 PRO A O 1
ATOM 2552 N N . ALA A 1 336 ? -17.989 -4.956 -4.693 1.00 95.62 336 ALA A N 1
ATOM 2553 C CA . ALA A 1 336 ? -18.391 -3.558 -4.804 1.00 95.62 336 ALA A CA 1
ATOM 2554 C C . ALA A 1 336 ? -17.634 -2.760 -5.875 1.00 95.62 336 ALA A C 1
ATOM 2556 O O . ALA A 1 336 ? -17.941 -1.581 -6.048 1.00 95.62 336 ALA A O 1
ATOM 2557 N N . VAL A 1 337 ? -16.685 -3.368 -6.601 1.00 95.69 337 VAL A N 1
ATOM 2558 C CA . VAL A 1 337 ? -15.964 -2.669 -7.675 1.00 95.69 337 VAL A CA 1
ATOM 2559 C C . VAL A 1 337 ? -16.964 -2.269 -8.753 1.00 95.69 337 VAL A C 1
ATOM 2561 O O . VAL A 1 337 ? -17.609 -3.118 -9.364 1.00 95.69 337 VAL A O 1
ATOM 2564 N N . LYS A 1 338 ? -17.086 -0.956 -8.950 1.00 96.56 338 LYS A N 1
ATOM 2565 C CA . LYS A 1 338 ? -17.990 -0.290 -9.895 1.00 96.56 338 LYS A CA 1
ATOM 2566 C C . LYS A 1 338 ? -17.226 0.433 -10.994 1.00 96.56 338 LYS A C 1
ATOM 2568 O O . LYS A 1 338 ? -17.750 0.571 -12.097 1.00 96.56 338 LYS A O 1
ATOM 2573 N N . SER A 1 339 ? -16.011 0.889 -10.692 1.00 96.00 339 SER A N 1
ATOM 2574 C CA . SER A 1 339 ? -15.139 1.592 -11.626 1.00 96.00 339 SER A CA 1
ATOM 2575 C C . SER A 1 339 ? -13.833 0.827 -11.804 1.00 96.00 339 SER A C 1
ATOM 2577 O O . SER A 1 339 ? -13.122 0.569 -10.831 1.00 96.00 339 SER A O 1
ATOM 2579 N N . LEU A 1 340 ? -13.530 0.467 -13.050 1.00 94.31 340 LEU A N 1
ATOM 2580 C CA . LEU A 1 340 ? -12.250 -0.094 -13.464 1.00 94.31 340 LEU A CA 1
ATOM 2581 C C . LEU A 1 340 ? -11.743 0.707 -14.662 1.00 94.31 340 LEU A C 1
ATOM 2583 O O . LEU A 1 340 ? -12.350 0.682 -15.736 1.00 94.31 340 LEU A O 1
ATOM 2587 N N . THR A 1 341 ? -10.628 1.410 -14.496 1.00 93.19 341 THR A N 1
ATOM 2588 C CA . THR A 1 341 ? -9.982 2.134 -15.594 1.00 93.19 341 THR A CA 1
ATOM 2589 C C . THR A 1 341 ? -8.576 1.577 -15.825 1.00 93.19 341 THR A C 1
ATOM 2591 O O . THR A 1 341 ? -7.865 1.240 -14.882 1.00 93.19 341 THR A O 1
ATOM 2594 N N . THR A 1 342 ? -8.181 1.393 -17.086 1.00 90.19 342 THR A N 1
ATOM 2595 C CA . THR A 1 342 ? -6.908 0.752 -17.449 1.00 90.19 342 THR A CA 1
ATOM 2596 C C . THR A 1 342 ? -6.229 1.440 -18.624 1.00 90.19 342 THR A C 1
ATOM 2598 O O . THR A 1 342 ? -6.885 1.817 -19.601 1.00 90.19 342 THR A O 1
ATOM 2601 N N . GLN A 1 343 ? -4.904 1.575 -18.538 1.00 82.25 343 GLN A N 1
ATOM 2602 C CA . GLN A 1 343 ? -4.061 2.026 -19.643 1.00 82.25 343 GLN A CA 1
ATOM 2603 C C . GLN A 1 343 ? -3.747 0.838 -20.556 1.00 82.25 343 GLN A C 1
ATOM 2605 O O . GLN A 1 343 ? -2.962 -0.026 -20.187 1.00 82.25 343 GLN A O 1
ATOM 2610 N N . LEU A 1 344 ? -4.387 0.749 -21.726 1.00 69.31 344 LEU A N 1
ATOM 2611 C CA . LEU A 1 344 ? -4.131 -0.310 -22.706 1.00 69.31 344 LEU A CA 1
ATOM 2612 C C . LEU A 1 344 ? -3.019 0.112 -23.670 1.00 69.31 344 LEU A C 1
ATOM 2614 O O . LEU A 1 344 ? -3.237 0.948 -24.557 1.00 69.31 344 LEU A O 1
ATOM 2618 N N . LEU A 1 345 ? -1.868 -0.557 -23.579 1.00 59.09 345 LEU A N 1
ATOM 2619 C CA . LEU A 1 345 ? -0.811 -0.398 -24.578 1.00 59.09 345 LEU A CA 1
ATOM 2620 C C . LEU A 1 345 ? -0.925 -1.392 -25.748 1.00 59.09 345 LEU A C 1
ATOM 2622 O O . LEU A 1 345 ? -0.585 -0.995 -26.859 1.00 59.09 345 LEU A O 1
ATOM 2626 N N . ARG A 1 346 ? -1.495 -2.604 -25.579 1.00 60.66 346 ARG A N 1
ATOM 2627 C CA . ARG A 1 346 ? -1.897 -3.564 -26.650 1.00 60.66 346 ARG A CA 1
ATOM 2628 C C . ARG A 1 346 ? -2.588 -4.816 -26.045 1.00 60.66 346 ARG A C 1
ATOM 2630 O O . ARG A 1 346 ? -2.446 -5.099 -24.864 1.00 60.66 346 ARG A O 1
ATOM 2637 N N . PHE A 1 347 ? -3.389 -5.555 -26.826 1.00 52.91 347 PHE A N 1
ATOM 2638 C CA . PHE A 1 347 ? -4.077 -6.802 -26.405 1.00 52.91 347 PHE A CA 1
ATOM 2639 C C . PHE A 1 347 ? -3.096 -7.995 -26.199 1.00 52.91 347 PHE A C 1
ATOM 2641 O O . PHE A 1 347 ? -2.127 -8.042 -26.952 1.00 52.91 347 PHE A O 1
ATOM 2648 N N . PRO A 1 348 ? -3.369 -9.030 -25.347 1.00 53.09 348 PRO A N 1
ATOM 2649 C CA . PRO A 1 348 ? -4.508 -9.222 -24.445 1.00 53.09 348 PRO A CA 1
ATOM 2650 C C . PRO A 1 348 ? -4.113 -9.620 -22.993 1.00 53.09 348 PRO A C 1
ATOM 2652 O O . PRO A 1 348 ? -3.952 -10.806 -22.698 1.00 53.09 348 PRO A O 1
ATOM 2655 N N . ALA A 1 349 ? -4.176 -8.704 -22.019 1.00 61.53 349 ALA A N 1
ATOM 2656 C CA . ALA A 1 349 ? -4.287 -9.086 -20.596 1.00 61.53 349 ALA A CA 1
ATOM 2657 C C . ALA A 1 349 ? -5.712 -9.543 -20.221 1.00 61.53 349 ALA A C 1
ATOM 2659 O O . ALA A 1 349 ? -6.278 -9.159 -19.194 1.00 61.53 349 ALA A O 1
ATOM 2660 N N . GLN A 1 350 ? -6.322 -10.391 -21.057 1.00 73.94 350 GLN A N 1
ATOM 2661 C CA . GLN A 1 350 ? -7.682 -10.892 -20.836 1.00 73.94 350 GLN A CA 1
ATOM 2662 C C . GLN A 1 350 ? -7.828 -11.571 -19.476 1.00 73.94 350 GLN A C 1
ATOM 2664 O O . GLN A 1 350 ? -8.875 -11.450 -18.848 1.00 73.94 350 GLN A O 1
ATOM 2669 N N . LYS A 1 351 ? -6.798 -12.291 -19.017 1.00 84.38 351 LYS A N 1
ATOM 2670 C CA . LYS A 1 351 ? -6.863 -13.031 -17.754 1.00 84.38 351 LYS A CA 1
ATOM 2671 C C . LYS A 1 351 ? -6.900 -12.097 -16.542 1.00 84.38 351 LYS A C 1
ATOM 2673 O O . LYS A 1 351 ? -7.700 -12.333 -15.644 1.00 84.38 351 LYS A O 1
ATOM 2678 N N . GLY A 1 352 ? -6.087 -11.039 -16.546 1.00 86.44 352 GLY A N 1
ATOM 2679 C CA . GLY A 1 352 ? -6.064 -10.049 -15.468 1.00 86.44 352 GLY A CA 1
ATOM 2680 C C . GLY A 1 352 ? -7.337 -9.201 -15.440 1.00 86.44 352 GLY A C 1
ATOM 2681 O O . GLY A 1 352 ? -7.989 -9.108 -14.410 1.00 86.44 352 GLY A O 1
ATOM 2682 N N . GLY A 1 353 ? -7.790 -8.692 -16.591 1.00 87.88 353 GLY A N 1
ATOM 2683 C CA . GLY A 1 353 ? -9.062 -7.961 -16.648 1.00 87.88 353 GLY A CA 1
ATOM 2684 C C . GLY A 1 353 ? -10.255 -8.814 -16.193 1.00 87.88 353 GLY A C 1
ATOM 2685 O O . GLY A 1 353 ? -11.101 -8.350 -15.435 1.00 87.88 353 GLY A O 1
ATOM 2686 N N . ARG A 1 354 ? -10.305 -10.096 -16.591 1.00 89.31 354 ARG A N 1
ATOM 2687 C CA . ARG A 1 354 ? -11.357 -11.022 -16.140 1.00 89.31 354 ARG A CA 1
ATOM 2688 C C . ARG A 1 354 ? -11.316 -11.269 -14.638 1.00 89.31 354 ARG A C 1
ATOM 2690 O O . ARG A 1 354 ? -12.385 -11.295 -14.040 1.00 89.31 354 ARG A O 1
ATOM 2697 N N . SER A 1 355 ? -10.134 -11.436 -14.039 1.00 91.31 355 SER A N 1
ATOM 2698 C CA . SER A 1 355 ? -10.044 -11.669 -12.595 1.00 91.31 355 SER A CA 1
ATOM 2699 C C . SER A 1 355 ? -10.548 -10.463 -11.805 1.00 91.31 355 SER A C 1
ATOM 2701 O O . SER A 1 355 ? -11.237 -10.655 -10.812 1.00 91.31 355 SER A O 1
ATOM 2703 N N . TRP A 1 356 ? -10.315 -9.231 -12.276 1.00 92.06 356 TRP A N 1
ATOM 2704 C CA . TRP A 1 356 ? -10.883 -8.032 -11.650 1.00 92.06 356 TRP A CA 1
ATOM 2705 C C . TRP A 1 356 ? -12.415 -7.982 -11.682 1.00 92.06 356 TRP A C 1
ATOM 2707 O O . TRP A 1 356 ? -13.034 -7.475 -10.749 1.00 92.06 356 TRP A O 1
ATOM 2717 N N . LEU A 1 357 ? -13.028 -8.551 -12.720 1.00 91.69 357 LEU A N 1
ATOM 2718 C CA . LEU A 1 357 ? -14.470 -8.493 -12.962 1.00 91.69 357 LEU A CA 1
ATOM 2719 C C . LEU A 1 357 ? -15.251 -9.725 -12.479 1.00 91.69 357 LEU A C 1
ATOM 2721 O O . LEU A 1 357 ? -16.479 -9.705 -12.503 1.00 91.69 357 LEU A O 1
ATOM 2725 N N . GLU A 1 358 ? -14.571 -10.791 -12.056 1.00 90.44 358 GLU A N 1
ATOM 2726 C CA . GLU A 1 358 ? -15.169 -12.114 -11.816 1.00 90.44 358 GLU A CA 1
ATOM 2727 C C . GLU A 1 358 ? -16.316 -12.102 -10.789 1.00 90.44 358 GLU A C 1
ATOM 2729 O O . GLU A 1 358 ? -17.363 -12.728 -11.017 1.00 90.44 358 GLU A O 1
ATOM 2734 N N . ASP A 1 359 ? -16.133 -11.318 -9.723 1.00 91.69 359 ASP A N 1
ATOM 2735 C CA . ASP A 1 359 ? -17.041 -11.220 -8.572 1.00 91.69 359 ASP A CA 1
ATOM 2736 C C . ASP A 1 359 ? -17.793 -9.885 -8.490 1.00 91.69 359 ASP A C 1
ATOM 2738 O O . ASP A 1 359 ? -18.543 -9.650 -7.541 1.00 91.69 359 ASP A O 1
ATOM 2742 N N . CYS A 1 360 ? -17.590 -8.985 -9.457 1.00 90.75 360 CYS A N 1
ATOM 2743 C CA . CYS A 1 360 ? -18.247 -7.681 -9.454 1.00 90.75 360 CYS A CA 1
ATOM 2744 C C . CYS A 1 360 ? -19.758 -7.856 -9.649 1.00 90.75 360 CYS A C 1
ATOM 2746 O O . CYS A 1 360 ? -20.201 -8.514 -10.595 1.00 90.75 360 CYS A O 1
ATOM 2748 N N . LYS A 1 361 ? -20.570 -7.238 -8.780 1.00 89.94 361 LYS A N 1
ATOM 2749 C CA . LYS A 1 361 ? -22.037 -7.279 -8.919 1.00 89.94 361 LYS A CA 1
ATOM 2750 C C . LYS A 1 361 ? -22.520 -6.454 -10.114 1.00 89.94 361 LYS A C 1
ATOM 2752 O O . LYS A 1 361 ? -23.429 -6.882 -10.824 1.00 89.94 361 LYS A O 1
ATOM 2757 N N . ALA A 1 362 ? -21.916 -5.285 -10.322 1.00 90.00 362 ALA A N 1
ATOM 2758 C CA . ALA A 1 362 ? -22.197 -4.379 -11.427 1.00 90.00 362 ALA A CA 1
ATOM 2759 C C . ALA A 1 362 ? -20.974 -3.493 -11.693 1.00 90.00 362 ALA A C 1
ATOM 2761 O O . ALA A 1 362 ? -20.366 -3.000 -10.749 1.00 90.00 362 ALA A O 1
ATOM 2762 N N . ILE A 1 363 ? -20.650 -3.272 -12.968 1.00 91.38 363 ILE A N 1
ATOM 2763 C CA . ILE A 1 363 ? -19.655 -2.285 -13.394 1.00 91.38 363 ILE A CA 1
ATOM 2764 C C . ILE A 1 363 ? -20.403 -1.109 -14.003 1.00 91.38 363 ILE A C 1
ATOM 2766 O O . ILE A 1 363 ? -21.160 -1.278 -14.957 1.00 91.38 363 ILE A O 1
ATOM 2770 N N . GLU A 1 364 ? -20.201 0.067 -13.423 1.00 94.12 364 GLU A N 1
ATOM 2771 C CA . GLU A 1 364 ? -20.777 1.332 -13.881 1.00 94.12 364 GLU A CA 1
ATOM 2772 C C . GLU A 1 364 ? -19.830 2.014 -14.874 1.00 94.12 364 GLU A C 1
ATOM 2774 O O . GLU A 1 364 ? -20.268 2.594 -15.867 1.00 94.12 364 GLU A O 1
ATOM 2779 N N . VAL A 1 365 ? -18.522 1.909 -14.626 1.00 92.00 365 VAL A N 1
ATOM 2780 C CA . VAL A 1 365 ? -17.479 2.564 -15.410 1.00 92.00 365 VAL A CA 1
ATOM 2781 C C . VAL A 1 365 ? -16.399 1.551 -15.775 1.00 92.00 365 VAL A C 1
ATOM 2783 O O . VAL A 1 365 ? -15.702 1.020 -14.913 1.00 92.00 365 VAL A O 1
ATOM 2786 N N . LEU A 1 366 ? -16.241 1.304 -17.074 1.00 90.06 366 LEU A N 1
ATOM 2787 C CA . LEU A 1 366 ? -15.126 0.545 -17.632 1.00 90.06 366 LEU A CA 1
ATOM 2788 C C . LEU A 1 366 ? -14.417 1.426 -18.659 1.00 90.06 366 LEU A C 1
ATOM 2790 O O . LEU A 1 366 ? -14.871 1.544 -19.798 1.00 90.06 366 LEU A O 1
ATOM 2794 N N . HIS A 1 367 ? -13.324 2.072 -18.253 1.00 88.88 367 HIS A N 1
ATOM 2795 C CA . HIS A 1 367 ? -12.519 2.885 -19.165 1.00 88.88 367 HIS A CA 1
ATOM 2796 C C . HIS A 1 367 ? -11.279 2.127 -19.599 1.00 88.88 367 HIS A C 1
ATOM 2798 O O . HIS A 1 367 ? -10.464 1.692 -18.794 1.00 88.88 367 HIS A O 1
ATOM 2804 N N . ILE A 1 368 ? -11.130 2.001 -20.907 1.00 85.81 368 ILE A N 1
ATOM 2805 C CA . ILE A 1 368 ? -10.025 1.289 -21.518 1.00 85.81 368 ILE A CA 1
ATOM 2806 C C . ILE A 1 368 ? -9.315 2.283 -22.438 1.00 85.81 368 ILE A C 1
ATOM 2808 O O . ILE A 1 368 ? -9.823 2.619 -23.509 1.00 85.81 368 ILE A O 1
ATOM 2812 N N . TYR A 1 369 ? -8.161 2.795 -22.011 1.00 80.00 369 TYR A N 1
ATOM 2813 C CA . TYR A 1 369 ? -7.390 3.758 -22.793 1.00 80.00 369 TYR A CA 1
ATOM 2814 C C . TYR A 1 369 ? -6.550 3.029 -23.835 1.00 80.00 369 TYR A C 1
ATOM 2816 O O . TYR A 1 369 ? -5.447 2.602 -23.535 1.00 80.00 369 TYR A O 1
ATOM 2824 N N . SER A 1 370 ? -7.030 2.898 -25.071 1.00 72.69 370 SER A N 1
ATOM 2825 C CA . SER A 1 370 ? -6.145 2.536 -26.184 1.00 72.69 370 SER A CA 1
ATOM 2826 C C . SER A 1 370 ? -5.273 3.746 -26.527 1.00 72.69 370 SER A C 1
ATOM 2828 O O . SER A 1 370 ? -5.838 4.810 -26.793 1.00 72.69 370 SER A O 1
ATOM 2830 N N . GLY A 1 371 ? -3.944 3.600 -26.540 1.00 60.47 371 GLY A N 1
ATOM 2831 C CA . GLY A 1 371 ? -2.929 4.650 -26.766 1.00 60.47 371 GLY A CA 1
ATOM 2832 C C . GLY A 1 371 ? -2.966 5.438 -28.094 1.00 60.47 371 GLY A C 1
ATOM 2833 O O . GLY A 1 371 ? -1.927 5.791 -28.638 1.00 60.47 371 GLY A O 1
ATOM 2834 N N . GLY A 1 372 ? -4.139 5.758 -28.641 1.00 52.03 372 GLY A N 1
ATOM 2835 C CA . GLY A 1 372 ? -4.317 6.597 -29.820 1.00 52.03 372 GLY A CA 1
ATOM 2836 C C . GLY A 1 372 ? -5.504 7.541 -29.654 1.00 52.03 372 GLY A C 1
ATOM 2837 O O . GLY A 1 372 ? -6.639 7.111 -29.805 1.00 52.03 372 GLY A O 1
ATOM 2838 N N . ARG A 1 373 ? -5.215 8.829 -29.396 1.00 51.56 373 ARG A N 1
ATOM 2839 C CA . ARG A 1 373 ? -6.136 9.990 -29.308 1.00 51.56 373 ARG A CA 1
ATOM 2840 C C . ARG A 1 373 ? -7.367 9.785 -28.410 1.00 51.56 373 ARG A C 1
ATOM 2842 O O . ARG A 1 373 ? -8.253 8.999 -28.721 1.00 51.56 373 ARG A O 1
ATOM 2849 N N . ARG A 1 374 ? -7.486 10.601 -27.352 1.00 43.78 374 ARG A N 1
ATOM 2850 C CA . ARG A 1 374 ? -8.659 10.681 -26.455 1.00 43.78 374 ARG A CA 1
ATOM 2851 C C . ARG A 1 374 ? -9.981 10.650 -27.247 1.00 43.78 374 ARG A C 1
ATOM 2853 O O . ARG A 1 374 ? -10.443 11.679 -27.727 1.00 43.78 374 ARG A O 1
ATOM 2860 N N . ARG A 1 375 ? -10.625 9.486 -27.346 1.00 44.09 375 ARG A N 1
ATOM 2861 C CA . ARG A 1 375 ? -12.050 9.382 -27.672 1.00 44.09 375 ARG A CA 1
ATOM 2862 C C . ARG A 1 375 ? -12.780 9.243 -26.347 1.00 44.09 375 ARG A C 1
ATOM 2864 O O . ARG A 1 375 ? -12.747 8.186 -25.728 1.00 44.09 375 ARG A O 1
ATOM 2871 N N . HIS A 1 376 ? -13.384 10.329 -25.871 1.00 39.31 376 HIS A N 1
ATOM 2872 C CA . HIS A 1 376 ? -14.288 10.288 -24.721 1.00 39.31 376 HIS A CA 1
ATOM 2873 C C . HIS A 1 376 ? -15.593 9.608 -25.148 1.00 39.31 376 HIS A C 1
ATOM 2875 O O . HIS A 1 376 ? -16.567 10.263 -25.502 1.00 39.31 376 HIS A O 1
ATOM 2881 N N . GLY A 1 377 ? -15.595 8.277 -25.173 1.00 41.41 377 GLY A N 1
ATOM 2882 C CA . GLY A 1 377 ? -16.824 7.502 -25.252 1.00 41.41 377 GLY A CA 1
ATOM 2883 C C . GLY A 1 377 ? -17.388 7.329 -23.848 1.00 41.41 377 GLY A C 1
ATOM 2884 O O . GLY A 1 377 ? -16.834 6.565 -23.061 1.00 41.41 377 GLY A O 1
ATOM 2885 N N . ARG A 1 378 ? -18.487 8.018 -23.522 1.00 39.03 378 ARG A N 1
ATOM 2886 C CA . ARG A 1 378 ? -19.364 7.574 -22.432 1.00 39.03 378 ARG A CA 1
ATOM 2887 C C . ARG A 1 378 ? -20.022 6.278 -22.901 1.00 39.03 378 ARG A C 1
ATOM 2889 O O . ARG A 1 378 ? -20.915 6.318 -23.737 1.00 39.03 378 ARG A O 1
ATOM 2896 N N . PHE A 1 379 ? -19.603 5.139 -22.363 1.00 41.41 379 PHE A N 1
ATOM 2897 C CA . PHE A 1 379 ? -20.240 3.833 -22.592 1.00 41.41 379 PHE A CA 1
ATOM 2898 C C . PHE A 1 379 ? -21.577 3.686 -21.829 1.00 41.41 379 PHE A C 1
ATOM 2900 O O . PHE A 1 379 ? -21.947 2.599 -21.403 1.00 41.41 379 PHE A O 1
ATOM 2907 N N . ALA A 1 380 ? -22.313 4.787 -21.643 1.00 35.19 380 ALA A N 1
ATOM 2908 C CA . ALA A 1 380 ? -23.506 4.837 -20.799 1.00 35.19 380 ALA A CA 1
ATOM 2909 C C . ALA A 1 380 ? -24.836 4.702 -21.564 1.00 35.19 380 ALA A C 1
ATOM 2911 O O . ALA A 1 380 ? -25.880 4.707 -20.926 1.00 35.19 380 ALA A O 1
ATOM 2912 N N . GLU A 1 381 ? -24.846 4.577 -22.898 1.00 34.00 381 GLU A N 1
ATOM 2913 C CA . GLU A 1 381 ? -26.101 4.748 -23.660 1.00 34.00 381 GLU A CA 1
ATOM 2914 C C . GLU A 1 381 ? -26.521 3.577 -24.568 1.00 34.00 381 GLU A C 1
ATOM 2916 O O . GLU A 1 381 ? -27.504 3.698 -25.288 1.00 34.00 381 GLU A O 1
ATOM 2921 N N . TRP A 1 382 ? -25.845 2.419 -24.525 1.00 31.61 382 TRP A N 1
ATOM 2922 C CA . TRP A 1 382 ? -26.173 1.294 -25.430 1.00 31.61 382 TRP A CA 1
ATOM 2923 C C . TRP A 1 382 ? -26.424 -0.071 -24.778 1.00 31.61 382 TRP A C 1
ATOM 2925 O O . TRP A 1 382 ? -26.587 -1.055 -25.497 1.00 31.61 382 TRP A O 1
ATOM 2935 N N . ALA A 1 383 ? -26.528 -0.170 -23.451 1.00 32.56 383 ALA A N 1
ATOM 2936 C CA . ALA A 1 383 ? -26.869 -1.442 -22.811 1.00 32.56 383 ALA A CA 1
ATOM 2937 C C . ALA A 1 383 ? -28.020 -1.284 -21.801 1.00 32.56 383 ALA A C 1
ATOM 2939 O O . ALA A 1 383 ? -27.868 -0.544 -20.829 1.00 32.56 383 ALA A O 1
ATOM 2940 N N . PRO A 1 384 ? -29.162 -1.985 -21.977 1.00 33.53 384 PRO A N 1
ATOM 2941 C CA . PRO A 1 384 ? -30.163 -2.095 -20.919 1.00 33.53 384 PRO A CA 1
ATOM 2942 C C . PRO A 1 384 ? -29.559 -2.814 -19.698 1.00 33.53 384 PRO A C 1
ATOM 2944 O O . PRO A 1 384 ? -28.542 -3.499 -19.835 1.00 33.53 384 PRO A O 1
ATOM 2947 N N . PRO A 1 385 ? -30.167 -2.707 -18.501 1.00 38.44 385 PRO A N 1
ATOM 2948 C CA . PRO A 1 385 ? -29.667 -3.356 -17.294 1.00 38.44 385 PRO A CA 1
ATOM 2949 C C . PRO A 1 385 ? -29.700 -4.876 -17.476 1.00 38.44 385 PRO A C 1
ATOM 2951 O O . PRO A 1 385 ? -30.732 -5.533 -17.339 1.00 38.44 385 PRO A O 1
ATOM 2954 N N . LEU A 1 386 ? -28.561 -5.452 -17.846 1.00 43.75 386 LEU A N 1
ATOM 2955 C CA . LEU A 1 386 ? -28.398 -6.890 -17.957 1.00 43.75 386 LEU A CA 1
ATOM 2956 C C . LEU A 1 386 ? -27.993 -7.430 -16.582 1.00 43.75 386 LEU A C 1
ATOM 2958 O O . LEU A 1 386 ? -27.103 -6.910 -15.920 1.00 43.75 386 LEU A O 1
ATOM 2962 N N . THR A 1 387 ? -28.653 -8.486 -16.123 1.00 44.03 387 THR A N 1
ATOM 2963 C CA . THR A 1 387 ? -28.256 -9.215 -14.913 1.00 44.03 387 THR A CA 1
ATOM 2964 C C . THR A 1 387 ? -27.107 -10.184 -15.230 1.00 44.03 387 THR A C 1
ATOM 2966 O O . THR A 1 387 ? -26.893 -10.565 -16.387 1.00 44.03 387 THR A O 1
ATOM 2969 N N . GLY A 1 388 ? -26.328 -10.555 -14.206 1.00 47.25 388 GLY A N 1
ATOM 2970 C CA . GLY A 1 388 ? -24.937 -11.045 -14.290 1.00 47.25 388 GLY A CA 1
ATOM 2971 C C . GLY A 1 388 ? -24.597 -12.222 -15.221 1.00 47.25 388 GLY A C 1
ATOM 2972 O O . GLY A 1 388 ? -23.423 -12.433 -15.514 1.00 47.25 388 GLY A O 1
ATOM 2973 N N . SER A 1 389 ? -25.567 -12.969 -15.753 1.00 48.59 389 SER A N 1
ATOM 2974 C CA . SER A 1 389 ? -25.321 -14.012 -16.764 1.00 48.59 389 SER A CA 1
ATOM 2975 C C . SER A 1 389 ? -25.351 -13.490 -18.211 1.00 48.59 389 SER A C 1
ATOM 2977 O O . SER A 1 389 ? -24.720 -14.082 -19.091 1.00 48.59 389 SER A O 1
ATOM 2979 N N . ARG A 1 390 ? -26.040 -12.369 -18.475 1.00 45.06 390 ARG A N 1
ATOM 2980 C CA . ARG A 1 390 ? -26.088 -11.716 -19.797 1.00 45.06 390 ARG A CA 1
ATOM 2981 C C . ARG A 1 390 ? -24.930 -10.740 -20.013 1.00 45.06 390 ARG A C 1
ATOM 2983 O O . ARG A 1 390 ? -24.418 -10.697 -21.125 1.00 45.06 390 ARG A O 1
ATOM 2990 N N . TRP A 1 391 ? -24.435 -10.070 -18.968 1.00 51.38 391 TRP A N 1
ATOM 2991 C CA . TRP A 1 391 ? -23.202 -9.262 -19.047 1.00 51.38 391 TRP A CA 1
ATOM 2992 C C . TRP A 1 391 ? -21.972 -10.102 -19.382 1.00 51.38 391 TRP A C 1
ATOM 2994 O O . TRP A 1 391 ? -21.221 -9.743 -20.283 1.00 51.38 391 TRP A O 1
ATOM 3004 N N . ARG A 1 392 ? -21.812 -11.273 -18.741 1.00 50.78 392 ARG A N 1
ATOM 3005 C CA . ARG A 1 392 ? -20.741 -12.229 -19.084 1.00 50.78 392 ARG A CA 1
ATOM 3006 C C . ARG A 1 392 ? -20.783 -12.609 -20.564 1.00 50.78 392 ARG A C 1
ATOM 3008 O O . ARG A 1 392 ? -19.736 -12.770 -21.170 1.00 50.78 392 ARG A O 1
ATOM 3015 N N . ARG A 1 393 ? -21.978 -12.701 -21.160 1.00 52.53 393 ARG A N 1
ATOM 3016 C CA . ARG A 1 393 ? -22.171 -12.981 -22.590 1.00 52.53 393 ARG A CA 1
ATOM 3017 C C . ARG A 1 393 ? -21.942 -11.761 -23.484 1.00 52.53 393 ARG A C 1
ATOM 3019 O O . ARG A 1 393 ? -21.374 -11.933 -24.550 1.00 52.53 393 ARG A O 1
ATOM 3026 N N . PHE A 1 394 ? -22.337 -10.558 -23.069 1.00 50.78 394 PHE A N 1
ATOM 3027 C CA . PHE A 1 394 ? -22.149 -9.327 -23.847 1.00 50.78 394 PHE A CA 1
ATOM 3028 C C . PHE A 1 394 ? -20.685 -8.879 -23.861 1.00 50.78 394 PHE A C 1
ATOM 3030 O O . PHE A 1 394 ? -20.123 -8.715 -24.937 1.00 50.78 394 PHE A O 1
ATOM 3037 N N . ALA A 1 395 ? -20.031 -8.810 -22.696 1.00 53.66 395 ALA A N 1
ATOM 3038 C CA . ALA A 1 395 ? -18.597 -8.537 -22.602 1.00 53.66 395 ALA A CA 1
ATOM 3039 C C . ALA A 1 395 ? -17.777 -9.592 -23.364 1.00 53.66 395 ALA A C 1
ATOM 3041 O O . ALA A 1 395 ? -16.769 -9.262 -23.976 1.00 53.66 395 ALA A O 1
ATOM 3042 N N . TYR A 1 396 ? -18.237 -10.850 -23.395 1.00 46.91 396 TYR A N 1
ATOM 3043 C CA . TYR A 1 396 ? -17.617 -11.906 -24.196 1.00 46.91 396 TYR A CA 1
ATOM 3044 C C . TYR A 1 396 ? -17.928 -11.793 -25.700 1.00 46.91 396 TYR A C 1
ATOM 3046 O O . TYR A 1 396 ? -17.000 -11.965 -26.484 1.00 46.91 396 TYR A O 1
ATOM 3054 N N . CYS A 1 397 ? -19.164 -11.484 -26.135 1.00 46.44 397 CYS A N 1
ATOM 3055 C CA . CYS A 1 397 ? -19.502 -11.270 -27.559 1.00 46.44 397 CYS A CA 1
ATOM 3056 C C . CYS A 1 397 ? -18.760 -10.013 -28.085 1.00 46.44 397 CYS A C 1
ATOM 3058 O O . CYS A 1 397 ? -18.200 -10.078 -29.176 1.00 46.44 397 CYS A O 1
ATOM 3060 N N . GLU A 1 398 ? -18.674 -8.907 -27.329 1.00 49.44 398 GLU A N 1
ATOM 3061 C CA . GLU A 1 398 ? -17.886 -7.726 -27.721 1.00 49.44 398 GLU A CA 1
ATOM 3062 C C . GLU A 1 398 ? -16.389 -8.016 -27.706 1.00 49.44 398 GLU A C 1
ATOM 3064 O O . GLU A 1 398 ? -15.750 -7.821 -28.736 1.00 49.44 398 GLU A O 1
ATOM 3069 N N . ALA A 1 399 ? -15.826 -8.556 -26.619 1.00 45.69 399 ALA A N 1
ATOM 3070 C CA . ALA A 1 399 ? -14.410 -8.916 -26.597 1.00 45.69 399 ALA A CA 1
ATOM 3071 C C . ALA A 1 399 ? -14.071 -9.849 -27.770 1.00 45.69 399 ALA A C 1
ATOM 3073 O O . ALA A 1 399 ? -13.144 -9.564 -28.516 1.00 45.69 399 ALA A O 1
ATOM 3074 N N . SER A 1 400 ? -14.860 -10.900 -28.019 1.00 43.22 400 SER A N 1
ATOM 3075 C CA . SER A 1 400 ? -14.629 -11.833 -29.138 1.00 43.22 400 SER A CA 1
ATOM 3076 C C . SER A 1 400 ? -14.722 -11.150 -30.506 1.00 43.22 400 SER A C 1
ATOM 3078 O O . SER A 1 400 ? -13.932 -11.460 -31.397 1.00 43.22 400 SER A O 1
ATOM 3080 N N . ARG A 1 401 ? -15.636 -10.182 -30.664 1.00 44.06 401 ARG A N 1
ATOM 3081 C CA . ARG A 1 401 ? -15.775 -9.370 -31.883 1.00 44.06 401 ARG A CA 1
ATOM 3082 C C . ARG A 1 401 ? -14.572 -8.438 -32.093 1.00 44.06 401 ARG A C 1
ATOM 3084 O O . ARG A 1 401 ? -14.191 -8.218 -33.237 1.00 44.06 401 ARG A O 1
ATOM 3091 N N . TRP A 1 402 ? -13.936 -7.962 -31.022 1.00 39.78 402 TRP A N 1
ATOM 3092 C CA . TRP A 1 402 ? -12.681 -7.199 -31.072 1.00 39.78 402 TRP A CA 1
ATOM 3093 C C . TRP A 1 402 ? -11.424 -8.086 -31.234 1.00 39.78 402 TRP A C 1
ATOM 3095 O O . TRP A 1 402 ? -10.396 -7.594 -31.688 1.00 39.78 402 TRP A O 1
ATOM 3105 N N . ILE A 1 403 ? -11.500 -9.386 -30.913 1.00 35.41 403 ILE A N 1
ATOM 3106 C CA . ILE A 1 403 ? -10.377 -10.353 -30.934 1.00 35.41 403 ILE A CA 1
ATOM 3107 C C . ILE A 1 403 ? -10.280 -11.143 -32.261 1.00 35.41 403 ILE A C 1
ATOM 3109 O O . ILE A 1 403 ? -9.303 -11.852 -32.487 1.00 35.41 403 ILE A O 1
ATOM 3113 N N . GLY A 1 404 ? -11.267 -11.053 -33.161 1.00 32.22 404 GLY A N 1
ATOM 3114 C CA . GLY A 1 404 ? -11.254 -11.810 -34.425 1.00 32.22 404 GLY A CA 1
ATOM 3115 C C . GLY A 1 404 ? -11.392 -13.331 -34.252 1.00 32.22 404 GLY A C 1
ATOM 3116 O O . GLY A 1 404 ? -11.117 -14.088 -35.181 1.00 32.22 404 GLY A O 1
ATOM 3117 N N . ALA A 1 405 ? -11.824 -13.796 -33.077 1.00 36.88 405 ALA A N 1
ATOM 3118 C CA . ALA A 1 405 ? -12.100 -15.205 -32.821 1.00 36.88 405 ALA A CA 1
ATOM 3119 C C . ALA A 1 405 ? -13.536 -15.551 -33.246 1.00 36.88 405 ALA A C 1
ATOM 3121 O O . ALA A 1 405 ? -14.489 -14.876 -32.850 1.00 36.88 405 ALA A O 1
ATOM 3122 N N . ALA A 1 406 ? -13.702 -16.615 -34.038 1.00 35.69 406 ALA A N 1
ATOM 3123 C CA . ALA A 1 406 ? -15.021 -17.111 -34.418 1.00 35.69 406 ALA A CA 1
ATOM 3124 C C . ALA A 1 406 ? -15.787 -17.584 -33.164 1.00 35.69 406 ALA A C 1
ATOM 3126 O O . ALA A 1 406 ? -15.239 -18.363 -32.377 1.00 35.69 406 ALA A O 1
ATOM 3127 N N . PRO A 1 407 ? -17.033 -17.131 -32.939 1.00 40.97 407 PRO A N 1
ATOM 3128 C CA . PRO A 1 407 ? -17.799 -17.545 -31.772 1.00 40.97 407 PRO A CA 1
ATOM 3129 C C . PRO A 1 407 ? -18.096 -19.050 -31.826 1.00 40.97 407 PRO A C 1
ATOM 3131 O O . PRO A 1 407 ? -18.492 -19.581 -32.862 1.00 40.97 407 PRO A O 1
ATOM 3134 N N . SER A 1 408 ? -17.925 -19.732 -30.689 1.00 41.94 408 SER A N 1
ATOM 3135 C CA . SER A 1 408 ? -18.310 -21.139 -30.519 1.00 41.94 408 SER A CA 1
ATOM 3136 C C . SER A 1 408 ? -19.803 -21.341 -30.849 1.00 41.94 408 SER A C 1
ATOM 3138 O O . SER A 1 408 ? -20.632 -20.555 -30.367 1.00 41.94 408 SER A O 1
ATOM 3140 N N . PRO A 1 409 ? -20.180 -22.395 -31.607 1.00 41.94 409 PRO A N 1
ATOM 3141 C CA . PRO A 1 409 ? -21.541 -22.599 -32.119 1.00 41.94 409 PRO A CA 1
ATOM 3142 C C . PRO A 1 409 ? -22.615 -22.810 -31.039 1.00 41.94 409 PRO A C 1
ATOM 3144 O O . PRO A 1 409 ? -23.802 -22.804 -31.349 1.00 41.94 409 PRO A O 1
ATOM 3147 N N . SER A 1 410 ? -22.243 -22.948 -29.765 1.00 42.62 410 SER A N 1
ATOM 3148 C CA . SER A 1 410 ? -23.190 -23.106 -28.654 1.00 42.62 410 SER A CA 1
ATOM 3149 C C . SER A 1 410 ? -23.719 -21.788 -28.068 1.00 42.62 410 SER A C 1
ATOM 3151 O O . SER A 1 410 ? -24.442 -21.816 -27.073 1.00 42.62 410 SER A O 1
ATOM 3153 N N . THR A 1 411 ? -23.368 -20.626 -28.634 1.00 43.41 411 THR A N 1
ATOM 3154 C CA . THR A 1 411 ? -23.736 -19.316 -28.064 1.00 43.41 411 THR A CA 1
ATOM 3155 C C . THR A 1 411 ? -24.556 -18.497 -29.059 1.00 43.41 411 THR A C 1
ATOM 3157 O O . THR A 1 411 ? -24.011 -17.790 -29.901 1.00 43.41 411 THR A O 1
ATOM 3160 N N . SER A 1 412 ? -25.887 -18.554 -28.965 1.00 36.34 412 SER A N 1
ATOM 3161 C CA . SER A 1 412 ? -26.755 -17.640 -29.715 1.00 36.34 412 SER A CA 1
ATOM 3162 C C . SER A 1 412 ? -26.656 -16.230 -29.105 1.00 36.34 412 SER A C 1
ATOM 3164 O O . SER A 1 412 ? -27.243 -15.981 -28.046 1.00 36.34 412 SER A O 1
ATOM 3166 N N . CYS A 1 413 ? -25.907 -15.301 -29.720 1.00 32.41 413 CYS A N 1
ATOM 3167 C CA . CYS A 1 413 ? -26.037 -13.876 -29.376 1.00 32.41 413 CYS A CA 1
ATOM 3168 C C . CYS A 1 413 ? -27.439 -13.438 -29.890 1.00 32.41 413 CYS A C 1
ATOM 3170 O O . CYS A 1 413 ? -27.748 -13.590 -31.074 1.00 32.41 413 CYS A O 1
ATOM 3172 N N . VAL A 1 414 ? -28.319 -12.974 -28.996 1.00 36.91 414 VAL A N 1
ATOM 3173 C CA . VAL A 1 414 ? -29.613 -12.365 -29.364 1.00 36.91 414 VAL A CA 1
ATOM 3174 C C . VAL A 1 414 ? -29.309 -10.979 -29.938 1.00 36.91 414 VAL A C 1
ATOM 3176 O O . VAL A 1 414 ? -28.501 -10.265 -29.344 1.00 36.91 414 VAL A O 1
ATOM 3179 N N . ARG A 1 415 ? -29.873 -10.663 -31.110 1.00 33.19 415 ARG A N 1
ATOM 3180 C CA . ARG A 1 415 ? -29.685 -9.375 -31.799 1.00 33.19 415 ARG A CA 1
ATOM 3181 C C . ARG A 1 415 ? -30.293 -8.215 -31.033 1.00 33.19 415 ARG A C 1
ATOM 3183 O O . ARG A 1 415 ? -31.395 -8.414 -30.475 1.00 33.19 415 ARG A O 1
#

pLDDT: mean 76.97, std 19.3, range [31.61, 98.44]

Secondary structure (DSSP, 8-state):
--HHHHHHHHHHHHHHHHHHHHHHHHHHHHHHHHHHTS-HHHHHHHTTSHHHHHHHHHHHHHHHHHHHHHHHHHHHHHHHHHHHHHHS-------------------S-------SSPPP--S-GGG-S-HHHHHHHHTTS-HHHHHHHHHHH-HHHHHHHHHT-SEEEE-SSSHHHHHHHHH--HHHHHHHHHH-TT--EEEEEEETT-TTTTHHHHHHHHHHHHHHHHHHHHHHHHHHHTTTTS--SS--------S----GGG-S--EEEEEEE---TT----SSPTT-SPPPPPSS-EE-TT--EEEEEEEETT-TT-SGGGGTTS-EE-TT--EEEEEEEES--HHHHHHHHTT-S--SEEEEEESSS-----TTSS-----HHHHHHHHHHHHHHHHTPPPPTT-----

Radius of gyration: 30.55 Å; chains: 1; bounding box: 81×81×72 Å

Organism: Vitrella brassicaformis (strain CCMP3155) (NCBI:txid1169540)